Protein AF-A0A936G7A6-F1 (afdb_monomer)

Nearest PDB structures (foldseek):
  2p14-assembly1_A  TM=5.955E-01  e=7.838E-03  Bacillus sp. D6
  8q43-assembly1_A  TM=4.528E-01  e=2.520E-02  Thermoanaerobacter brockii subsp. finnii Ako-1
  8q42-assembly1_B  TM=4.627E-01  e=6.351E-02  Thermoanaerobacter brockii subsp. finnii Ako-1
  8q43-assembly1_B  TM=3.976E-01  e=7.000E-02  Thermoanaerobacter brockii subsp. finnii Ako-1
  8q3y-assembly1_B  TM=4.434E-01  e=1.945E-01  Thermoanaerobacter brockii subsp. finnii Ako-1

pLDDT: mean 83.8, std 14.58, range [28.91, 97.75]

Secondary structure (DSSP, 8-state):
-HHHHHHHHHHHHHHHHHHHHSHHHHHHHHTTTTTSEEEHHHHHHHHT--HHHHHHHHHHHHS-STTPPPSEEEEE---TT--SSPPEEEEEPHHHHHHHHHH-TT--PPPPPTT-HHHHHHHHHHHHHHHHHHHTT-EEEEEEEEEEGGGTEEEEEEEEEE-SS-EEEEEEES---GGGHHHHHHHHHHHHHHHHHHTSPEEEEEEE-S-HHHHHHHHHHHHHHHHHHHHHS---EEEEEEEHHHHHHS-HHHHHHTPEE-PPP---GGGS---------------HHHHTTHHHHHHHHHHHHH--SHHHHHHHHHHHHHHHHHHHHSTT-HHHHH----HHHHHHHHHHHTSGGGHHHHHHHHHHHHHHHHHHTTS-HHHHHHHHHHIIIIIIIHHTT--TTSSEEEEEE---TT-S--S-EEEEEE--TTS--S--HHHHHHHHHHHHHHHHHHHHTTTTTTS-S-TTS-------SSSS--

Solvent-accessible surface area (backbone atoms only — not comparable to full-atom values): 27139 Å² total; per-residue (Å²): 111,72,66,56,55,52,52,50,52,53,53,49,51,55,48,50,55,58,29,65,74,40,55,66,41,42,41,39,56,54,41,20,47,76,67,22,31,36,35,71,67,41,24,24,66,68,49,72,48,56,67,70,63,45,50,53,37,51,53,35,36,39,60,37,73,95,84,50,76,41,30,27,45,79,44,74,44,86,60,66,92,61,86,76,83,59,53,59,36,36,36,24,26,67,63,23,31,54,50,42,33,71,77,36,78,82,44,81,46,56,42,61,75,89,84,52,65,66,62,49,50,54,49,48,50,49,49,48,55,46,42,48,36,48,78,71,73,37,55,66,39,61,62,41,73,46,67,39,81,94,64,78,41,73,47,75,36,47,33,38,35,46,52,99,90,49,59,40,40,28,38,77,42,73,77,58,56,82,90,47,42,64,61,54,34,54,51,50,50,52,50,34,53,50,23,58,76,66,74,44,76,39,40,36,38,38,37,33,64,46,54,72,77,57,39,54,52,28,51,52,46,51,20,48,34,43,15,55,49,47,73,78,41,84,60,52,58,51,44,27,34,42,46,51,57,59,48,71,77,41,58,57,67,63,33,60,74,67,34,45,72,63,61,58,41,93,56,58,85,88,63,54,78,63,90,60,69,78,66,69,70,74,72,72,74,75,49,79,84,38,51,90,46,46,68,62,51,53,48,36,52,47,47,32,73,66,36,85,47,73,68,48,29,49,50,25,47,43,52,37,34,32,52,34,42,44,63,26,59,42,90,90,23,62,30,67,76,68,71,40,82,47,59,35,21,49,50,46,49,30,54,53,42,67,32,81,93,30,45,67,51,43,52,51,50,28,52,53,43,49,51,42,36,77,46,37,90,77,42,55,70,69,58,46,43,51,51,55,43,42,50,47,43,71,40,60,36,34,77,69,74,45,61,86,90,54,52,65,43,80,44,63,45,75,60,58,98,83,46,92,50,92,55,69,40,38,48,44,49,75,53,56,90,84,70,57,87,82,56,59,73,70,59,48,50,50,36,27,52,16,46,16,50,53,62,24,38,61,47,80,37,10,56,85,49,69,41,39,74,44,47,82,64,78,78,80,72,92,79,84,90,86,84,89,86,135

Sequence (486 aa):
MQEQKQREKVQLQRALDALNHVELRARVLTSCKDCGMTTQELAELESREEYRSVYSALEWLVSPSRGLLPFLNSVPMRMIDREGRPPKAYLLTDFGAQALRLLDPQATTHALELGDVDAWQHRFVQAQIYTLSRKMNWKANLEKVISFDQGKQNIRCDVLLQLPDTRLYVEVEQDLPRNNLWRAVEKFEHWREYAKTQNQRVDMLFVFNLPIDTATTTIQNWREVLGRVEASGKLNCRISYISVAELNEKDLSTAIDLAIPLKAIEVKKDEAPTLVPIAPKPVSAIPVYAQRFFVDYMNCVRELQNAKRPEDQLMSFFNLSLFIYEASYQKDSVSVKYATLPRASIWMLRHYLELPANQAMLAELKQALNWTQKKGSQMGLIMFRSNMTSIIWDVFLRHHGFSRGGALNVMFYIPDFQDIRSDFWVKIDYSDYRGGLGLGEYRTKDFCVAISWMLTGLFSYSEELGLGQRPWKVVENKVNKKRGKG

Radius of gyration: 27.52 Å; Cα contacts (8 Å, |Δi|>4): 665; chains: 1; bounding box: 79×73×67 Å

Structure (mmCIF, N/CA/C/O backbone):
data_AF-A0A936G7A6-F1
#
_entry.id   AF-A0A936G7A6-F1
#
loop_
_atom_site.group_PDB
_atom_site.id
_atom_site.type_symbol
_atom_site.label_atom_id
_atom_site.label_alt_id
_atom_site.label_comp_id
_atom_site.label_asym_id
_atom_site.label_entity_id
_atom_site.label_seq_id
_atom_site.pdbx_PDB_ins_code
_atom_site.Cartn_x
_atom_site.Cartn_y
_atom_site.Cartn_z
_atom_site.occupancy
_atom_site.B_iso_or_equiv
_atom_site.auth_seq_id
_atom_site.auth_comp_id
_atom_site.auth_asym_id
_atom_site.auth_atom_id
_atom_site.pdbx_PDB_model_num
ATOM 1 N N . MET A 1 1 ? 16.752 -21.691 -19.824 1.00 65.56 1 MET A N 1
ATOM 2 C CA . MET A 1 1 ? 16.828 -21.478 -18.356 1.00 65.56 1 MET A CA 1
ATOM 3 C C . MET A 1 1 ? 18.271 -21.433 -17.841 1.00 65.56 1 MET A C 1
ATOM 5 O O . MET A 1 1 ? 18.621 -20.459 -17.191 1.00 65.56 1 MET A O 1
ATOM 9 N N . GLN A 1 2 ? 19.127 -22.422 -18.140 1.00 73.44 2 GLN A N 1
ATOM 10 C CA . GLN A 1 2 ? 20.547 -22.401 -17.729 1.00 73.44 2 GLN A CA 1
ATOM 11 C C . GLN A 1 2 ? 21.345 -21.239 -18.351 1.00 73.44 2 GLN A C 1
ATOM 13 O O . GLN A 1 2 ? 22.084 -20.562 -17.645 1.00 73.44 2 GLN A O 1
ATOM 18 N N . GLU A 1 3 ? 21.126 -20.928 -19.632 1.00 76.56 3 GLU A N 1
ATOM 19 C CA . GLU A 1 3 ? 21.789 -19.792 -20.295 1.00 76.56 3 GLU A CA 1
ATOM 20 C C . GLU A 1 3 ? 21.393 -18.427 -19.716 1.00 76.56 3 GLU A C 1
ATOM 22 O O . GLU A 1 3 ? 22.226 -17.530 -19.619 1.00 76.56 3 GLU A O 1
ATOM 27 N N . GLN A 1 4 ? 20.137 -18.266 -19.290 1.00 77.62 4 GLN A N 1
ATOM 28 C CA . GLN A 1 4 ? 19.650 -17.026 -18.681 1.00 77.62 4 GLN A CA 1
ATOM 29 C C . GLN A 1 4 ? 20.304 -16.791 -17.315 1.00 77.62 4 GLN A C 1
ATOM 31 O O . GLN A 1 4 ? 20.858 -15.719 -17.086 1.00 77.62 4 GLN A O 1
ATOM 36 N N . LYS A 1 5 ? 20.359 -17.827 -16.467 1.00 77.75 5 LYS A N 1
ATOM 37 C CA . LYS A 1 5 ? 21.064 -17.771 -15.176 1.00 77.75 5 LYS A CA 1
ATOM 38 C C . LYS A 1 5 ? 22.557 -17.476 -15.344 1.00 77.75 5 LYS A C 1
ATOM 40 O O . LYS A 1 5 ? 23.134 -16.727 -14.561 1.00 77.75 5 LYS A O 1
ATOM 45 N N . GLN A 1 6 ? 23.189 -18.035 -16.378 1.00 83.62 6 GLN A N 1
ATOM 46 C CA . GLN A 1 6 ? 24.597 -17.765 -16.665 1.00 83.62 6 GLN A CA 1
ATOM 47 C C . GLN A 1 6 ? 24.822 -16.314 -17.120 1.00 83.62 6 GLN A C 1
ATOM 49 O O . GLN A 1 6 ? 25.778 -15.678 -16.677 1.00 83.62 6 GLN A O 1
ATOM 54 N N . ARG A 1 7 ? 23.931 -15.759 -17.953 1.00 84.06 7 ARG A N 1
ATOM 55 C CA . ARG A 1 7 ? 23.980 -14.345 -18.367 1.00 84.06 7 ARG A CA 1
ATOM 56 C C . ARG A 1 7 ? 23.773 -13.392 -17.190 1.00 84.06 7 ARG A C 1
ATOM 58 O O . ARG A 1 7 ? 24.516 -12.421 -17.072 1.00 84.06 7 ARG A O 1
ATOM 65 N N . GLU A 1 8 ? 22.820 -13.688 -16.310 1.00 83.75 8 GLU A N 1
ATOM 66 C CA . GLU A 1 8 ? 22.568 -12.918 -15.084 1.00 83.75 8 GLU A CA 1
ATOM 67 C C . GLU A 1 8 ? 23.792 -12.922 -14.160 1.00 83.75 8 GLU A C 1
ATOM 69 O O . GLU A 1 8 ? 24.229 -11.863 -13.714 1.00 83.75 8 GLU A O 1
ATOM 74 N N . LYS A 1 9 ? 24.425 -14.084 -13.958 1.00 86.94 9 LYS A N 1
ATOM 75 C CA . LYS A 1 9 ? 25.645 -14.200 -13.144 1.00 86.94 9 LYS A CA 1
ATOM 76 C C . LYS A 1 9 ? 26.803 -13.361 -13.696 1.00 86.94 9 LYS A C 1
ATOM 78 O O . LYS A 1 9 ? 27.497 -12.697 -12.930 1.00 86.94 9 LYS A O 1
ATOM 83 N N . VAL A 1 10 ? 27.003 -13.359 -15.016 1.00 90.25 10 VAL A N 1
ATOM 84 C CA . VAL A 1 10 ? 28.042 -12.540 -15.668 1.00 90.25 10 VAL A CA 1
ATOM 85 C C . VAL A 1 10 ? 27.742 -11.044 -15.527 1.00 90.25 10 VAL A C 1
ATOM 87 O O . VAL A 1 10 ? 28.650 -10.265 -15.244 1.00 90.25 10 VAL A O 1
ATOM 90 N N . GLN A 1 11 ? 26.482 -10.633 -15.695 1.00 90.44 11 GLN A N 1
ATOM 91 C CA . GLN A 1 11 ? 26.061 -9.240 -15.497 1.00 90.44 11 GLN A CA 1
ATOM 92 C C . GLN A 1 11 ? 26.303 -8.769 -14.062 1.00 90.44 11 GLN A C 1
ATOM 94 O O . GLN A 1 11 ? 26.831 -7.680 -13.846 1.00 90.44 11 GLN A O 1
ATOM 99 N N . LEU A 1 12 ? 25.981 -9.615 -13.087 1.00 90.81 12 LEU A N 1
ATOM 100 C CA . LEU A 1 12 ? 26.131 -9.301 -11.675 1.00 90.81 12 LEU A CA 1
ATOM 101 C C . LEU A 1 12 ? 27.606 -9.218 -11.246 1.00 90.81 12 LEU A C 1
ATOM 103 O O . LEU A 1 12 ? 27.977 -8.311 -10.505 1.00 90.81 12 LEU A O 1
ATOM 107 N N . GLN A 1 13 ? 28.473 -10.084 -11.783 1.00 91.69 13 GLN A N 1
ATOM 108 C CA . GLN A 1 13 ? 29.918 -9.984 -11.555 1.00 91.69 13 GLN A CA 1
ATOM 109 C C . GLN A 1 13 ? 30.492 -8.681 -12.130 1.00 91.69 13 GLN A C 1
ATOM 111 O O . GLN A 1 13 ? 31.204 -7.960 -11.439 1.00 91.69 13 GLN A O 1
ATOM 116 N N . ARG A 1 14 ? 30.120 -8.325 -13.367 1.00 91.94 14 ARG A N 1
ATOM 117 C CA . ARG A 1 14 ? 30.545 -7.058 -13.987 1.00 91.94 14 ARG A CA 1
ATOM 118 C C . ARG A 1 14 ? 30.058 -5.839 -13.205 1.00 91.94 14 ARG A C 1
ATOM 120 O O . ARG A 1 14 ? 30.755 -4.827 -13.157 1.00 91.94 14 ARG A O 1
ATOM 127 N N . ALA A 1 15 ? 28.866 -5.923 -12.618 1.00 91.00 15 ALA A N 1
ATOM 128 C CA . ALA A 1 15 ? 28.343 -4.891 -11.736 1.00 91.00 15 ALA A CA 1
ATOM 129 C C . ALA A 1 15 ? 29.183 -4.745 -10.464 1.00 91.00 15 ALA A C 1
ATOM 131 O O . ALA A 1 15 ? 29.531 -3.620 -10.117 1.00 91.00 15 ALA A O 1
ATOM 132 N N . LEU A 1 16 ? 29.564 -5.848 -9.812 1.00 91.75 16 LEU A N 1
ATOM 133 C CA . LEU A 1 16 ? 30.452 -5.797 -8.649 1.00 91.75 16 LEU A CA 1
ATOM 134 C C . LEU A 1 16 ? 31.805 -5.180 -8.983 1.00 91.75 16 LEU A C 1
ATOM 136 O O . LEU A 1 16 ? 32.256 -4.295 -8.265 1.00 91.75 16 LEU A O 1
ATOM 140 N N . ASP A 1 17 ? 32.418 -5.577 -10.096 1.00 90.94 17 ASP A N 1
ATOM 141 C CA . ASP A 1 17 ? 33.697 -5.006 -10.523 1.00 90.94 17 ASP A CA 1
ATOM 142 C C . ASP A 1 17 ? 33.569 -3.486 -10.752 1.00 90.94 17 ASP A C 1
ATOM 144 O O . ASP A 1 17 ? 34.437 -2.708 -10.356 1.00 90.94 17 ASP A O 1
ATOM 148 N N . ALA A 1 18 ? 32.451 -3.039 -11.338 1.00 90.75 18 ALA A N 1
ATOM 149 C CA . ALA A 1 18 ? 32.172 -1.622 -11.573 1.00 90.75 18 ALA A CA 1
ATOM 150 C C . ALA A 1 18 ? 31.892 -0.823 -10.286 1.00 90.75 18 ALA A C 1
ATOM 152 O O . ALA A 1 18 ? 32.250 0.358 -10.218 1.00 90.75 18 ALA A O 1
ATOM 153 N N . LEU A 1 19 ? 31.260 -1.446 -9.287 1.00 92.06 19 LEU A N 1
ATOM 154 C CA . LEU A 1 19 ? 31.014 -0.859 -7.966 1.00 92.06 19 LEU A CA 1
ATOM 155 C C . LEU A 1 19 ? 32.308 -0.792 -7.144 1.00 92.06 19 LEU A C 1
ATOM 157 O O . LEU A 1 19 ? 32.590 0.239 -6.546 1.00 92.06 19 LEU A O 1
ATOM 161 N N . ASN A 1 20 ? 33.138 -1.835 -7.191 1.00 88.12 20 ASN A N 1
ATOM 162 C CA . ASN A 1 20 ? 34.423 -1.892 -6.489 1.00 88.12 20 ASN A CA 1
ATOM 163 C C . ASN A 1 20 ? 35.465 -0.938 -7.086 1.00 88.12 20 ASN A C 1
ATOM 165 O O . ASN A 1 20 ? 36.303 -0.409 -6.364 1.00 88.12 20 ASN A O 1
ATOM 169 N N . HIS A 1 21 ? 35.402 -0.670 -8.394 1.00 87.62 21 HIS A N 1
ATOM 170 C CA . HIS A 1 21 ? 36.279 0.311 -9.035 1.00 87.62 21 HIS A CA 1
ATOM 171 C C . HIS A 1 21 ? 36.026 1.743 -8.528 1.00 87.62 21 HIS A C 1
ATOM 173 O O . HIS A 1 21 ? 36.924 2.585 -8.564 1.00 87.62 21 HIS A O 1
ATOM 179 N N . VAL A 1 22 ? 34.802 2.062 -8.098 1.00 89.62 22 VAL A N 1
ATOM 180 C CA . VAL A 1 22 ? 34.458 3.381 -7.549 1.00 89.62 22 VAL A CA 1
ATOM 181 C C . VAL A 1 22 ? 33.695 3.171 -6.253 1.00 89.62 22 VAL A C 1
ATOM 183 O O . VAL A 1 22 ? 32.466 3.171 -6.241 1.00 89.62 22 VAL A O 1
ATOM 186 N N . GLU A 1 23 ? 34.448 3.026 -5.164 1.00 90.88 23 GLU A N 1
ATOM 187 C CA . GLU A 1 23 ? 33.949 2.671 -3.830 1.00 90.88 23 GLU A CA 1
ATOM 188 C C . GLU A 1 23 ? 32.759 3.534 -3.372 1.00 90.88 23 GLU A C 1
ATOM 190 O O . GLU A 1 23 ? 31.819 3.035 -2.755 1.00 90.88 23 GLU A O 1
ATOM 195 N N . LEU A 1 24 ? 32.736 4.816 -3.758 1.00 95.44 24 LEU A N 1
ATOM 196 C CA . LEU A 1 24 ? 31.616 5.717 -3.487 1.00 95.44 24 LEU A CA 1
ATOM 197 C C . LEU A 1 24 ? 30.273 5.172 -3.996 1.00 95.44 24 LEU A C 1
ATOM 199 O O . LEU A 1 24 ? 29.263 5.294 -3.313 1.00 95.44 24 LEU A O 1
ATOM 203 N N . ARG A 1 25 ? 30.236 4.547 -5.177 1.00 96.00 25 ARG A N 1
ATOM 204 C CA . ARG A 1 25 ? 28.999 3.984 -5.746 1.00 96.00 25 ARG A CA 1
ATOM 205 C C . ARG A 1 25 ? 28.486 2.821 -4.913 1.00 96.00 25 ARG A C 1
ATOM 207 O O . ARG A 1 25 ? 27.279 2.713 -4.722 1.00 96.00 25 ARG A O 1
ATOM 214 N N . ALA A 1 26 ? 29.394 1.988 -4.405 1.00 95.19 26 ALA A N 1
ATOM 215 C CA . ALA A 1 26 ? 29.045 0.918 -3.481 1.00 95.19 26 ALA A CA 1
ATOM 216 C C . ALA A 1 26 ? 28.468 1.503 -2.183 1.00 95.19 26 ALA A C 1
ATOM 218 O O . ALA A 1 26 ? 27.364 1.130 -1.800 1.00 95.19 26 ALA A O 1
ATOM 219 N N . ARG A 1 27 ? 29.138 2.495 -1.572 1.00 94.88 27 ARG A N 1
ATOM 220 C CA . ARG A 1 27 ? 28.638 3.173 -0.358 1.00 94.88 27 ARG A CA 1
ATOM 221 C C . ARG A 1 27 ? 27.265 3.822 -0.565 1.00 94.88 27 ARG A C 1
ATOM 223 O O . ARG A 1 27 ? 26.376 3.656 0.265 1.00 94.88 27 ARG A O 1
ATOM 230 N N . VAL A 1 28 ? 27.067 4.518 -1.686 1.00 96.88 28 VAL A N 1
ATOM 231 C CA . VAL A 1 28 ? 25.783 5.142 -2.041 1.00 96.88 28 VAL A CA 1
ATOM 232 C C . VAL A 1 28 ? 24.697 4.087 -2.256 1.00 96.88 28 VAL A C 1
ATOM 234 O O . VAL A 1 28 ? 23.593 4.257 -1.745 1.00 96.88 28 VAL A O 1
ATOM 237 N N . LEU A 1 29 ? 24.984 2.977 -2.942 1.00 96.06 29 LEU A N 1
ATOM 238 C CA . LEU A 1 29 ? 24.019 1.884 -3.108 1.00 96.06 29 LEU A CA 1
ATOM 239 C C . LEU A 1 29 ? 23.628 1.267 -1.754 1.00 96.06 29 LEU A C 1
ATOM 241 O O . LEU A 1 29 ? 22.449 1.005 -1.516 1.00 96.06 29 LEU A O 1
ATOM 245 N N . THR A 1 30 ? 24.588 1.117 -0.839 1.00 94.38 30 THR A N 1
ATOM 246 C CA . THR A 1 30 ? 24.354 0.612 0.522 1.00 94.38 30 THR A CA 1
ATOM 247 C C . THR A 1 30 ? 23.412 1.496 1.340 1.00 94.38 30 THR A C 1
ATOM 249 O O . THR A 1 30 ? 22.734 0.981 2.225 1.00 94.38 30 THR A O 1
ATOM 252 N N . SER A 1 31 ? 23.245 2.782 1.010 1.00 94.25 31 SER A N 1
ATOM 253 C CA . SER A 1 31 ? 22.237 3.633 1.671 1.00 94.25 31 SER A CA 1
ATOM 254 C C . SER A 1 31 ? 20.787 3.159 1.459 1.00 94.25 31 SER A C 1
ATOM 256 O O . SER A 1 31 ? 19.899 3.542 2.213 1.00 94.25 31 SER A O 1
ATOM 258 N N . CYS A 1 32 ? 20.533 2.277 0.483 1.00 94.00 32 CYS A N 1
ATOM 259 C CA . CYS A 1 32 ? 19.214 1.678 0.256 1.00 94.00 32 CYS A CA 1
ATOM 260 C C . CYS A 1 32 ? 18.917 0.465 1.157 1.00 94.00 32 CYS A C 1
ATOM 262 O O . CYS A 1 32 ? 17.791 -0.033 1.128 1.00 94.00 32 CYS A O 1
ATOM 264 N N . LYS A 1 33 ? 19.894 -0.036 1.930 1.00 91.12 33 LYS A N 1
ATOM 265 C CA . LYS A 1 33 ? 19.819 -1.331 2.639 1.00 91.12 33 LYS A CA 1
ATOM 266 C C . LYS A 1 33 ? 18.761 -1.435 3.735 1.00 91.12 33 LYS A C 1
ATOM 268 O O . LYS A 1 33 ? 18.526 -2.531 4.218 1.00 91.12 33 LYS A O 1
ATOM 273 N N . ASP A 1 34 ? 18.203 -0.313 4.180 1.00 86.31 34 ASP A N 1
ATOM 274 C CA . ASP A 1 34 ? 17.211 -0.299 5.259 1.00 86.31 34 ASP A CA 1
ATOM 275 C C . ASP A 1 34 ? 15.801 0.009 4.715 1.00 86.31 34 ASP A C 1
ATOM 277 O O . ASP A 1 34 ? 14.815 -0.489 5.248 1.00 86.31 34 ASP A O 1
ATOM 281 N N . CYS A 1 35 ? 15.687 0.789 3.627 1.00 85.06 35 CYS A N 1
ATOM 282 C CA . CYS A 1 35 ? 14.397 1.277 3.099 1.00 85.06 35 CYS A CA 1
ATOM 283 C C . CYS A 1 35 ? 14.005 0.703 1.726 1.00 85.06 35 CYS A C 1
ATOM 285 O O . CYS A 1 35 ? 12.872 0.873 1.279 1.00 85.06 35 CYS A O 1
ATOM 287 N N . GLY A 1 36 ? 14.950 0.140 0.973 1.00 91.44 36 GLY A N 1
ATOM 288 C CA . GLY A 1 36 ? 14.757 -0.207 -0.446 1.00 91.44 36 GLY A CA 1
ATOM 289 C C . GLY A 1 36 ? 14.709 1.021 -1.354 1.00 91.44 36 GLY A C 1
ATOM 290 O O . GLY A 1 36 ? 14.392 0.928 -2.538 1.00 91.44 36 GL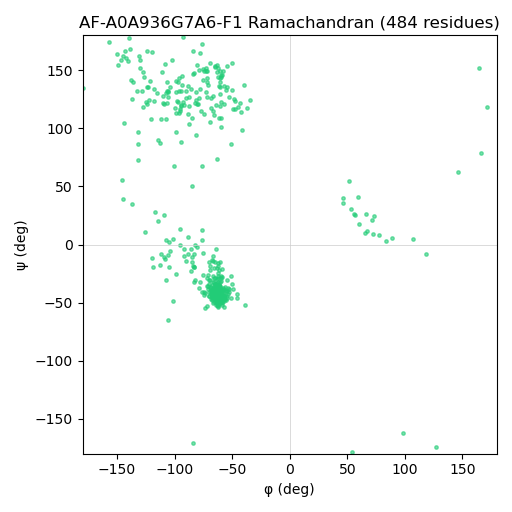Y A O 1
ATOM 291 N N . MET A 1 37 ? 15.029 2.183 -0.796 1.00 93.94 37 MET A N 1
ATOM 292 C CA . MET A 1 37 ? 15.177 3.448 -1.489 1.00 93.94 37 MET A CA 1
ATOM 293 C C . MET A 1 37 ? 16.200 4.313 -0.761 1.00 93.94 37 MET A C 1
ATOM 295 O O . MET A 1 37 ? 16.502 4.082 0.408 1.00 93.94 37 MET A O 1
ATOM 299 N N . THR A 1 38 ? 16.681 5.340 -1.443 1.00 95.31 38 THR A N 1
ATOM 300 C CA . THR A 1 38 ? 17.478 6.402 -0.840 1.00 95.31 38 THR A CA 1
ATOM 301 C C . THR A 1 38 ? 17.071 7.766 -1.384 1.00 95.31 38 THR A C 1
ATOM 303 O O . THR A 1 38 ? 16.331 7.889 -2.367 1.00 95.31 38 THR A O 1
ATOM 306 N N . THR A 1 39 ? 17.561 8.809 -0.734 1.00 95.44 39 THR A N 1
ATOM 307 C CA . THR A 1 39 ? 17.483 10.192 -1.197 1.00 95.44 39 THR A CA 1
ATOM 308 C C . THR A 1 39 ? 18.898 10.722 -1.365 1.00 95.44 39 THR A C 1
ATOM 310 O O . THR A 1 39 ? 19.857 10.135 -0.869 1.00 95.44 39 THR A O 1
ATOM 313 N N . GLN A 1 40 ? 19.037 11.850 -2.058 1.00 95.12 40 GLN A N 1
ATOM 314 C CA . GLN A 1 40 ? 20.318 12.550 -2.150 1.00 95.12 40 GLN A CA 1
ATOM 315 C C . GLN A 1 40 ? 20.929 12.783 -0.753 1.00 95.12 40 GLN A C 1
ATOM 317 O O . GLN A 1 40 ? 22.083 12.459 -0.510 1.00 95.12 40 GLN A O 1
ATOM 322 N N . GLU A 1 41 ? 20.111 13.253 0.184 1.00 94.31 41 GLU A N 1
ATOM 323 C CA . GLU A 1 41 ? 20.530 13.579 1.544 1.00 94.31 41 GLU A CA 1
ATOM 324 C C . GLU A 1 41 ? 20.876 12.345 2.391 1.00 94.31 41 GLU A C 1
ATOM 326 O O . GLU A 1 41 ? 21.873 12.352 3.111 1.00 94.31 41 GLU A O 1
ATOM 331 N N . LEU A 1 42 ? 20.094 11.265 2.284 1.00 94.88 42 LEU A N 1
ATOM 332 C CA . LEU A 1 42 ? 20.403 10.010 2.974 1.00 94.88 42 LEU A CA 1
ATOM 333 C C . LEU A 1 42 ? 21.703 9.395 2.444 1.00 94.88 42 LEU A C 1
ATOM 335 O O . LEU A 1 42 ? 22.533 8.923 3.219 1.00 94.88 42 LEU A O 1
ATOM 339 N N . ALA A 1 43 ? 21.896 9.427 1.125 1.00 96.44 43 ALA A N 1
ATOM 340 C CA . ALA A 1 43 ? 23.111 8.941 0.496 1.00 96.44 43 ALA A CA 1
ATOM 341 C C . ALA A 1 43 ? 24.340 9.759 0.924 1.00 96.44 43 ALA A C 1
ATOM 343 O O . ALA A 1 43 ? 25.371 9.161 1.219 1.00 96.44 43 ALA A O 1
ATOM 344 N N . GLU A 1 44 ? 24.243 11.089 1.017 1.00 96.19 44 GLU A N 1
ATOM 345 C CA . GLU A 1 44 ? 25.307 11.947 1.570 1.00 96.19 44 GLU A CA 1
ATOM 346 C C . GLU A 1 44 ? 25.652 11.566 3.008 1.00 96.19 44 GLU A C 1
ATOM 348 O O . GLU A 1 44 ? 26.825 11.390 3.338 1.00 96.19 44 GLU A O 1
ATOM 353 N N . LEU A 1 45 ? 24.633 11.363 3.844 1.00 93.75 45 LEU A N 1
ATOM 354 C CA . LEU A 1 45 ? 24.819 11.035 5.252 1.00 93.75 45 LEU A CA 1
ATOM 355 C C . LEU A 1 45 ? 25.500 9.675 5.459 1.00 93.75 45 LEU A C 1
ATOM 357 O O . LEU A 1 45 ? 26.440 9.566 6.248 1.00 93.75 45 LEU A O 1
ATOM 361 N N . GLU A 1 46 ? 25.046 8.642 4.749 1.00 91.25 46 GLU A N 1
ATOM 362 C CA . GLU A 1 46 ? 25.573 7.280 4.898 1.00 91.25 46 GLU A CA 1
ATOM 363 C C . GLU A 1 46 ? 26.924 7.096 4.187 1.00 91.25 46 GLU A C 1
ATOM 365 O O . GLU A 1 46 ? 27.779 6.353 4.672 1.00 91.25 46 GLU A O 1
ATOM 370 N N . SER A 1 47 ? 27.166 7.798 3.073 1.00 93.56 47 SER A N 1
ATOM 371 C CA . SER A 1 47 ? 28.463 7.751 2.377 1.00 93.56 47 SER A CA 1
ATOM 372 C C . SER A 1 47 ? 29.518 8.694 2.962 1.00 93.56 47 SER A C 1
ATOM 374 O O . SER A 1 47 ? 30.703 8.437 2.751 1.00 93.56 47 SER A O 1
ATOM 376 N N . ARG A 1 48 ? 29.097 9.716 3.727 1.00 93.62 48 ARG A N 1
ATOM 377 C CA . ARG A 1 48 ? 29.919 10.799 4.307 1.00 93.62 48 ARG A CA 1
ATOM 378 C C . ARG A 1 48 ? 30.661 11.631 3.263 1.00 93.62 48 ARG A C 1
ATOM 380 O O . ARG A 1 48 ? 31.826 11.974 3.445 1.00 93.62 48 ARG A O 1
ATOM 387 N N . GLU A 1 49 ? 29.985 11.923 2.163 1.00 95.88 49 GLU A N 1
ATOM 388 C CA . GLU A 1 49 ? 30.584 12.514 0.966 1.00 95.88 49 GLU A CA 1
ATOM 389 C C . GLU A 1 49 ? 29.795 13.730 0.498 1.00 95.88 49 GLU A C 1
ATOM 391 O O . GLU A 1 49 ? 28.622 13.902 0.827 1.00 95.88 49 GLU A O 1
ATOM 396 N N . GLU A 1 50 ? 30.446 14.588 -0.283 1.00 93.56 50 GLU A N 1
ATOM 397 C CA . GLU A 1 50 ? 29.838 15.837 -0.730 1.00 93.56 50 GLU A CA 1
ATOM 398 C C . GLU A 1 50 ? 28.742 15.621 -1.781 1.00 93.56 50 GLU A C 1
ATOM 400 O O . GLU A 1 50 ? 28.834 14.754 -2.660 1.00 93.56 50 GLU A O 1
ATOM 405 N N . TYR A 1 51 ? 27.755 16.521 -1.758 1.00 94.50 51 TYR A N 1
ATOM 406 C CA . TYR A 1 51 ? 26.601 16.561 -2.656 1.00 94.50 51 TYR A CA 1
ATOM 407 C C . TYR A 1 51 ? 26.920 16.197 -4.113 1.00 94.50 51 TYR A C 1
ATOM 409 O O . TYR A 1 51 ? 26.273 15.328 -4.697 1.00 94.50 51 TYR A O 1
ATOM 417 N N . ARG A 1 52 ? 27.921 16.847 -4.729 1.00 95.75 52 ARG A N 1
ATOM 418 C CA . ARG A 1 52 ? 28.220 16.674 -6.165 1.00 95.75 52 ARG A CA 1
ATOM 419 C C . ARG A 1 52 ? 28.702 15.262 -6.489 1.00 95.75 52 ARG A C 1
ATOM 421 O O . ARG A 1 52 ? 28.301 14.701 -7.510 1.00 95.75 52 ARG A O 1
ATOM 428 N N . SER A 1 53 ? 29.539 14.695 -5.627 1.00 96.12 53 SER A N 1
ATOM 429 C CA . SER A 1 53 ? 30.077 13.344 -5.783 1.00 96.12 53 SER A CA 1
ATOM 430 C C . SER A 1 53 ? 28.969 12.306 -5.630 1.00 96.12 53 SER A C 1
ATOM 432 O O . SER A 1 53 ? 28.836 11.411 -6.467 1.00 96.12 53 SER A O 1
ATOM 434 N N . VAL A 1 54 ? 28.116 12.480 -4.618 1.00 97.19 54 VAL A N 1
ATOM 435 C CA . VAL A 1 54 ? 26.966 11.604 -4.361 1.00 97.19 54 VAL A CA 1
ATOM 436 C C . VAL A 1 54 ? 25.938 11.689 -5.482 1.00 97.19 54 VAL A C 1
ATOM 438 O O . VAL A 1 54 ? 25.485 10.658 -5.972 1.00 97.19 54 VAL A O 1
ATOM 441 N N . TYR A 1 55 ? 25.630 12.894 -5.962 1.00 96.69 55 TYR A N 1
ATOM 442 C CA . TYR A 1 55 ? 24.711 13.095 -7.081 1.00 96.69 55 TYR A CA 1
ATOM 443 C C . TYR A 1 55 ? 25.206 12.379 -8.343 1.00 96.69 55 TYR A C 1
ATOM 445 O O . TYR A 1 55 ? 24.456 11.649 -8.987 1.00 96.69 55 TYR A O 1
ATOM 453 N N . SER A 1 56 ? 26.495 12.525 -8.667 1.00 96.62 56 SER A N 1
ATOM 454 C CA . SER A 1 56 ? 27.120 11.826 -9.797 1.00 96.62 56 SER A CA 1
ATOM 455 C C . SER A 1 56 ? 27.059 10.300 -9.639 1.00 96.62 56 SER A C 1
ATOM 457 O O . SER A 1 56 ? 26.763 9.580 -10.596 1.00 96.62 56 SER A O 1
ATOM 459 N N . ALA A 1 57 ? 27.281 9.791 -8.423 1.00 97.38 57 ALA A N 1
ATOM 460 C CA . ALA A 1 57 ? 27.148 8.369 -8.126 1.00 97.38 57 ALA A CA 1
ATOM 461 C C . ALA A 1 57 ? 25.698 7.875 -8.281 1.00 97.38 57 ALA A C 1
ATOM 463 O O . ALA A 1 57 ? 25.489 6.827 -8.889 1.00 97.38 57 ALA A O 1
ATOM 464 N N . LEU A 1 58 ? 24.707 8.630 -7.799 1.00 97.75 58 LEU A N 1
ATOM 465 C CA . LEU A 1 58 ? 23.283 8.305 -7.935 1.00 97.75 58 LEU A CA 1
ATOM 466 C C . LEU A 1 58 ? 22.837 8.288 -9.398 1.00 97.75 58 LEU A C 1
ATOM 468 O O . LEU A 1 58 ? 22.218 7.320 -9.830 1.00 97.75 58 LEU A O 1
ATOM 472 N N . GLU A 1 59 ? 23.195 9.301 -10.186 1.00 97.56 59 GLU A N 1
ATOM 473 C CA . GLU A 1 59 ? 22.861 9.343 -11.615 1.00 97.56 59 GLU A CA 1
ATOM 474 C C . GLU A 1 59 ? 23.532 8.188 -12.380 1.00 97.56 59 GLU A C 1
ATOM 476 O O . GLU A 1 59 ? 22.907 7.571 -13.244 1.00 97.56 59 GLU A O 1
ATOM 481 N N . TRP A 1 60 ? 24.761 7.802 -12.010 1.00 97.38 60 TRP A N 1
ATOM 482 C CA . TRP A 1 60 ? 25.389 6.599 -12.565 1.00 97.38 60 TRP A CA 1
ATOM 483 C C . TRP A 1 60 ? 24.658 5.316 -12.151 1.00 97.38 60 TRP A C 1
ATOM 485 O O . TRP A 1 60 ? 24.493 4.427 -12.976 1.00 97.38 60 TRP A O 1
ATOM 495 N N . LEU A 1 61 ? 24.198 5.193 -10.904 1.00 97.56 61 LEU A N 1
ATOM 496 C CA . LEU A 1 61 ? 23.433 4.024 -10.449 1.00 97.56 61 LEU A CA 1
ATOM 497 C C . LEU A 1 61 ? 22.066 3.921 -11.146 1.00 97.56 61 LEU A C 1
ATOM 499 O O . LEU A 1 61 ? 21.565 2.812 -11.345 1.00 97.56 61 LEU A O 1
ATOM 503 N N . VAL A 1 62 ? 21.487 5.054 -11.550 1.00 97.38 62 VAL A N 1
ATOM 504 C CA . VAL A 1 62 ? 20.254 5.113 -12.349 1.00 97.38 62 VAL A CA 1
ATOM 505 C C . VAL A 1 62 ? 20.507 4.763 -13.814 1.00 97.38 62 VAL A C 1
ATOM 507 O O . VAL A 1 62 ? 19.712 4.060 -14.428 1.00 97.38 62 VAL A O 1
ATOM 510 N N . SER A 1 63 ? 21.605 5.241 -14.397 1.00 96.44 63 SER A N 1
ATOM 511 C CA . SER A 1 63 ? 21.956 5.008 -15.805 1.00 96.44 63 SER A CA 1
ATOM 512 C C . SER A 1 63 ? 23.416 4.562 -15.948 1.00 96.44 63 SER A C 1
ATOM 514 O O . SER A 1 63 ? 24.263 5.337 -16.407 1.00 96.44 63 SER A O 1
ATOM 516 N N . PRO A 1 64 ? 23.747 3.318 -15.553 1.00 94.31 64 PRO A N 1
ATOM 517 C CA . PRO A 1 64 ? 25.127 2.863 -15.548 1.00 94.31 64 PRO A CA 1
ATOM 518 C C . PRO A 1 64 ? 25.637 2.637 -16.971 1.00 94.31 64 PRO A C 1
ATOM 520 O O . PRO A 1 64 ? 24.935 2.171 -17.869 1.00 94.31 64 PRO A O 1
ATOM 523 N N . SER A 1 65 ? 26.907 2.964 -17.190 1.00 89.06 65 SER A N 1
ATOM 524 C CA . SER A 1 65 ? 27.553 2.794 -18.491 1.00 89.06 65 SER A CA 1
ATOM 525 C C . SER A 1 65 ? 27.921 1.327 -18.778 1.00 89.06 65 SER A C 1
ATOM 527 O O . SER A 1 65 ? 27.840 0.453 -17.915 1.00 89.06 65 SER A O 1
ATOM 529 N N . ARG A 1 66 ? 28.372 1.046 -20.013 1.00 84.25 66 ARG A N 1
ATOM 530 C CA . ARG A 1 66 ? 28.887 -0.272 -20.461 1.00 84.25 66 ARG A CA 1
ATOM 531 C C . ARG A 1 66 ? 27.851 -1.410 -20.495 1.00 84.25 66 ARG A C 1
ATOM 533 O O . ARG A 1 66 ? 28.223 -2.585 -20.419 1.00 84.25 66 ARG A O 1
ATOM 540 N N . GLY A 1 67 ? 26.574 -1.063 -20.668 1.00 85.31 67 GLY A N 1
ATOM 541 C CA . GLY A 1 67 ? 25.483 -2.024 -20.856 1.00 85.31 67 GLY A CA 1
ATOM 542 C C . GLY A 1 67 ? 25.093 -2.781 -19.586 1.00 85.31 67 GLY A C 1
ATOM 543 O O . GLY A 1 67 ? 24.598 -3.903 -19.686 1.00 85.31 67 GLY A O 1
ATOM 544 N N . LEU A 1 68 ? 25.367 -2.201 -18.413 1.00 91.81 68 LEU A N 1
ATOM 545 C CA . LEU A 1 68 ? 24.834 -2.681 -17.141 1.00 91.81 68 LEU A CA 1
ATOM 546 C C . LEU A 1 68 ? 23.359 -2.287 -17.013 1.00 91.81 68 LEU A C 1
ATOM 548 O O . LEU A 1 68 ? 22.925 -1.273 -17.560 1.00 91.81 68 LEU A O 1
ATOM 552 N N . LEU A 1 69 ? 22.597 -3.091 -16.276 1.00 93.62 69 LEU A N 1
ATOM 553 C CA . LEU A 1 69 ? 21.226 -2.747 -15.916 1.00 93.62 69 LEU A CA 1
ATOM 554 C C . LEU A 1 69 ? 21.216 -1.671 -14.814 1.00 93.62 69 LEU A C 1
ATOM 556 O O . LEU A 1 69 ? 22.129 -1.655 -13.985 1.00 93.62 69 LEU A O 1
ATOM 560 N N . PRO A 1 70 ? 20.194 -0.797 -14.766 1.00 95.44 70 PRO A N 1
ATOM 561 C CA . PRO A 1 70 ? 20.022 0.173 -13.687 1.00 95.44 70 PRO A CA 1
ATOM 562 C C . PRO A 1 70 ? 19.992 -0.485 -12.308 1.00 95.44 70 PRO A C 1
ATOM 564 O O . PRO A 1 70 ? 19.260 -1.453 -12.091 1.00 95.44 70 PRO A O 1
ATOM 567 N N . PHE A 1 71 ? 20.745 0.070 -11.361 1.00 96.44 71 PHE A N 1
ATOM 568 C CA . PHE A 1 71 ? 20.691 -0.322 -9.950 1.00 96.44 71 PHE A CA 1
ATOM 569 C C . PHE A 1 71 ? 19.539 0.379 -9.229 1.00 96.44 71 PHE A C 1
ATOM 571 O O . PHE A 1 71 ? 18.952 -0.181 -8.305 1.00 96.44 71 PHE A O 1
ATOM 578 N N . LEU A 1 72 ? 19.222 1.603 -9.659 1.00 96.56 72 LEU A N 1
ATOM 579 C CA . LEU A 1 72 ? 18.191 2.448 -9.072 1.00 96.56 72 LEU A CA 1
ATOM 580 C C . LEU A 1 72 ? 17.247 2.991 -10.150 1.00 96.56 72 LEU A C 1
ATOM 582 O O . LEU A 1 72 ? 17.654 3.229 -11.283 1.00 96.56 72 LEU A O 1
ATOM 586 N N . ASN A 1 73 ? 16.003 3.263 -9.774 1.00 94.94 73 ASN A N 1
ATOM 587 C CA . ASN A 1 73 ? 15.071 4.078 -10.547 1.00 94.94 73 ASN A CA 1
ATOM 588 C C . ASN A 1 73 ? 14.918 5.444 -9.878 1.00 94.94 73 ASN A C 1
ATOM 590 O O . ASN A 1 73 ? 14.676 5.514 -8.676 1.00 94.94 73 ASN A O 1
ATOM 594 N N . SER A 1 74 ? 15.027 6.533 -10.641 1.00 94.38 74 SER A N 1
ATOM 595 C CA . SER A 1 74 ? 14.772 7.880 -10.118 1.00 94.38 74 SER A CA 1
ATOM 596 C C . SER A 1 74 ? 13.303 8.251 -10.296 1.00 94.38 74 SER A C 1
ATOM 598 O O . SER A 1 74 ? 12.784 8.199 -11.410 1.00 94.38 74 SER A O 1
ATOM 600 N N . VAL A 1 75 ? 12.640 8.647 -9.209 1.00 91.62 75 VAL A N 1
ATOM 601 C CA . VAL A 1 75 ? 11.224 9.034 -9.220 1.00 91.62 75 VAL A CA 1
ATOM 602 C C . VAL A 1 75 ? 11.038 10.351 -8.458 1.00 91.62 75 VAL A C 1
ATOM 604 O O . VAL A 1 75 ? 11.556 10.497 -7.347 1.00 91.62 75 VAL A O 1
ATOM 607 N N . PRO A 1 76 ? 10.314 11.335 -9.024 1.00 89.75 76 PRO A N 1
ATOM 608 C CA . PRO A 1 76 ? 9.935 12.538 -8.292 1.00 89.75 76 PRO A CA 1
ATOM 609 C C . PRO A 1 76 ? 8.861 12.210 -7.246 1.00 89.75 76 PRO A C 1
ATOM 611 O O . PRO A 1 76 ? 7.810 11.663 -7.574 1.00 89.75 76 PRO A O 1
ATOM 614 N N . MET A 1 77 ? 9.101 12.589 -5.993 1.00 87.31 77 MET A N 1
ATOM 615 C CA . MET A 1 77 ? 8.183 12.368 -4.879 1.00 87.31 77 MET A CA 1
ATOM 616 C C . MET A 1 77 ? 7.335 13.606 -4.644 1.00 87.31 77 MET A C 1
ATOM 618 O O . MET A 1 77 ? 7.827 14.665 -4.252 1.00 87.31 77 MET A O 1
ATOM 622 N N . ARG A 1 78 ? 6.033 13.477 -4.890 1.00 77.62 78 ARG A N 1
ATOM 623 C CA . ARG A 1 78 ? 5.079 14.537 -4.577 1.00 77.62 78 ARG A CA 1
ATOM 624 C C . ARG A 1 78 ? 4.814 14.529 -3.075 1.00 77.62 78 ARG A C 1
ATOM 626 O O . ARG A 1 78 ? 4.235 13.571 -2.573 1.00 77.62 78 ARG A O 1
ATOM 633 N N . MET A 1 79 ? 5.211 15.604 -2.403 1.00 72.12 79 MET A N 1
ATOM 634 C CA . MET A 1 79 ? 4.896 15.849 -0.998 1.00 72.12 79 MET A CA 1
ATOM 635 C C . MET A 1 79 ? 3.718 16.807 -0.901 1.00 72.12 79 MET A C 1
ATOM 637 O O . MET A 1 79 ? 3.606 17.739 -1.701 1.00 72.12 79 MET A O 1
ATOM 641 N N . ILE A 1 80 ? 2.833 16.551 0.054 1.00 68.50 80 ILE A N 1
ATOM 642 C CA . ILE A 1 80 ? 1.727 17.453 0.356 1.00 68.50 80 ILE A CA 1
ATOM 643 C C . ILE A 1 80 ? 2.292 18.704 1.038 1.00 68.50 80 ILE A C 1
ATOM 645 O O . ILE A 1 80 ? 3.245 18.612 1.808 1.00 68.50 80 ILE A O 1
ATOM 649 N N . ASP A 1 81 ? 1.753 19.866 0.669 1.00 64.69 81 ASP A N 1
ATOM 650 C CA . ASP A 1 81 ? 2.096 21.188 1.213 1.00 64.69 81 ASP A CA 1
ATOM 651 C C . ASP A 1 81 ? 3.561 21.636 1.038 1.00 64.69 81 ASP A C 1
ATOM 653 O O . ASP A 1 81 ? 4.007 22.592 1.665 1.00 64.69 81 ASP A O 1
ATOM 657 N N . ARG A 1 82 ? 4.314 21.004 0.125 1.00 68.31 82 ARG A N 1
ATOM 658 C CA . ARG A 1 82 ? 5.654 21.463 -0.269 1.00 68.31 82 ARG A CA 1
ATOM 659 C C . ARG A 1 82 ? 5.608 22.246 -1.578 1.00 68.31 82 ARG A C 1
ATOM 661 O O . ARG A 1 82 ? 5.302 21.685 -2.631 1.00 68.31 82 ARG A O 1
ATOM 668 N N . GLU A 1 83 ? 5.988 23.519 -1.527 1.00 63.03 83 GLU A N 1
ATOM 669 C CA . GLU A 1 83 ? 6.196 24.337 -2.725 1.00 63.03 83 GLU A CA 1
ATOM 670 C C . GLU A 1 83 ? 7.550 24.034 -3.400 1.00 63.03 83 GLU A C 1
ATOM 672 O O . GLU A 1 83 ? 8.535 23.665 -2.754 1.00 63.03 83 GLU A O 1
ATOM 677 N N . GLY A 1 84 ? 7.611 24.194 -4.727 1.00 74.00 84 GLY A N 1
ATOM 678 C CA . GLY A 1 84 ? 8.839 24.051 -5.517 1.00 74.00 84 GLY A CA 1
ATOM 679 C C . GLY A 1 84 ? 9.024 22.693 -6.206 1.00 74.00 84 GLY A C 1
ATOM 680 O O . GLY A 1 84 ? 8.078 21.942 -6.446 1.00 74.00 84 GLY A O 1
ATOM 681 N N . ARG A 1 85 ? 10.270 22.398 -6.609 1.00 78.00 85 ARG A N 1
ATOM 682 C CA . ARG A 1 85 ? 10.604 21.166 -7.340 1.00 78.00 85 ARG A CA 1
ATOM 683 C C . ARG A 1 85 ? 10.431 19.952 -6.414 1.00 78.00 85 ARG A C 1
ATOM 685 O O . ARG A 1 85 ? 11.072 19.926 -5.362 1.00 78.00 85 ARG A O 1
ATOM 692 N N . PRO A 1 86 ? 9.649 18.929 -6.811 1.00 83.62 86 PRO A N 1
ATOM 693 C CA . PRO A 1 86 ? 9.502 17.714 -6.020 1.00 83.62 86 PRO A CA 1
ATOM 694 C C . PRO A 1 86 ? 10.867 17.078 -5.714 1.00 83.62 86 PRO A C 1
ATOM 696 O O . PRO A 1 86 ? 11.700 16.984 -6.628 1.00 83.62 86 PRO A O 1
ATOM 699 N N . PRO A 1 87 ? 11.124 16.639 -4.467 1.00 87.88 87 PRO A N 1
ATOM 700 C CA . PRO A 1 87 ? 12.336 15.894 -4.153 1.00 87.88 87 PRO A CA 1
ATOM 701 C C . PRO A 1 87 ? 12.412 14.615 -4.994 1.00 87.88 87 PRO A C 1
ATOM 703 O O . PRO A 1 87 ? 11.396 13.996 -5.301 1.00 87.88 87 PRO A O 1
ATOM 706 N N . LYS A 1 88 ? 13.624 14.209 -5.374 1.00 92.12 88 LYS A N 1
ATOM 707 C CA . LYS A 1 88 ? 13.857 12.918 -6.033 1.00 92.12 88 LYS A CA 1
ATOM 708 C C . LYS A 1 88 ? 14.084 11.837 -4.977 1.00 92.12 88 LYS A C 1
ATOM 710 O O . LYS A 1 88 ? 14.875 12.046 -4.057 1.00 92.12 88 LYS A O 1
ATOM 715 N N . ALA A 1 89 ? 13.465 10.678 -5.164 1.00 94.44 89 ALA A N 1
ATOM 716 C CA . ALA A 1 89 ? 13.885 9.441 -4.520 1.00 94.44 89 ALA A CA 1
ATOM 717 C C . ALA A 1 89 ? 14.514 8.501 -5.550 1.00 94.44 89 ALA A C 1
ATOM 719 O O . ALA A 1 89 ? 14.213 8.572 -6.746 1.00 94.44 89 ALA A O 1
ATOM 720 N N . TYR A 1 90 ? 15.375 7.615 -5.066 1.00 96.12 90 TYR A N 1
ATOM 721 C CA . TYR A 1 90 ? 16.050 6.605 -5.866 1.00 96.12 90 TYR A CA 1
ATOM 722 C C . TYR A 1 90 ? 15.679 5.229 -5.317 1.00 96.12 90 TYR A C 1
ATOM 724 O O . TYR A 1 90 ? 16.085 4.871 -4.215 1.00 96.12 90 TYR A O 1
ATOM 732 N N . LEU A 1 91 ? 14.854 4.492 -6.056 1.00 94.81 91 LEU A N 1
ATOM 733 C CA . LEU A 1 91 ? 14.281 3.216 -5.636 1.00 94.81 91 LEU A CA 1
ATOM 734 C C . LEU A 1 91 ? 15.156 2.068 -6.118 1.00 94.81 91 LEU A C 1
ATOM 736 O O . LEU A 1 91 ? 15.583 2.063 -7.270 1.00 94.81 91 LEU A O 1
ATOM 740 N N . LEU A 1 92 ? 15.384 1.083 -5.259 1.00 94.75 92 LEU A N 1
ATOM 741 C CA . LEU A 1 92 ? 16.177 -0.095 -5.580 1.00 94.75 92 LEU A CA 1
ATOM 742 C C . LEU A 1 92 ? 15.475 -0.944 -6.647 1.00 94.75 92 LEU A C 1
ATOM 744 O O . LEU A 1 92 ? 14.307 -1.294 -6.487 1.00 94.75 92 LEU A O 1
ATOM 748 N N . THR A 1 93 ? 16.179 -1.279 -7.730 1.00 94.25 93 THR A N 1
ATOM 749 C CA . THR A 1 93 ? 15.695 -2.245 -8.732 1.00 94.25 93 THR A CA 1
ATOM 750 C C . THR A 1 93 ? 16.002 -3.673 -8.289 1.00 94.25 93 THR A C 1
ATOM 752 O O . THR A 1 93 ? 16.833 -3.890 -7.407 1.00 94.25 93 THR A O 1
ATOM 755 N N . ASP A 1 94 ? 15.407 -4.680 -8.935 1.00 92.19 94 ASP A N 1
ATOM 756 C CA . ASP A 1 94 ? 15.754 -6.085 -8.665 1.00 92.19 94 ASP A CA 1
ATOM 757 C C . ASP A 1 94 ? 17.238 -6.376 -8.902 1.00 92.19 94 ASP A C 1
ATOM 759 O O . ASP A 1 94 ? 17.861 -7.139 -8.159 1.00 92.19 94 ASP A O 1
ATOM 763 N N . PHE A 1 95 ? 17.818 -5.749 -9.928 1.00 93.31 95 PHE A N 1
ATOM 764 C CA . PHE A 1 95 ? 19.243 -5.846 -10.220 1.00 93.31 95 PHE A CA 1
ATOM 765 C C . PHE A 1 95 ? 20.082 -5.158 -9.136 1.00 93.31 95 PHE A C 1
ATOM 767 O O . PHE A 1 95 ? 21.043 -5.743 -8.634 1.00 93.31 95 PHE A O 1
ATOM 774 N N . GLY A 1 96 ? 19.677 -3.958 -8.711 1.00 94.81 96 GLY A N 1
ATOM 775 C CA . GLY A 1 96 ? 20.306 -3.234 -7.610 1.00 94.81 96 GLY A CA 1
ATOM 776 C C . GLY A 1 96 ? 20.265 -4.000 -6.294 1.00 94.81 96 GLY A C 1
ATOM 777 O O . GLY A 1 96 ? 21.280 -4.083 -5.610 1.00 94.81 96 GLY A O 1
ATOM 778 N N . ALA A 1 97 ? 19.136 -4.630 -5.968 1.00 93.69 97 ALA A N 1
ATOM 779 C CA . ALA A 1 97 ? 18.975 -5.435 -4.762 1.00 93.69 97 ALA A CA 1
ATOM 780 C C . ALA A 1 97 ? 19.869 -6.682 -4.771 1.00 93.69 97 ALA A C 1
ATOM 782 O O . ALA A 1 97 ? 20.432 -7.053 -3.742 1.00 93.69 97 ALA A O 1
ATOM 783 N N . GLN A 1 98 ? 20.036 -7.323 -5.931 1.00 92.88 98 GLN A N 1
ATOM 784 C CA . GLN A 1 98 ? 20.979 -8.433 -6.082 1.00 92.88 98 GLN A CA 1
ATOM 785 C C . GLN A 1 98 ? 22.427 -7.980 -5.893 1.00 92.88 98 GLN A C 1
ATOM 787 O O . GLN A 1 98 ? 23.173 -8.638 -5.171 1.00 92.88 98 GLN A O 1
ATOM 792 N N . ALA A 1 99 ? 22.818 -6.856 -6.500 1.00 93.75 99 ALA A N 1
ATOM 793 C CA . ALA A 1 99 ? 24.162 -6.307 -6.340 1.00 93.75 99 ALA A CA 1
ATOM 794 C C . ALA A 1 99 ? 24.430 -5.883 -4.888 1.00 93.75 99 ALA A C 1
ATOM 796 O O . ALA A 1 99 ? 25.488 -6.188 -4.343 1.00 93.75 99 ALA A O 1
ATOM 797 N N . LEU A 1 100 ? 23.447 -5.256 -4.238 1.00 93.94 100 LEU A N 1
ATOM 798 C CA . LEU A 1 100 ? 23.522 -4.852 -2.838 1.00 93.94 100 LEU A CA 1
ATOM 799 C C . LEU A 1 100 ? 23.743 -6.051 -1.911 1.00 93.94 100 LEU A C 1
ATOM 801 O O . LEU A 1 100 ? 24.623 -5.987 -1.066 1.00 93.94 100 LEU A O 1
ATOM 805 N N . ARG A 1 101 ? 23.025 -7.164 -2.105 1.00 92.62 101 ARG A N 1
ATOM 806 C CA . ARG A 1 101 ? 23.218 -8.392 -1.308 1.00 92.62 101 ARG A CA 1
ATOM 807 C C . ARG A 1 101 ? 24.603 -9.016 -1.447 1.00 92.62 101 ARG A C 1
ATOM 809 O O . ARG A 1 101 ? 25.034 -9.756 -0.571 1.00 92.62 101 ARG A O 1
ATOM 816 N N . LEU A 1 102 ? 25.290 -8.762 -2.557 1.00 91.12 102 LEU A N 1
ATOM 817 C CA . LEU A 1 102 ? 26.666 -9.215 -2.736 1.00 91.12 102 LEU A CA 1
ATOM 818 C C . LEU A 1 102 ? 27.681 -8.275 -2.080 1.00 91.12 102 LEU A C 1
ATOM 820 O O . LEU A 1 102 ? 28.725 -8.746 -1.638 1.00 91.12 102 LEU A O 1
ATOM 824 N N . LEU A 1 103 ? 27.381 -6.974 -2.005 1.00 90.50 103 LEU A N 1
ATOM 825 C CA . LEU A 1 103 ? 28.191 -6.002 -1.264 1.00 90.50 103 LEU A CA 1
ATOM 826 C C . LEU A 1 103 ? 28.005 -6.132 0.254 1.00 90.50 103 LEU A C 1
ATOM 828 O O . LEU A 1 103 ? 28.970 -6.042 1.006 1.00 90.50 103 LEU A O 1
ATOM 832 N N . ASP A 1 104 ? 26.767 -6.347 0.690 1.00 88.94 104 ASP A N 1
ATOM 833 C CA . ASP A 1 104 ? 26.370 -6.527 2.080 1.00 88.94 104 ASP A CA 1
ATOM 834 C C . ASP A 1 104 ? 25.465 -7.766 2.192 1.00 88.94 104 ASP A C 1
ATOM 836 O O . ASP A 1 104 ? 24.253 -7.680 1.965 1.00 88.94 104 ASP A O 1
ATOM 840 N N . PRO A 1 105 ? 26.026 -8.934 2.558 1.00 86.69 105 PRO A N 1
ATOM 841 C CA . PRO A 1 105 ? 25.258 -10.166 2.731 1.00 86.69 105 PRO A CA 1
ATOM 842 C C . PRO A 1 105 ? 24.163 -10.094 3.804 1.00 86.69 105 PRO A C 1
ATOM 844 O O . PRO A 1 105 ? 23.307 -10.976 3.843 1.00 86.69 105 PRO A O 1
ATOM 847 N N . GLN A 1 106 ? 24.182 -9.080 4.679 1.00 83.81 106 GLN A N 1
ATOM 848 C CA . GLN A 1 106 ? 23.146 -8.856 5.691 1.00 83.81 106 GLN A CA 1
ATOM 849 C C . GLN A 1 106 ? 21.988 -7.992 5.170 1.00 83.81 106 GLN A C 1
ATOM 851 O O . GLN A 1 106 ? 20.971 -7.861 5.854 1.00 83.81 106 GLN A O 1
ATOM 856 N N . ALA A 1 107 ? 22.099 -7.417 3.967 1.00 85.12 107 ALA A N 1
ATOM 857 C CA . ALA A 1 107 ? 21.016 -6.659 3.358 1.00 85.12 107 ALA A CA 1
ATOM 858 C C . ALA A 1 107 ? 19.834 -7.589 3.038 1.00 85.12 107 ALA A C 1
ATOM 860 O O . ALA A 1 107 ? 19.893 -8.443 2.153 1.00 85.12 107 ALA A O 1
ATOM 861 N N . THR A 1 108 ? 18.726 -7.408 3.753 1.00 79.00 108 THR A N 1
ATOM 862 C CA . THR A 1 108 ? 17.495 -8.203 3.576 1.00 79.00 108 THR A CA 1
ATOM 863 C C . THR A 1 108 ? 16.478 -7.527 2.660 1.00 79.00 108 THR A C 1
ATOM 865 O O . THR A 1 108 ? 15.414 -8.071 2.386 1.00 79.00 108 THR A O 1
ATOM 868 N N . THR A 1 109 ? 16.799 -6.340 2.158 1.00 82.69 109 THR A N 1
ATOM 869 C CA . THR A 1 109 ? 15.854 -5.506 1.426 1.00 82.69 109 THR A CA 1
ATOM 870 C C . THR A 1 109 ? 15.597 -5.993 0.010 1.00 82.69 109 THR A C 1
ATOM 872 O O . THR A 1 109 ? 16.495 -6.426 -0.721 1.00 82.69 109 THR A O 1
ATOM 875 N N . HIS A 1 110 ? 14.337 -5.870 -0.389 1.00 82.19 110 HIS A N 1
ATOM 876 C CA . HIS A 1 110 ? 13.857 -6.179 -1.725 1.00 82.19 110 HIS A CA 1
ATOM 877 C C . HIS A 1 110 ? 13.657 -4.900 -2.541 1.00 82.19 110 HIS A C 1
ATOM 879 O O . HIS A 1 110 ? 13.537 -3.805 -1.989 1.00 82.19 110 HIS A O 1
ATOM 885 N N . ALA A 1 111 ? 13.642 -5.049 -3.865 1.00 84.00 111 ALA A N 1
ATOM 886 C CA . ALA A 1 111 ? 13.237 -3.971 -4.749 1.00 84.00 111 ALA A CA 1
ATOM 887 C C . ALA A 1 111 ? 11.791 -3.567 -4.441 1.00 84.00 111 ALA A C 1
ATOM 889 O O . ALA A 1 111 ? 10.958 -4.417 -4.119 1.00 84.00 111 ALA A O 1
ATOM 890 N N . LEU A 1 112 ? 11.502 -2.272 -4.533 1.00 79.56 112 LEU A N 1
ATOM 891 C CA . LEU A 1 112 ? 10.134 -1.785 -4.401 1.00 79.56 112 LEU A CA 1
ATOM 892 C C . LEU A 1 112 ? 9.390 -2.046 -5.713 1.00 79.56 112 LEU A C 1
ATOM 894 O O . LEU A 1 112 ? 9.916 -1.758 -6.791 1.00 79.56 112 LEU A O 1
ATOM 898 N N . GLU A 1 113 ? 8.174 -2.586 -5.624 1.00 75.25 113 GLU A N 1
ATOM 899 C CA . GLU A 1 113 ? 7.364 -2.888 -6.805 1.00 75.25 113 GLU A CA 1
ATOM 900 C C . GLU A 1 113 ? 7.074 -1.620 -7.618 1.00 75.25 113 GLU A C 1
ATOM 902 O O . GLU A 1 113 ? 6.830 -0.533 -7.079 1.00 75.25 113 GLU A O 1
ATOM 907 N N . LEU A 1 114 ?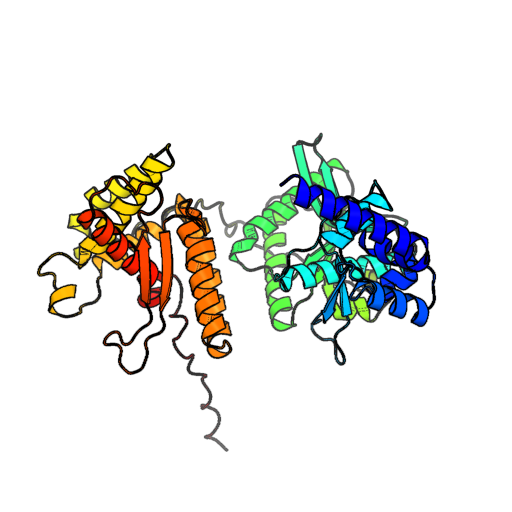 7.129 -1.758 -8.946 1.00 64.06 114 LEU A N 1
ATOM 908 C CA . LEU A 1 114 ? 6.908 -0.644 -9.853 1.00 64.06 114 LEU A CA 1
ATOM 909 C C . LEU A 1 114 ? 5.411 -0.355 -10.024 1.00 64.06 114 LEU A C 1
ATOM 911 O O . LEU A 1 114 ? 4.687 -1.208 -10.525 1.00 64.06 114 LEU A O 1
ATOM 915 N N . GLY A 1 115 ? 4.967 0.862 -9.686 1.00 64.88 115 GLY A N 1
ATOM 916 C CA . GLY A 1 115 ? 3.624 1.362 -10.016 1.00 64.88 115 GLY A CA 1
ATOM 917 C C . GLY A 1 115 ? 2.725 1.723 -8.830 1.00 64.88 115 GLY A C 1
ATOM 918 O O . GLY A 1 115 ? 1.681 2.333 -9.056 1.00 64.88 115 GLY A O 1
ATOM 919 N N . ASP A 1 116 ? 3.126 1.421 -7.593 1.00 76.00 116 ASP A N 1
ATOM 920 C CA . ASP A 1 116 ? 2.381 1.804 -6.387 1.00 76.00 116 ASP A CA 1
ATOM 921 C C . ASP A 1 116 ? 2.910 3.127 -5.806 1.00 76.00 116 ASP A C 1
ATOM 923 O O . ASP A 1 116 ? 3.827 3.169 -4.982 1.00 76.00 116 ASP A O 1
ATOM 927 N N . VAL A 1 117 ? 2.347 4.236 -6.292 1.00 79.06 117 VAL A N 1
ATOM 928 C CA . VAL A 1 117 ? 2.759 5.595 -5.903 1.00 79.06 117 VAL A CA 1
ATOM 929 C C . VAL A 1 117 ? 2.524 5.857 -4.414 1.00 79.06 117 VAL A C 1
ATOM 931 O O . VAL A 1 117 ? 3.348 6.526 -3.785 1.00 79.06 117 VAL A O 1
ATOM 934 N N . ASP A 1 118 ? 1.442 5.323 -3.849 1.00 75.44 118 ASP A N 1
ATOM 935 C CA . ASP A 1 118 ? 1.093 5.540 -2.446 1.00 75.44 118 ASP A CA 1
ATOM 936 C C . ASP A 1 118 ? 2.088 4.797 -1.545 1.00 75.44 118 ASP A C 1
ATOM 938 O O . ASP A 1 118 ? 2.654 5.405 -0.630 1.00 75.44 118 ASP A O 1
ATOM 942 N N . ALA A 1 119 ? 2.428 3.543 -1.876 1.00 81.31 119 ALA A N 1
ATOM 943 C CA . ALA A 1 119 ? 3.471 2.795 -1.172 1.00 81.31 119 ALA A CA 1
ATOM 944 C C . ALA A 1 119 ? 4.843 3.484 -1.250 1.00 81.31 119 ALA A C 1
ATOM 946 O O . ALA A 1 119 ? 5.579 3.531 -0.259 1.00 81.31 119 ALA A O 1
ATOM 947 N N . TRP A 1 120 ? 5.197 4.070 -2.398 1.00 87.12 120 TRP A N 1
ATOM 948 C CA . TRP A 1 120 ? 6.442 4.829 -2.524 1.00 87.12 120 TRP A CA 1
ATOM 949 C C . TRP A 1 120 ? 6.452 6.086 -1.665 1.00 87.12 120 TRP A C 1
ATOM 951 O O . TRP A 1 120 ? 7.466 6.376 -1.036 1.00 87.12 120 TRP A O 1
ATOM 961 N N . GLN A 1 121 ? 5.344 6.826 -1.616 1.00 87.50 121 GLN A N 1
ATOM 962 C CA . GLN A 1 121 ? 5.224 8.006 -0.763 1.00 87.50 121 GLN A CA 1
ATOM 963 C C . GLN A 1 121 ? 5.307 7.636 0.719 1.00 87.50 121 GLN A C 1
ATOM 965 O O . GLN A 1 121 ? 6.015 8.305 1.471 1.00 87.50 121 GLN A O 1
ATOM 970 N N . HIS A 1 122 ? 4.644 6.555 1.134 1.00 87.94 122 HIS A N 1
ATOM 971 C CA . HIS A 1 122 ? 4.712 6.048 2.502 1.00 87.94 122 HIS A CA 1
ATOM 972 C C . HIS A 1 122 ? 6.160 5.716 2.880 1.00 87.94 122 HIS A C 1
ATOM 974 O O . HIS A 1 122 ? 6.698 6.215 3.871 1.00 87.94 122 HIS A O 1
ATOM 980 N N . ARG A 1 123 ? 6.838 4.945 2.024 1.00 90.00 123 ARG A N 1
ATOM 981 C CA . ARG A 1 123 ? 8.236 4.552 2.213 1.00 90.00 123 ARG A CA 1
ATOM 982 C C . ARG A 1 123 ? 9.201 5.738 2.157 1.00 90.00 123 ARG A C 1
ATOM 984 O O . ARG A 1 123 ? 10.185 5.763 2.892 1.00 90.00 123 ARG A O 1
ATOM 991 N N . PHE A 1 124 ? 8.907 6.745 1.341 1.00 92.12 124 PHE A N 1
ATOM 992 C CA . PHE A 1 124 ? 9.690 7.974 1.280 1.00 92.12 124 PHE A CA 1
ATOM 993 C C . PHE A 1 124 ? 9.632 8.745 2.600 1.00 92.12 124 PHE A C 1
ATOM 995 O O . PHE A 1 124 ? 10.672 9.178 3.090 1.00 92.12 12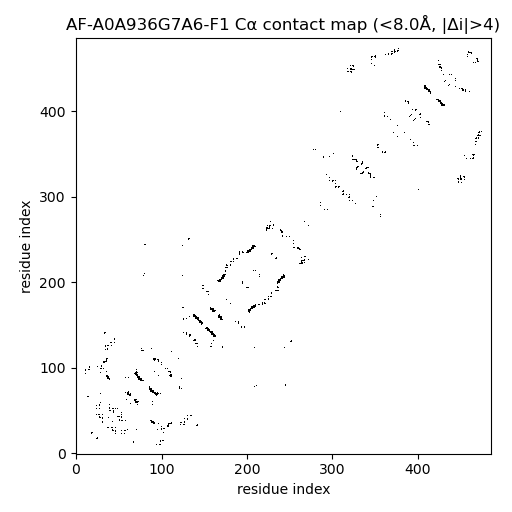4 PHE A O 1
ATOM 1002 N N . VAL A 1 125 ? 8.457 8.857 3.225 1.00 92.38 125 VAL A N 1
ATOM 1003 C CA . VAL A 1 125 ? 8.326 9.496 4.546 1.00 92.38 125 VAL A CA 1
ATOM 1004 C C . VAL A 1 125 ? 9.073 8.701 5.621 1.00 92.38 125 VAL A C 1
ATOM 1006 O O . VAL A 1 125 ? 9.779 9.300 6.432 1.00 92.38 125 VAL A O 1
ATOM 1009 N N . GLN A 1 126 ? 9.013 7.364 5.593 1.00 93.94 126 GLN A N 1
ATOM 1010 C CA . GLN A 1 126 ? 9.834 6.523 6.475 1.00 93.94 126 GLN A CA 1
ATOM 1011 C C . GLN A 1 126 ? 11.335 6.824 6.309 1.00 93.94 126 GLN A C 1
ATOM 1013 O O . GLN A 1 126 ? 12.040 7.038 7.297 1.00 93.94 126 GLN A O 1
ATOM 1018 N N . ALA A 1 127 ? 11.818 6.911 5.064 1.00 93.00 127 ALA A N 1
ATOM 1019 C CA . ALA A 1 127 ? 13.207 7.251 4.761 1.00 93.00 127 ALA A CA 1
ATOM 1020 C C . ALA A 1 127 ? 13.579 8.677 5.210 1.00 93.00 127 ALA A C 1
ATOM 1022 O O . ALA A 1 127 ? 14.705 8.906 5.654 1.00 93.00 127 ALA A O 1
ATOM 1023 N N . GLN A 1 128 ? 12.649 9.637 5.153 1.00 93.06 128 GLN A N 1
ATOM 1024 C CA . GLN A 1 128 ? 12.861 10.986 5.686 1.00 93.06 128 GLN A CA 1
ATOM 1025 C C . GLN A 1 128 ? 13.019 10.975 7.208 1.00 93.06 128 GLN A C 1
ATOM 1027 O O . GLN A 1 128 ? 14.001 11.514 7.715 1.00 93.06 128 GLN A O 1
ATOM 1032 N N . ILE A 1 129 ? 12.114 10.312 7.937 1.00 94.81 129 ILE A N 1
ATOM 1033 C CA . ILE A 1 129 ? 12.209 10.170 9.400 1.00 94.81 129 ILE A CA 1
ATOM 1034 C C . ILE A 1 129 ? 13.528 9.485 9.776 1.00 94.81 129 ILE A C 1
ATOM 1036 O O . ILE A 1 129 ? 14.229 9.943 10.680 1.00 94.81 129 ILE A O 1
ATOM 1040 N N . TYR A 1 130 ? 13.905 8.430 9.044 1.00 94.25 130 TYR A N 1
ATOM 1041 C CA . TYR A 1 130 ? 15.192 7.761 9.212 1.00 94.25 130 TYR A CA 1
ATOM 1042 C C . TYR A 1 130 ? 16.351 8.744 9.030 1.00 94.25 130 TYR A C 1
ATOM 1044 O O . TYR A 1 130 ? 17.151 8.919 9.943 1.00 94.25 130 TYR A O 1
ATOM 1052 N N . THR A 1 131 ? 16.393 9.469 7.913 1.00 93.62 131 THR A N 1
ATOM 1053 C CA . THR A 1 131 ? 17.439 10.464 7.619 1.00 93.62 131 THR A CA 1
ATOM 1054 C C . THR A 1 131 ? 17.551 11.514 8.726 1.00 93.62 131 THR A C 1
ATOM 1056 O O . THR A 1 131 ? 18.646 11.781 9.223 1.00 93.62 131 THR A O 1
ATOM 1059 N N . LEU A 1 132 ? 16.422 12.076 9.167 1.00 93.81 132 LEU A N 1
ATOM 1060 C CA . LEU A 1 132 ? 16.388 13.070 10.239 1.00 93.81 132 LEU A CA 1
ATOM 1061 C C . LEU A 1 132 ? 16.902 12.497 11.567 1.00 93.81 132 LEU A C 1
ATOM 1063 O O . LEU A 1 132 ? 17.693 13.146 12.247 1.00 93.81 132 LEU A O 1
ATOM 1067 N N . SER A 1 133 ? 16.533 11.262 11.911 1.00 93.69 133 SER A N 1
ATOM 1068 C CA . SER A 1 133 ? 17.018 10.600 13.131 1.00 93.69 133 SER A CA 1
ATOM 1069 C C . SER A 1 133 ? 18.530 10.365 13.108 1.00 93.69 133 SER A C 1
ATOM 1071 O O . SER A 1 133 ? 19.218 10.578 14.108 1.00 93.69 133 SER A O 1
ATOM 1073 N N . ARG A 1 134 ? 19.075 10.006 11.942 1.00 91.12 134 ARG A N 1
ATOM 1074 C CA . ARG A 1 134 ? 20.504 9.755 11.751 1.00 91.12 134 ARG A CA 1
ATOM 1075 C C . ARG A 1 134 ? 21.316 11.040 11.884 1.00 91.12 134 ARG A C 1
ATOM 1077 O O . ARG A 1 134 ? 22.370 11.011 12.513 1.00 91.12 134 ARG A O 1
ATOM 1084 N N . LYS A 1 135 ? 20.796 12.180 11.412 1.00 92.12 135 LYS A N 1
ATOM 1085 C CA . LYS A 1 135 ? 21.399 13.505 11.660 1.00 92.12 135 LYS A CA 1
ATOM 1086 C C . LYS A 1 135 ? 21.505 13.847 13.147 1.00 92.12 135 LYS A C 1
ATOM 1088 O O . LYS A 1 135 ? 22.418 14.565 13.539 1.00 92.12 135 LYS A O 1
ATOM 1093 N N . MET A 1 136 ? 20.604 13.317 13.972 1.00 90.81 136 MET A N 1
ATOM 1094 C CA . MET A 1 136 ? 20.633 13.475 15.430 1.00 90.81 136 MET A CA 1
ATOM 1095 C C . MET A 1 136 ? 21.455 12.394 16.148 1.00 90.81 136 MET A C 1
ATOM 1097 O O . MET A 1 136 ? 21.467 12.346 17.375 1.00 90.81 136 MET A O 1
ATOM 1101 N N . ASN A 1 137 ? 22.147 11.518 15.408 1.00 91.31 137 ASN A N 1
ATOM 1102 C CA . ASN A 1 137 ? 22.836 10.332 15.929 1.00 91.31 137 ASN A CA 1
ATOM 1103 C C . ASN A 1 137 ? 21.921 9.364 16.699 1.00 91.31 137 ASN A C 1
ATOM 1105 O O . ASN A 1 137 ? 22.387 8.589 17.538 1.00 91.31 137 ASN A O 1
ATOM 1109 N N . TRP A 1 138 ? 20.620 9.371 16.413 1.00 93.62 138 TRP A N 1
ATOM 1110 C CA . TRP A 1 138 ? 19.688 8.411 16.991 1.00 93.62 138 TRP A CA 1
ATOM 1111 C C . TRP A 1 138 ? 19.714 7.101 16.205 1.00 93.62 138 TRP A C 1
ATOM 1113 O O . TRP A 1 138 ? 19.94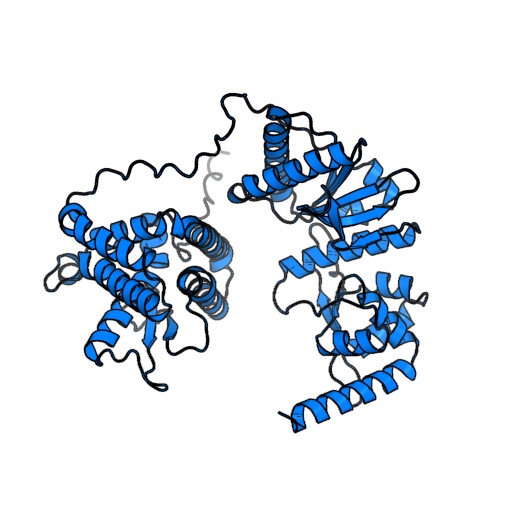4 7.070 14.991 1.00 93.62 138 TRP A O 1
ATOM 1123 N N . LYS A 1 139 ? 19.484 5.986 16.906 1.00 93.50 139 LYS A N 1
ATOM 1124 C CA . LYS A 1 139 ? 19.279 4.696 16.240 1.00 93.50 139 LYS A CA 1
ATOM 1125 C C . LYS A 1 139 ? 17.831 4.616 15.778 1.00 93.50 139 LYS A C 1
ATOM 1127 O O . LYS A 1 139 ? 16.919 4.841 16.571 1.00 93.50 139 LYS A O 1
ATOM 1132 N N . ALA A 1 140 ? 17.638 4.243 14.522 1.00 94.00 140 ALA A N 1
ATOM 1133 C CA . ALA A 1 140 ? 16.330 4.022 13.933 1.00 94.00 140 ALA A CA 1
ATOM 1134 C C . ALA A 1 140 ? 16.275 2.636 13.290 1.00 94.00 140 ALA A C 1
ATOM 1136 O O . ALA A 1 140 ? 17.273 2.162 12.754 1.00 94.00 140 ALA A O 1
ATOM 1137 N N . ASN A 1 141 ? 15.117 1.985 13.362 1.00 92.88 141 ASN A N 1
ATOM 1138 C CA . ASN A 1 141 ? 14.848 0.738 12.653 1.00 92.88 141 ASN A CA 1
ATOM 1139 C C . ASN A 1 141 ? 13.550 0.894 11.870 1.00 92.88 141 ASN A C 1
ATOM 1141 O O . ASN A 1 141 ? 12.555 1.342 12.436 1.00 92.88 141 ASN A O 1
ATOM 1145 N N . LEU A 1 142 ? 13.558 0.505 10.602 1.00 91.44 142 LEU A N 1
ATOM 1146 C CA . LEU A 1 142 ? 12.392 0.586 9.729 1.00 91.44 142 LEU A CA 1
ATOM 1147 C C . LEU A 1 142 ? 11.612 -0.723 9.731 1.00 91.44 142 LEU A C 1
ATOM 1149 O O . LEU A 1 142 ? 12.207 -1.793 9.857 1.00 91.44 142 LEU A O 1
ATOM 1153 N N . GLU A 1 143 ? 10.286 -0.617 9.625 1.00 88.88 143 GLU A N 1
ATOM 1154 C CA . GLU A 1 143 ? 9.338 -1.742 9.609 1.00 88.88 143 GLU A CA 1
ATOM 1155 C C . GLU A 1 143 ? 9.608 -2.780 10.707 1.00 88.88 143 GLU A C 1
ATOM 1157 O O . GLU A 1 143 ? 9.526 -3.996 10.501 1.00 88.88 143 GLU A O 1
ATOM 1162 N N . LYS A 1 144 ? 9.968 -2.306 11.906 1.00 89.25 144 LYS A N 1
ATOM 1163 C CA . LYS A 1 144 ? 10.396 -3.189 12.984 1.00 89.25 144 LYS A CA 1
ATOM 1164 C C . LYS A 1 144 ? 9.210 -4.020 13.462 1.00 89.25 144 LYS A C 1
ATOM 1166 O O . LYS A 1 144 ? 8.249 -3.496 14.023 1.00 89.25 144 LYS A O 1
ATOM 1171 N N . VAL A 1 145 ? 9.326 -5.337 13.307 1.00 89.50 145 VAL A N 1
ATOM 1172 C CA . VAL A 1 145 ? 8.428 -6.298 13.952 1.00 89.50 145 VAL A CA 1
ATOM 1173 C C . VAL A 1 145 ? 8.892 -6.523 15.390 1.00 89.50 145 VAL A C 1
ATOM 1175 O O . VAL A 1 145 ? 10.051 -6.861 15.649 1.00 89.50 145 VAL A O 1
ATOM 1178 N N . ILE A 1 146 ? 7.979 -6.301 16.327 1.00 89.75 146 ILE A N 1
ATOM 1179 C CA . ILE A 1 146 ? 8.155 -6.450 17.765 1.00 89.75 146 ILE A CA 1
ATOM 1180 C C . ILE A 1 146 ? 7.292 -7.626 18.201 1.00 89.75 146 ILE A C 1
ATOM 1182 O O . ILE A 1 146 ? 6.066 -7.535 18.221 1.00 89.75 146 ILE A O 1
ATOM 1186 N N . SER A 1 147 ? 7.945 -8.729 18.544 1.00 89.38 147 SER A N 1
ATOM 1187 C CA . SER A 1 147 ? 7.289 -9.909 19.101 1.00 89.38 147 SER A CA 1
ATOM 1188 C C . SER A 1 147 ? 7.145 -9.774 20.613 1.00 89.38 147 SER A C 1
ATOM 1190 O O . SER A 1 147 ? 8.102 -9.414 21.301 1.00 89.38 147 SER A O 1
ATOM 1192 N N . PHE A 1 148 ? 5.963 -10.080 21.138 1.00 88.25 148 PHE A N 1
ATOM 1193 C CA . PHE A 1 148 ? 5.672 -10.094 22.572 1.00 88.25 148 PHE A CA 1
ATOM 1194 C C . PHE A 1 148 ? 4.778 -11.288 22.926 1.00 88.25 148 PHE A C 1
ATOM 1196 O O . PHE A 1 148 ? 4.450 -12.100 22.060 1.00 88.25 148 PHE A O 1
ATOM 1203 N N . ASP A 1 149 ? 4.475 -11.459 24.216 1.00 83.56 149 ASP A N 1
ATOM 1204 C CA . ASP A 1 149 ? 3.759 -12.638 24.732 1.00 83.56 149 ASP A CA 1
ATOM 1205 C C . ASP A 1 149 ? 4.402 -13.961 24.268 1.00 83.56 149 ASP A C 1
ATOM 1207 O O . ASP A 1 149 ? 3.798 -14.796 23.594 1.00 83.56 149 ASP A O 1
ATOM 1211 N N . GLN A 1 150 ? 5.705 -14.103 24.541 1.00 80.00 150 GLN A N 1
ATOM 1212 C CA . GLN A 1 150 ? 6.511 -15.268 24.141 1.00 80.00 150 GLN A CA 1
ATOM 1213 C C . GLN A 1 150 ? 6.482 -15.564 22.625 1.00 80.00 150 GLN A C 1
ATOM 1215 O O . GLN A 1 150 ? 6.676 -16.702 22.206 1.00 80.00 150 GLN A O 1
ATOM 1220 N N . GLY A 1 151 ? 6.249 -14.543 21.793 1.00 78.12 151 GLY A N 1
ATOM 1221 C CA . GLY A 1 151 ? 6.231 -14.662 20.333 1.00 78.12 151 GLY A CA 1
ATOM 1222 C C . GLY A 1 151 ? 4.871 -15.019 19.736 1.00 78.12 151 GLY A C 1
ATOM 1223 O O . GLY A 1 151 ? 4.784 -15.227 18.529 1.00 78.12 151 GLY A O 1
ATOM 1224 N N . LYS A 1 152 ? 3.806 -15.076 20.546 1.00 78.81 152 LYS A N 1
ATOM 1225 C CA . LYS A 1 152 ? 2.442 -15.337 20.060 1.00 78.81 152 LYS A CA 1
ATOM 1226 C C . LYS A 1 152 ? 1.813 -14.130 19.375 1.00 78.81 152 LYS A C 1
ATOM 1228 O O . LYS A 1 152 ? 0.929 -14.303 18.541 1.00 78.81 152 LYS A O 1
ATOM 1233 N N . GLN A 1 153 ? 2.254 -12.925 19.729 1.00 84.44 153 GLN A N 1
ATOM 1234 C CA . GLN A 1 153 ? 1.733 -11.683 19.173 1.00 84.44 153 GLN A CA 1
ATOM 1235 C C . GLN A 1 153 ? 2.860 -10.815 18.631 1.00 84.44 153 GLN A C 1
ATOM 1237 O O . GLN A 1 153 ? 3.979 -10.823 19.147 1.00 84.44 153 GLN A O 1
ATOM 1242 N N . ASN A 1 154 ? 2.543 -10.053 17.585 1.00 88.50 154 ASN A N 1
ATOM 1243 C CA . ASN A 1 154 ? 3.487 -9.187 16.899 1.00 88.50 154 ASN A CA 1
ATOM 1244 C C . ASN A 1 154 ? 2.854 -7.823 16.619 1.00 88.50 154 ASN A C 1
ATOM 1246 O O . ASN A 1 154 ? 1.704 -7.738 16.191 1.00 88.50 154 ASN A O 1
ATOM 1250 N N . ILE A 1 155 ? 3.643 -6.768 16.789 1.00 88.88 155 ILE A N 1
ATOM 1251 C CA . ILE A 1 155 ? 3.327 -5.417 16.323 1.00 88.88 155 ILE A CA 1
ATOM 1252 C C . ILE A 1 155 ? 4.384 -5.018 15.307 1.00 88.88 155 ILE A C 1
ATOM 1254 O O . ILE A 1 155 ? 5.573 -5.196 15.553 1.00 88.88 155 ILE A O 1
ATOM 1258 N N . ARG A 1 156 ? 3.963 -4.462 14.173 1.00 88.00 156 ARG A N 1
ATOM 1259 C CA . ARG A 1 156 ? 4.868 -3.811 13.227 1.00 88.00 156 ARG A CA 1
ATOM 1260 C C . ARG A 1 156 ? 4.682 -2.306 13.350 1.00 88.00 156 ARG A C 1
ATOM 1262 O O . ARG A 1 156 ? 3.550 -1.847 13.236 1.00 88.00 156 ARG A O 1
ATOM 1269 N N . CYS A 1 157 ? 5.773 -1.583 13.566 1.00 92.12 157 CYS A N 1
ATOM 1270 C CA . CYS A 1 157 ? 5.807 -0.126 13.478 1.00 92.12 157 CYS A CA 1
ATOM 1271 C C . CYS A 1 157 ? 6.640 0.304 12.271 1.00 92.12 157 CYS A C 1
ATOM 1273 O O . CYS A 1 157 ? 7.596 -0.382 11.897 1.00 92.12 157 CYS A O 1
ATOM 1275 N N . ASP A 1 158 ? 6.285 1.435 11.670 1.00 94.38 158 ASP A N 1
ATOM 1276 C CA . ASP A 1 158 ? 6.944 1.920 10.457 1.00 94.38 158 ASP A CA 1
ATOM 1277 C C . ASP A 1 158 ? 8.369 2.396 10.738 1.00 94.38 158 ASP A C 1
ATOM 1279 O O . ASP A 1 158 ? 9.298 2.036 10.012 1.00 94.38 158 ASP A O 1
ATOM 1283 N N . VAL A 1 159 ? 8.561 3.152 11.825 1.00 95.62 159 VAL A N 1
ATOM 1284 C CA . VAL A 1 159 ? 9.891 3.543 12.309 1.00 95.62 159 VAL A CA 1
ATOM 1285 C C . VAL A 1 159 ? 9.960 3.415 13.828 1.00 95.62 159 VAL A C 1
ATOM 1287 O O . VAL A 1 159 ? 9.183 4.021 14.560 1.00 95.62 159 VAL A O 1
ATOM 1290 N N . LEU A 1 160 ? 10.934 2.659 14.325 1.00 96.25 160 LEU A N 1
ATOM 1291 C CA . LEU A 1 160 ? 11.293 2.620 15.739 1.00 96.25 160 LEU A CA 1
ATOM 1292 C C . LEU A 1 160 ? 12.507 3.511 15.981 1.00 96.25 160 LEU A C 1
ATOM 1294 O O . LEU A 1 160 ? 13.610 3.160 15.558 1.00 96.25 160 LEU A O 1
ATOM 1298 N N . LEU A 1 161 ? 12.317 4.604 16.716 1.00 96.25 161 LEU A N 1
ATOM 1299 C CA . LEU A 1 161 ? 13.393 5.486 17.156 1.00 96.25 161 LEU A CA 1
ATOM 1300 C C . LEU A 1 161 ? 13.827 5.136 18.580 1.00 96.25 161 LEU A C 1
ATOM 1302 O O . LEU A 1 161 ? 13.004 4.998 19.489 1.00 96.25 161 LEU A O 1
ATOM 1306 N N . GLN A 1 162 ? 15.135 5.014 18.781 1.00 93.69 162 GLN A N 1
ATOM 1307 C CA . GLN A 1 162 ? 15.742 4.850 20.094 1.00 93.69 162 GLN A CA 1
ATOM 1308 C C . GLN A 1 162 ? 16.266 6.208 20.563 1.00 93.69 162 GLN A C 1
ATOM 1310 O O . GLN A 1 162 ? 17.354 6.634 20.170 1.00 93.69 162 GLN A O 1
ATOM 1315 N N . LEU A 1 163 ? 15.449 6.885 21.370 1.00 90.00 163 LEU A N 1
ATOM 1316 C CA . LEU A 1 163 ? 15.803 8.138 22.030 1.00 90.00 163 LEU A CA 1
ATOM 1317 C C . LEU A 1 163 ? 16.701 7.839 23.248 1.00 90.00 163 LEU A C 1
ATOM 1319 O O . LEU A 1 163 ? 16.760 6.683 23.680 1.00 90.00 163 LEU A O 1
ATOM 1323 N N . PRO A 1 164 ? 17.391 8.845 23.820 1.00 84.12 164 PRO A N 1
ATOM 1324 C CA . PRO A 1 164 ? 18.248 8.640 24.990 1.00 84.12 164 PRO A CA 1
ATOM 1325 C C . PRO A 1 164 ? 17.530 7.955 26.163 1.00 84.12 164 PRO A C 1
ATOM 1327 O O . PRO A 1 164 ? 18.064 7.007 26.732 1.00 84.12 164 PRO A O 1
ATOM 1330 N N . ASP A 1 165 ? 16.291 8.372 26.445 1.00 85.19 165 ASP A N 1
ATOM 1331 C CA . ASP A 1 165 ? 15.555 7.951 27.646 1.00 85.19 165 ASP A CA 1
ATOM 1332 C C . ASP A 1 165 ? 14.339 7.056 27.354 1.00 85.19 165 ASP A C 1
ATOM 1334 O O . ASP A 1 165 ? 13.704 6.541 28.272 1.00 85.19 165 ASP A O 1
ATOM 1338 N N . THR A 1 166 ? 13.966 6.875 26.083 1.00 89.56 166 THR A N 1
ATOM 1339 C CA . THR A 1 166 ? 12.751 6.133 25.710 1.00 89.56 166 THR A CA 1
ATOM 1340 C C . THR A 1 166 ? 12.814 5.590 24.282 1.00 89.56 166 THR A C 1
ATOM 1342 O O . THR A 1 166 ? 13.737 5.856 23.511 1.00 89.56 166 THR A O 1
ATOM 1345 N N . ARG A 1 167 ? 11.807 4.803 23.911 1.00 93.88 167 ARG A N 1
ATOM 1346 C CA . ARG A 1 167 ? 11.559 4.387 22.530 1.00 93.88 167 ARG A CA 1
ATOM 1347 C C . ARG A 1 167 ? 10.342 5.127 22.008 1.00 93.88 167 ARG A C 1
ATOM 1349 O O . ARG A 1 167 ? 9.298 5.106 22.655 1.00 93.88 167 ARG A O 1
ATOM 1356 N N . LEU A 1 168 ? 10.478 5.722 20.829 1.00 96.00 168 LEU A N 1
ATOM 1357 C CA . LEU A 1 168 ? 9.367 6.341 20.121 1.00 96.00 168 LEU A CA 1
ATOM 1358 C C . LEU A 1 168 ? 8.980 5.462 18.933 1.00 96.00 168 LEU A C 1
ATOM 1360 O O . LEU A 1 168 ? 9.806 5.177 18.062 1.00 96.00 168 LEU A O 1
ATOM 1364 N N . TYR A 1 169 ? 7.724 5.027 18.919 1.00 96.31 169 TYR A N 1
ATOM 1365 C CA . TYR A 1 169 ? 7.156 4.233 17.836 1.00 96.31 169 TYR A CA 1
ATOM 1366 C C . TYR A 1 169 ? 6.432 5.167 16.874 1.00 96.31 169 TYR A C 1
ATOM 1368 O O . TYR A 1 169 ? 5.457 5.819 17.246 1.00 96.31 169 TYR A O 1
ATOM 1376 N N . VAL A 1 170 ? 6.931 5.266 15.650 1.00 96.81 170 VAL A N 1
ATOM 1377 C CA . VAL A 1 170 ? 6.396 6.170 14.637 1.00 96.81 170 VAL A CA 1
ATOM 1378 C C . VAL A 1 170 ? 5.585 5.376 13.624 1.00 96.81 170 VAL A C 1
ATOM 1380 O O . VAL A 1 170 ? 6.014 4.316 13.163 1.00 96.81 170 VAL A O 1
ATOM 1383 N N . GLU A 1 171 ? 4.420 5.911 13.288 1.00 95.56 171 GLU A N 1
ATOM 1384 C CA . GLU A 1 171 ? 3.489 5.381 12.296 1.00 95.56 171 GLU A CA 1
ATOM 1385 C C . GLU A 1 171 ? 3.266 6.457 11.232 1.00 95.56 171 GLU A C 1
ATOM 1387 O O . GLU A 1 171 ? 2.910 7.593 11.556 1.00 95.56 171 GLU A O 1
ATOM 1392 N N . VAL A 1 172 ? 3.502 6.126 9.967 1.00 93.25 172 VAL A N 1
ATOM 1393 C CA . VAL A 1 172 ? 3.284 7.035 8.842 1.00 93.25 172 VAL A CA 1
ATOM 1394 C C . VAL A 1 172 ? 1.877 6.805 8.317 1.00 93.25 172 VAL A C 1
ATOM 1396 O O . VAL A 1 172 ? 1.543 5.717 7.861 1.00 93.25 172 VAL A O 1
ATOM 1399 N N . GLU A 1 173 ? 1.047 7.840 8.340 1.00 89.12 173 GLU A N 1
ATOM 1400 C CA . GLU A 1 173 ? -0.362 7.709 7.988 1.00 89.12 173 GLU A CA 1
ATOM 1401 C C . GLU A 1 173 ? -0.709 8.503 6.725 1.00 89.12 173 GLU A C 1
ATOM 1403 O O . GLU A 1 173 ? -0.376 9.687 6.592 1.00 89.12 173 GLU A O 1
ATOM 1408 N N . GLN A 1 174 ? -1.384 7.819 5.798 1.00 79.81 174 GLN A N 1
ATOM 1409 C CA . GLN A 1 174 ? -1.782 8.335 4.485 1.00 79.81 174 GLN A CA 1
ATOM 1410 C C . GLN A 1 174 ? -3.296 8.348 4.278 1.00 79.81 174 GLN A C 1
ATOM 1412 O O . GLN A 1 174 ? -3.730 9.056 3.380 1.00 79.81 174 GLN A O 1
ATOM 1417 N N . ASP A 1 175 ? -4.084 7.587 5.048 1.00 81.88 175 ASP A N 1
ATOM 1418 C CA . ASP A 1 175 ? -5.549 7.690 5.154 1.00 81.88 175 ASP A CA 1
ATOM 1419 C C . ASP A 1 175 ? -6.061 6.638 6.156 1.00 81.88 175 ASP A C 1
ATOM 1421 O O . ASP A 1 175 ? -5.733 5.456 6.047 1.00 81.88 175 ASP A O 1
ATOM 1425 N N . LEU A 1 176 ? -6.964 7.025 7.063 1.00 80.81 176 LEU A N 1
ATOM 1426 C CA . LEU A 1 176 ? -7.745 6.063 7.847 1.00 80.81 176 LEU A CA 1
ATOM 1427 C C . LEU A 1 176 ? -9.224 6.172 7.468 1.00 80.81 176 LEU A C 1
ATOM 1429 O O . LEU A 1 176 ? -9.974 6.914 8.115 1.00 80.81 176 LEU A O 1
ATOM 1433 N N . PRO A 1 177 ? -9.695 5.416 6.465 1.00 71.06 177 PRO A N 1
ATOM 1434 C CA . PRO A 1 177 ? -11.099 5.432 6.101 1.00 71.06 177 PRO A CA 1
ATOM 1435 C C . PRO A 1 177 ? -11.940 4.694 7.156 1.00 71.06 177 PRO A C 1
ATOM 1437 O O . PRO A 1 177 ? -11.482 3.770 7.831 1.00 71.06 177 PRO A O 1
ATOM 1440 N N . ARG A 1 178 ? -13.217 5.079 7.306 1.00 72.38 178 ARG A N 1
ATOM 1441 C CA . ARG A 1 178 ? -14.087 4.553 8.382 1.00 72.38 178 ARG A CA 1
ATOM 1442 C C . ARG A 1 178 ? -14.289 3.030 8.349 1.00 72.38 178 ARG A C 1
ATOM 1444 O O . ARG A 1 178 ? -14.547 2.422 9.384 1.00 72.38 178 ARG A O 1
ATOM 1451 N N . ASN A 1 179 ? -14.184 2.403 7.181 1.00 62.44 179 ASN A N 1
ATOM 1452 C CA . ASN A 1 179 ? -14.262 0.946 7.033 1.00 62.44 179 ASN A CA 1
ATOM 1453 C C . ASN A 1 179 ? -13.041 0.211 7.616 1.00 62.44 179 ASN A C 1
ATOM 1455 O O . ASN A 1 179 ? -13.136 -0.987 7.864 1.00 62.44 179 ASN A O 1
ATOM 1459 N N . ASN A 1 180 ? -11.940 0.918 7.889 1.00 71.56 180 ASN A N 1
ATOM 1460 C CA . ASN A 1 180 ? -10.717 0.369 8.473 1.00 71.56 180 ASN A CA 1
ATOM 1461 C C . ASN A 1 180 ? -10.571 0.662 9.976 1.00 71.56 180 ASN A C 1
ATOM 1463 O O . ASN A 1 180 ? -9.569 0.271 10.573 1.00 71.56 180 ASN A O 1
ATOM 1467 N N . LEU A 1 181 ? -11.567 1.286 10.626 1.00 79.81 181 LEU A N 1
ATOM 1468 C CA . LEU A 1 181 ? -11.485 1.592 12.063 1.00 79.81 181 LEU A CA 1
ATOM 1469 C C . LEU A 1 181 ? -11.309 0.341 12.924 1.00 79.81 181 LEU A C 1
ATOM 1471 O O . LEU A 1 181 ? -10.660 0.414 13.958 1.00 79.81 181 LEU A O 1
ATOM 1475 N N . TRP A 1 182 ? -11.856 -0.804 12.512 1.00 79.44 182 TRP A N 1
ATOM 1476 C CA . TRP A 1 182 ? -11.691 -2.054 13.257 1.00 79.44 182 TRP A CA 1
ATOM 1477 C C . TRP A 1 182 ? -10.227 -2.523 13.278 1.00 79.44 182 TRP A C 1
ATOM 1479 O O . TRP A 1 182 ? -9.741 -2.891 14.341 1.00 79.44 182 TRP A O 1
ATOM 1489 N N . ARG A 1 183 ? -9.487 -2.400 12.162 1.00 73.88 183 ARG A N 1
ATOM 1490 C CA . ARG A 1 183 ? -8.040 -2.690 12.117 1.00 73.88 183 ARG A CA 1
ATOM 1491 C C . ARG A 1 183 ? -7.249 -1.728 12.997 1.00 73.88 183 ARG A C 1
ATOM 1493 O O . ARG A 1 183 ? -6.288 -2.125 13.645 1.00 73.88 183 ARG A O 1
ATOM 1500 N N . ALA A 1 184 ? -7.658 -0.462 13.033 1.00 86.69 184 ALA A N 1
ATOM 1501 C CA . ALA A 1 184 ? -7.058 0.536 13.912 1.00 86.69 184 ALA A CA 1
ATOM 1502 C C . ALA A 1 184 ? -7.327 0.236 15.401 1.00 86.69 184 ALA A C 1
ATOM 1504 O O . ALA A 1 184 ? -6.426 0.398 16.224 1.00 86.69 184 ALA A O 1
ATOM 1505 N N . VAL A 1 185 ? -8.526 -0.260 15.741 1.00 86.94 185 VAL A N 1
ATOM 1506 C CA . VAL A 1 185 ? -8.847 -0.753 17.093 1.00 86.94 185 VAL A CA 1
ATOM 1507 C C . VAL A 1 185 ? -7.945 -1.937 17.439 1.00 86.94 185 VAL A C 1
ATOM 1509 O O . VAL A 1 185 ? -7.260 -1.876 18.452 1.00 86.94 185 VAL A O 1
ATOM 1512 N N . GLU A 1 186 ? -7.865 -2.962 16.583 1.00 85.69 186 GLU A N 1
ATOM 1513 C CA . GLU A 1 186 ? -6.981 -4.123 16.790 1.00 85.69 186 GLU A CA 1
ATOM 1514 C C . GLU A 1 186 ? -5.513 -3.715 16.978 1.00 85.69 186 GLU A C 1
ATOM 1516 O O . GLU A 1 186 ? -4.822 -4.239 17.852 1.00 85.69 186 GLU A O 1
ATOM 1521 N N . LYS A 1 187 ? -5.034 -2.729 16.209 1.00 88.31 187 LYS A N 1
ATOM 1522 C CA . LYS A 1 187 ? -3.674 -2.196 16.350 1.00 88.31 187 LYS A CA 1
ATOM 1523 C C . LYS A 1 187 ? -3.437 -1.628 17.749 1.00 88.31 187 LYS A C 1
ATOM 1525 O O . LYS A 1 187 ? -2.434 -1.964 18.376 1.00 88.31 187 LYS A O 1
ATOM 1530 N N . PHE A 1 188 ? -4.338 -0.787 18.258 1.00 92.00 188 PHE A N 1
ATOM 1531 C CA . PHE A 1 188 ? -4.195 -0.241 19.611 1.00 92.00 188 PHE A CA 1
ATOM 1532 C C . PHE A 1 188 ? -4.442 -1.266 20.712 1.00 92.00 188 PHE A C 1
ATOM 1534 O O . PHE A 1 188 ? -3.834 -1.157 21.772 1.00 92.00 188 PHE A O 1
ATOM 1541 N N . GLU A 1 189 ? -5.271 -2.274 20.466 1.00 90.00 189 GLU A N 1
ATOM 1542 C CA . GLU A 1 189 ? -5.428 -3.418 21.360 1.00 90.00 189 GLU A CA 1
ATOM 1543 C C . GLU A 1 189 ? -4.109 -4.177 21.526 1.00 90.00 189 GLU A C 1
ATOM 1545 O O . GLU A 1 189 ? -3.655 -4.396 22.650 1.00 90.00 189 GLU A O 1
ATOM 1550 N N . HIS A 1 190 ? -3.406 -4.466 20.428 1.00 89.75 190 HIS A N 1
ATOM 1551 C CA . HIS A 1 190 ? -2.068 -5.052 20.509 1.00 89.75 190 HIS A CA 1
ATOM 1552 C C . HIS A 1 190 ? -1.085 -4.133 21.240 1.00 89.75 190 HIS A C 1
ATOM 1554 O O . HIS A 1 190 ? -0.342 -4.601 22.102 1.00 89.75 190 HIS A O 1
ATOM 1560 N N . TRP A 1 191 ? -1.099 -2.823 20.968 1.00 92.50 191 TRP A N 1
ATOM 1561 C CA . TRP A 1 191 ? -0.261 -1.868 21.704 1.00 92.50 191 TRP A CA 1
ATOM 1562 C C . TRP A 1 191 ? -0.580 -1.824 23.200 1.00 92.50 191 TRP A C 1
ATOM 1564 O O . TRP A 1 191 ? 0.341 -1.709 24.011 1.00 92.50 191 TRP A O 1
ATOM 1574 N N . ARG A 1 192 ? -1.854 -1.957 23.583 1.00 90.56 192 ARG A N 1
ATOM 1575 C CA . ARG A 1 192 ? -2.288 -2.038 24.980 1.00 90.56 192 ARG A CA 1
ATOM 1576 C C . ARG A 1 192 ? -1.705 -3.265 25.661 1.00 90.56 192 ARG A C 1
ATOM 1578 O O . ARG A 1 192 ? -1.144 -3.142 26.7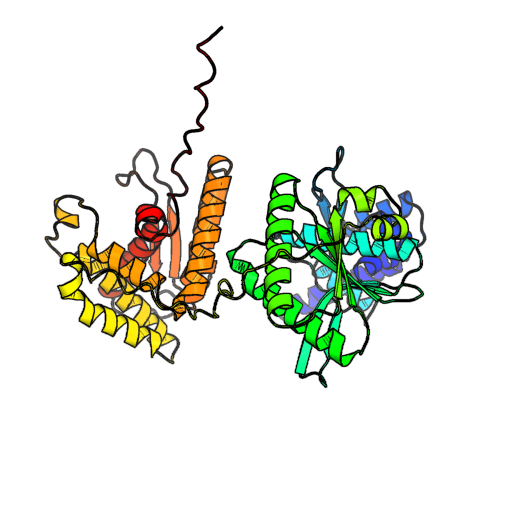50 1.00 90.56 192 ARG A O 1
ATOM 1585 N N . GLU A 1 193 ? -1.814 -4.429 25.030 1.00 90.25 193 GLU A N 1
ATOM 1586 C CA . GLU A 1 193 ? -1.249 -5.666 25.568 1.00 90.25 193 GLU A CA 1
ATOM 1587 C C . GLU A 1 193 ? 0.278 -5.602 25.632 1.00 90.25 193 GLU A C 1
ATOM 1589 O O . GLU A 1 193 ? 0.870 -5.911 26.667 1.00 90.25 193 GLU A O 1
ATOM 1594 N N . TYR A 1 194 ? 0.930 -5.080 24.594 1.00 91.69 194 TYR A N 1
ATOM 1595 C CA . TYR A 1 194 ? 2.370 -4.856 24.612 1.00 91.69 194 TYR A CA 1
ATOM 1596 C C . TYR A 1 194 ? 2.794 -3.932 25.760 1.00 91.69 194 TYR A C 1
ATOM 1598 O O . TYR A 1 194 ? 3.686 -4.293 26.528 1.00 91.69 194 TYR A O 1
ATOM 1606 N N . ALA A 1 195 ? 2.122 -2.793 25.954 1.00 90.38 195 ALA A N 1
ATOM 1607 C CA . ALA A 1 195 ? 2.411 -1.872 27.053 1.00 90.38 195 ALA A CA 1
ATOM 1608 C C . ALA A 1 195 ? 2.299 -2.551 28.430 1.00 90.38 195 ALA A C 1
ATOM 1610 O O . ALA A 1 195 ? 3.134 -2.306 29.305 1.00 90.38 195 ALA A O 1
ATOM 1611 N N . LYS A 1 196 ? 1.322 -3.454 28.614 1.00 89.44 196 LYS A N 1
ATOM 1612 C CA . LYS A 1 196 ? 1.208 -4.279 29.829 1.00 89.44 196 LYS A CA 1
ATOM 1613 C C . LYS A 1 196 ? 2.408 -5.210 29.992 1.00 89.44 196 LYS A C 1
ATOM 1615 O O . LYS A 1 196 ? 2.988 -5.243 31.072 1.00 89.44 196 LYS A O 1
ATOM 1620 N N . THR A 1 197 ? 2.821 -5.921 28.935 1.00 87.50 197 THR A N 1
ATOM 1621 C CA . THR A 1 197 ? 3.979 -6.838 29.013 1.00 87.50 197 THR A CA 1
ATOM 1622 C C . THR A 1 197 ? 5.284 -6.129 29.353 1.00 87.50 197 THR A C 1
ATOM 1624 O O . THR A 1 197 ? 6.142 -6.703 30.015 1.00 87.50 197 THR A O 1
ATOM 1627 N N . GLN A 1 198 ? 5.438 -4.882 28.911 1.00 85.56 198 GLN A N 1
ATOM 1628 C CA . GLN A 1 198 ? 6.637 -4.097 29.175 1.00 85.56 198 GLN A CA 1
ATOM 1629 C C . GLN A 1 198 ? 6.598 -3.369 30.525 1.00 85.56 198 GLN A C 1
ATOM 1631 O O . GLN A 1 198 ? 7.608 -2.800 30.929 1.00 85.56 198 GLN A O 1
ATOM 1636 N N . ASN A 1 199 ? 5.440 -3.345 31.197 1.00 86.31 199 ASN A N 1
ATOM 1637 C CA . ASN A 1 199 ? 5.187 -2.578 32.418 1.00 86.31 199 ASN A CA 1
ATOM 1638 C C . ASN A 1 199 ? 5.680 -1.115 32.341 1.00 86.31 199 ASN A C 1
ATOM 1640 O O . ASN A 1 199 ? 6.167 -0.548 33.318 1.00 86.31 199 ASN A O 1
ATOM 1644 N N . GLN A 1 200 ? 5.579 -0.503 31.159 1.00 85.75 200 GLN A N 1
ATOM 1645 C CA . GLN A 1 200 ? 6.036 0.862 30.891 1.00 85.75 200 GLN A CA 1
ATOM 1646 C C . GLN A 1 200 ? 5.072 1.574 29.942 1.00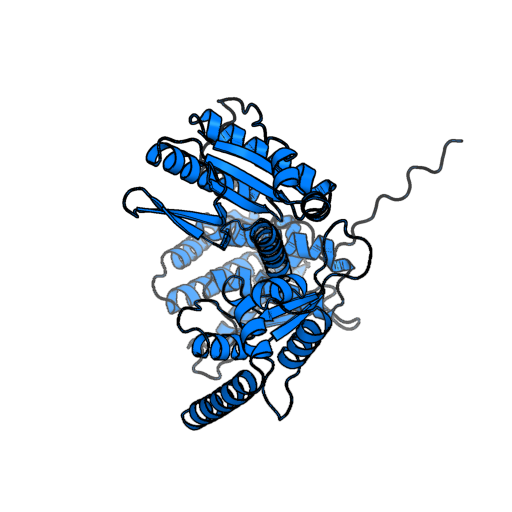 85.75 200 GLN A C 1
ATOM 1648 O O . GLN A 1 200 ? 4.283 0.937 29.239 1.00 85.75 200 GLN A O 1
ATOM 1653 N N . ARG A 1 201 ? 5.125 2.909 29.928 1.00 90.94 201 ARG A N 1
ATOM 1654 C CA . ARG A 1 201 ? 4.361 3.716 28.971 1.00 90.94 201 ARG A CA 1
ATOM 1655 C C . ARG A 1 201 ? 4.960 3.556 27.576 1.00 90.94 201 ARG A C 1
ATOM 1657 O O . ARG A 1 201 ? 6.176 3.590 27.417 1.00 90.94 201 ARG A O 1
ATOM 1664 N N . VAL A 1 202 ? 4.103 3.415 26.572 1.00 92.56 202 VAL A N 1
ATOM 1665 C CA . VAL A 1 202 ? 4.501 3.396 25.159 1.00 92.56 202 VAL A CA 1
ATOM 1666 C C . VAL A 1 202 ? 4.275 4.785 24.568 1.00 92.56 202 VAL A C 1
ATOM 1668 O O . VAL A 1 202 ? 3.157 5.292 24.617 1.00 92.56 202 VAL A O 1
ATOM 1671 N N . ASP A 1 203 ? 5.311 5.405 24.009 1.00 95.06 203 ASP A N 1
ATOM 1672 C CA . ASP A 1 203 ? 5.191 6.692 23.320 1.00 95.06 203 ASP A CA 1
AT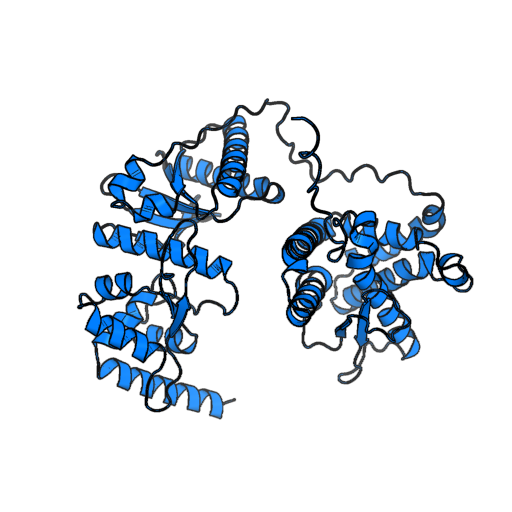OM 1673 C C . ASP A 1 203 ? 5.060 6.449 21.803 1.00 95.06 203 ASP A C 1
ATOM 1675 O O . ASP A 1 203 ? 5.917 5.805 21.193 1.00 95.06 203 ASP A O 1
ATOM 1679 N N . MET A 1 204 ? 3.977 6.939 21.193 1.00 95.69 204 MET A N 1
ATOM 1680 C CA . MET A 1 204 ? 3.677 6.792 19.766 1.00 95.69 204 MET A CA 1
ATOM 1681 C C . MET A 1 204 ? 3.525 8.151 19.077 1.00 95.69 204 MET A C 1
ATOM 1683 O O . MET A 1 204 ? 2.888 9.061 19.617 1.00 95.69 204 MET A O 1
ATOM 1687 N N . LEU A 1 205 ? 4.044 8.260 17.854 1.00 96.81 205 LEU A N 1
ATOM 1688 C CA . LEU A 1 205 ? 3.902 9.435 16.998 1.00 96.81 205 LEU A CA 1
ATOM 1689 C C . LEU A 1 205 ? 3.297 9.048 15.647 1.00 96.81 205 LEU A C 1
ATOM 1691 O O . LEU A 1 205 ? 3.887 8.273 14.902 1.00 96.81 205 LEU A O 1
ATOM 1695 N N . PHE A 1 206 ? 2.157 9.639 15.304 1.00 96.06 206 PHE A N 1
ATOM 1696 C CA . PHE A 1 206 ? 1.617 9.583 13.949 1.00 96.06 206 PHE A CA 1
ATOM 1697 C C . PHE A 1 206 ? 2.188 10.719 13.102 1.00 96.06 206 PHE A C 1
ATOM 1699 O O . PHE A 1 206 ? 2.100 11.888 13.476 1.00 96.06 206 PHE A O 1
ATOM 1706 N N . VAL A 1 207 ? 2.749 10.384 11.946 1.00 94.44 207 VAL A N 1
ATOM 1707 C CA . VAL A 1 207 ? 3.235 11.353 10.963 1.00 94.44 207 VAL A CA 1
ATOM 1708 C C . VAL A 1 207 ? 2.278 11.345 9.776 1.00 94.44 207 VAL A C 1
ATOM 1710 O O . VAL A 1 207 ? 2.244 10.389 9.004 1.00 94.44 207 VAL A O 1
ATOM 1713 N N . PHE A 1 208 ? 1.483 12.405 9.636 1.00 91.06 208 PHE A N 1
ATOM 1714 C CA . PHE A 1 208 ? 0.470 12.507 8.589 1.00 91.06 208 PHE A CA 1
ATOM 1715 C C . PHE A 1 208 ? 1.048 13.097 7.304 1.00 91.06 208 PHE A C 1
ATOM 1717 O O . PHE A 1 208 ? 1.466 14.257 7.269 1.00 91.06 208 PHE A O 1
ATOM 1724 N N . ASN A 1 209 ? 1.001 12.317 6.225 1.00 88.00 209 ASN A N 1
ATOM 1725 C CA . ASN A 1 209 ? 1.253 12.793 4.867 1.00 88.00 209 ASN A CA 1
ATOM 1726 C C . ASN A 1 209 ? -0.087 13.000 4.147 1.00 88.00 209 ASN A C 1
ATOM 1728 O O . ASN A 1 209 ? -0.446 12.238 3.251 1.00 88.00 209 ASN A O 1
ATOM 1732 N N . LEU A 1 210 ? -0.863 13.988 4.601 1.00 83.62 210 LEU A N 1
ATOM 1733 C CA . LEU A 1 210 ? -2.263 14.185 4.218 1.00 83.62 210 LEU A CA 1
ATOM 1734 C C . LEU A 1 210 ? -2.585 15.661 3.964 1.00 83.62 210 LEU A C 1
ATOM 1736 O O . LEU A 1 210 ? -2.130 16.497 4.742 1.00 83.62 210 LEU A O 1
ATOM 1740 N N . PRO A 1 211 ? -3.416 16.003 2.955 1.00 74.56 211 PRO A N 1
ATOM 1741 C CA . PRO A 1 211 ? -3.925 17.366 2.818 1.00 74.56 211 PRO A CA 1
ATOM 1742 C C . PRO A 1 211 ? -4.784 17.730 4.031 1.00 74.56 211 PRO A C 1
ATOM 1744 O O . PRO A 1 211 ? -5.482 16.859 4.555 1.00 74.56 211 PRO A O 1
ATOM 1747 N N . ILE A 1 212 ? -4.802 19.006 4.425 1.00 71.25 212 ILE A N 1
ATOM 1748 C CA . ILE A 1 212 ? -5.475 19.516 5.642 1.00 71.25 212 ILE A CA 1
ATOM 1749 C C . ILE A 1 212 ? -6.901 18.956 5.827 1.00 71.25 212 ILE A C 1
ATOM 1751 O O . ILE A 1 212 ? -7.256 18.470 6.907 1.00 71.25 212 ILE A O 1
ATOM 1755 N N . ASP A 1 213 ? -7.709 18.949 4.764 1.00 69.25 213 ASP A N 1
ATOM 1756 C CA . ASP A 1 213 ? -9.095 18.460 4.805 1.00 69.25 213 ASP A CA 1
ATOM 1757 C C . ASP A 1 213 ? -9.182 16.953 5.121 1.00 69.25 213 ASP A C 1
ATOM 1759 O O . ASP A 1 213 ? -10.047 16.494 5.876 1.00 69.25 213 ASP A O 1
ATOM 1763 N N . THR A 1 214 ? -8.256 16.164 4.567 1.00 72.19 214 THR A N 1
ATOM 1764 C CA . THR A 1 214 ? -8.191 14.707 4.783 1.00 72.19 214 THR A CA 1
ATOM 1765 C C . THR A 1 214 ? -7.561 14.382 6.136 1.00 72.19 214 THR A C 1
ATOM 1767 O O . THR A 1 214 ? -8.035 13.484 6.834 1.00 72.19 214 THR A O 1
ATOM 1770 N N . ALA A 1 215 ? -6.554 15.156 6.552 1.00 78.62 215 ALA A N 1
ATOM 1771 C CA . ALA A 1 215 ? -5.927 15.050 7.863 1.00 78.62 215 ALA A CA 1
ATOM 1772 C C . ALA A 1 215 ? -6.956 15.258 8.980 1.00 78.62 215 ALA A C 1
ATOM 1774 O O . ALA A 1 215 ? -7.033 14.449 9.898 1.00 78.62 215 ALA A O 1
ATOM 1775 N N . THR A 1 216 ? -7.825 16.268 8.859 1.00 77.81 216 THR A N 1
ATOM 1776 C CA . THR A 1 216 ? -8.886 16.543 9.845 1.00 77.81 216 THR A CA 1
ATOM 1777 C C . THR A 1 216 ? -9.810 15.337 10.042 1.00 77.81 216 THR A C 1
ATOM 1779 O O . THR A 1 216 ? -10.084 14.929 11.173 1.00 77.81 216 THR A O 1
ATOM 1782 N N . THR A 1 217 ? -10.253 14.723 8.942 1.00 79.06 217 THR A N 1
ATOM 1783 C CA . THR A 1 217 ? -11.126 13.537 8.983 1.00 79.06 217 THR A CA 1
ATOM 1784 C C . THR A 1 217 ? -10.393 12.318 9.554 1.00 79.06 217 THR A C 1
ATOM 1786 O O . THR A 1 217 ? -10.939 11.600 10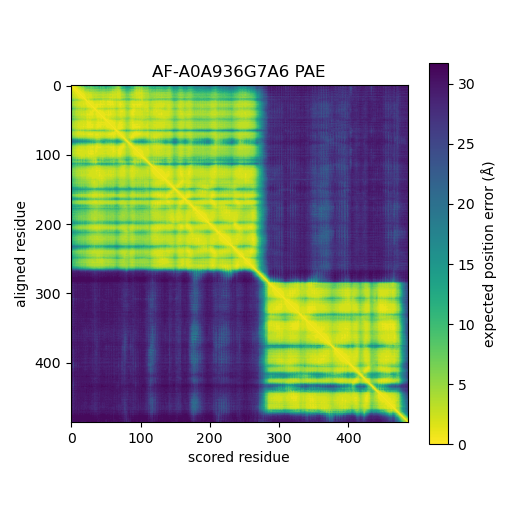.390 1.00 79.06 217 THR A O 1
ATOM 1789 N N . THR A 1 218 ? 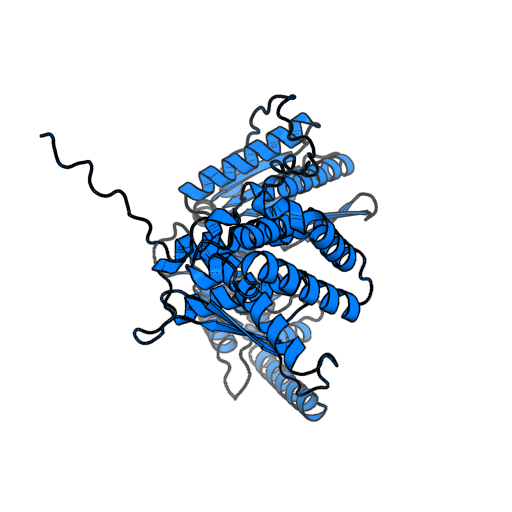-9.141 12.106 9.149 1.00 84.06 218 THR A N 1
ATOM 1790 C CA . THR A 1 218 ? -8.295 10.995 9.612 1.00 84.06 218 THR A CA 1
ATOM 1791 C C . THR A 1 218 ? -7.995 11.101 11.108 1.00 84.06 218 THR A C 1
ATOM 1793 O O . THR A 1 218 ? -8.147 10.124 11.839 1.00 84.06 218 THR A O 1
ATOM 1796 N N . ILE A 1 219 ? -7.661 12.298 11.596 1.00 87.25 219 ILE A N 1
ATOM 1797 C CA . ILE A 1 219 ? -7.472 12.582 13.024 1.00 87.25 219 ILE A CA 1
ATOM 1798 C C . ILE A 1 219 ? -8.754 12.261 13.791 1.00 87.25 219 ILE A C 1
ATOM 1800 O O . ILE A 1 219 ? -8.699 11.578 14.810 1.00 87.25 219 ILE A O 1
ATOM 1804 N N . GLN A 1 220 ? -9.914 12.706 13.301 1.00 85.50 220 GLN A N 1
ATOM 1805 C CA . GLN A 1 220 ? -11.193 12.434 13.956 1.00 85.50 220 GLN A CA 1
ATOM 1806 C C . GLN A 1 220 ? -11.484 10.930 14.055 1.00 85.50 220 GLN A C 1
ATOM 1808 O O . GLN A 1 220 ? -11.899 10.450 15.111 1.00 85.50 220 GLN A O 1
ATOM 1813 N N . ASN A 1 221 ? -11.212 10.182 12.986 1.00 86.88 221 ASN A N 1
ATOM 1814 C CA . ASN A 1 221 ? -11.339 8.729 12.968 1.00 86.88 221 ASN A CA 1
ATOM 1815 C C . ASN A 1 221 ? -10.404 8.070 13.997 1.00 86.88 221 ASN A C 1
ATOM 1817 O O . ASN A 1 221 ? -10.847 7.219 14.764 1.00 86.88 221 ASN A O 1
ATOM 1821 N N . TRP A 1 222 ? -9.146 8.507 14.093 1.00 93.25 222 TRP A N 1
ATOM 1822 C CA . TRP A 1 222 ? -8.212 8.011 15.107 1.00 93.25 222 TRP A CA 1
ATOM 1823 C C . TRP A 1 222 ? -8.646 8.339 16.545 1.00 93.25 222 TRP A C 1
ATOM 1825 O O . TRP A 1 222 ? -8.536 7.488 17.427 1.00 93.25 222 TRP A O 1
ATOM 1835 N N . ARG A 1 223 ? -9.194 9.534 16.797 1.00 92.75 223 ARG A N 1
ATOM 1836 C CA . ARG A 1 223 ? -9.742 9.904 18.117 1.00 92.75 223 ARG A CA 1
ATOM 1837 C C . ARG A 1 223 ? -10.927 9.031 18.528 1.00 92.75 223 ARG A C 1
ATOM 1839 O O . ARG A 1 223 ? -11.051 8.682 19.701 1.00 92.75 223 ARG A O 1
ATOM 1846 N N . GLU A 1 224 ? -11.785 8.672 17.575 1.00 90.44 224 GLU A N 1
ATOM 1847 C CA . GLU A 1 224 ? -12.897 7.742 17.796 1.00 90.44 224 GLU A CA 1
ATOM 1848 C C . GLU A 1 224 ? -12.387 6.333 18.128 1.00 90.44 224 GLU A C 1
ATOM 1850 O O . GLU A 1 224 ? -12.863 5.717 19.080 1.00 90.44 224 GLU A O 1
ATOM 1855 N N . VAL A 1 225 ? -11.390 5.835 17.387 1.00 91.50 225 VAL A N 1
ATOM 1856 C CA . VAL A 1 225 ? -10.741 4.544 17.672 1.00 91.50 225 VAL A CA 1
ATOM 1857 C C . VAL A 1 225 ? -10.172 4.534 19.093 1.00 91.50 225 VAL A C 1
ATOM 1859 O O . VAL A 1 225 ? -10.418 3.582 19.832 1.00 91.50 225 VAL A O 1
ATOM 1862 N N . LEU A 1 226 ? -9.471 5.595 19.502 1.00 92.25 226 LEU A N 1
ATOM 1863 C CA . LEU A 1 226 ? -8.942 5.708 20.862 1.00 92.25 226 LEU A CA 1
ATOM 1864 C C . LEU A 1 226 ? -10.037 5.681 21.922 1.00 92.25 226 LEU A C 1
ATOM 1866 O O . LEU A 1 226 ? -9.923 4.924 22.881 1.00 92.25 226 LEU A O 1
ATOM 1870 N N . GLY A 1 227 ? -11.122 6.430 21.715 1.00 90.06 227 GLY A N 1
ATOM 1871 C CA . GLY A 1 227 ? -12.270 6.412 22.621 1.00 90.06 227 GLY A CA 1
ATOM 1872 C C . GLY A 1 227 ? -12.856 5.012 22.811 1.00 90.06 227 GLY A C 1
ATOM 1873 O O . GLY A 1 227 ? -13.165 4.615 23.933 1.00 90.06 227 GLY A O 1
ATOM 1874 N N . ARG A 1 228 ? -12.941 4.221 21.734 1.00 88.94 228 ARG A N 1
ATOM 1875 C CA . ARG A 1 228 ? -13.416 2.827 21.794 1.00 88.94 228 ARG A CA 1
ATOM 1876 C C . ARG A 1 228 ? -12.471 1.922 22.586 1.00 88.94 228 ARG A C 1
ATOM 1878 O O . ARG A 1 228 ? -12.931 1.125 23.402 1.00 88.94 228 ARG A O 1
ATOM 1885 N N . VAL A 1 229 ? -11.164 2.039 22.358 1.00 89.44 229 VAL A N 1
ATOM 1886 C CA . VAL A 1 229 ? -10.159 1.218 23.053 1.00 89.44 229 VAL A CA 1
ATOM 1887 C C . VAL A 1 229 ? -10.121 1.573 24.538 1.00 89.44 229 VAL A C 1
ATOM 1889 O O . VAL A 1 229 ? -10.186 0.675 25.376 1.00 89.44 229 VAL A O 1
ATOM 1892 N N . GLU A 1 230 ? -10.116 2.862 24.882 1.00 90.31 230 GLU A N 1
ATOM 1893 C CA . GLU A 1 230 ? -10.105 3.329 26.274 1.00 90.31 230 GLU A CA 1
ATOM 1894 C C . GLU A 1 230 ? -11.381 2.956 27.040 1.00 90.31 230 GLU A C 1
ATOM 1896 O O . GLU A 1 230 ? -11.304 2.608 28.221 1.00 90.31 230 GLU A O 1
ATOM 1901 N N . ALA A 1 231 ? -12.540 2.932 26.373 1.00 85.75 231 ALA A N 1
ATOM 1902 C CA . ALA A 1 231 ? -13.794 2.472 26.973 1.00 85.75 231 ALA A CA 1
ATOM 1903 C C . ALA A 1 231 ? -13.752 0.992 27.403 1.00 85.75 231 ALA A C 1
ATOM 1905 O O . ALA A 1 231 ? -14.441 0.608 28.353 1.00 85.75 231 ALA A O 1
ATOM 1906 N N . SER A 1 232 ? -12.944 0.167 26.726 1.00 80.94 232 SER A N 1
ATOM 1907 C CA . SER A 1 232 ? -12.763 -1.257 27.049 1.00 80.94 232 SER A CA 1
ATOM 1908 C C . SER A 1 232 ? -11.621 -1.524 28.041 1.00 80.94 232 SER A C 1
ATOM 1910 O O . SER A 1 232 ? -11.545 -2.609 28.616 1.00 80.94 232 SER A O 1
ATOM 1912 N N . GLY A 1 233 ? -10.745 -0.546 28.278 1.00 82.31 233 GLY A N 1
ATOM 1913 C CA . GLY A 1 233 ? -9.640 -0.664 29.224 1.00 82.31 233 GLY A CA 1
ATOM 1914 C C . GLY A 1 233 ? -8.579 0.415 29.028 1.00 82.31 233 GLY A C 1
ATOM 1915 O O . GLY A 1 233 ? -8.356 0.894 27.920 1.00 82.31 233 GLY A O 1
ATOM 1916 N N . LYS A 1 234 ? -7.881 0.773 30.112 1.00 85.38 234 LYS A N 1
ATOM 1917 C CA . LYS A 1 234 ? -6.869 1.838 30.101 1.00 85.38 234 LYS A CA 1
ATOM 1918 C C . LYS A 1 234 ? -5.743 1.526 29.109 1.00 85.38 234 LYS A C 1
ATOM 1920 O O . LYS A 1 234 ? -5.051 0.516 29.245 1.00 85.38 234 LYS A O 1
ATOM 1925 N N . LEU A 1 235 ? -5.527 2.432 28.161 1.00 87.44 235 LEU A N 1
ATOM 1926 C CA . LEU A 1 235 ? -4.411 2.396 27.226 1.00 87.44 235 LEU A CA 1
ATOM 1927 C C . LEU A 1 235 ? -3.208 3.120 27.852 1.00 87.44 235 LEU A C 1
ATOM 1929 O O . LEU A 1 235 ? -3.249 4.328 28.065 1.00 87.44 235 LEU A O 1
ATOM 1933 N N . ASN A 1 236 ? -2.130 2.401 28.183 1.00 90.31 236 ASN A N 1
ATOM 1934 C CA . ASN A 1 236 ? -0.903 3.013 28.719 1.00 90.31 236 ASN A CA 1
ATOM 1935 C C . ASN A 1 236 ? 0.018 3.518 27.593 1.00 90.31 236 ASN A C 1
ATOM 1937 O O . ASN A 1 236 ? 1.207 3.190 27.541 1.00 90.31 236 ASN A O 1
ATOM 1941 N N . CYS A 1 237 ? -0.551 4.291 26.668 1.00 91.25 237 CYS A N 1
ATOM 1942 C CA . CYS A 1 237 ? 0.157 4.850 25.525 1.00 91.25 237 CYS A CA 1
ATOM 1943 C C . CYS A 1 237 ? -0.004 6.373 25.503 1.00 91.25 237 CYS A C 1
ATOM 1945 O O . CYS A 1 237 ? -1.107 6.884 25.682 1.00 91.25 237 CYS A O 1
ATOM 1947 N N . ARG A 1 238 ? 1.086 7.107 25.263 1.00 92.94 238 ARG A N 1
ATOM 1948 C CA . ARG A 1 238 ? 1.027 8.527 24.902 1.00 92.94 238 ARG A CA 1
ATOM 1949 C C . ARG A 1 238 ? 1.059 8.608 23.389 1.00 92.94 238 ARG A C 1
ATOM 1951 O O . ARG A 1 238 ? 2.030 8.177 22.782 1.00 92.94 238 ARG A O 1
ATOM 1958 N N . ILE A 1 239 ? 0.013 9.166 22.799 1.00 95.19 239 ILE A N 1
ATOM 1959 C CA . ILE A 1 239 ? -0.120 9.231 21.348 1.00 95.19 239 ILE A CA 1
ATOM 1960 C C . ILE A 1 239 ? -0.161 10.694 20.943 1.00 95.19 239 ILE A C 1
ATOM 1962 O O . ILE A 1 239 ? -1.006 11.454 21.419 1.00 95.19 239 ILE A O 1
ATOM 1966 N N . SER A 1 240 ? 0.758 11.080 20.071 1.00 96.88 240 SER A N 1
ATOM 1967 C CA . SER A 1 240 ? 0.811 12.406 19.464 1.00 96.88 240 SER A CA 1
ATOM 1968 C C . SER A 1 240 ? 0.801 12.287 17.945 1.00 96.88 240 SER A C 1
ATOM 1970 O O . SER A 1 240 ? 1.003 11.204 17.396 1.00 96.88 240 SER A O 1
ATOM 1972 N N . TYR A 1 241 ? 0.571 13.399 17.257 1.00 96.06 241 TYR A N 1
ATOM 1973 C CA . TYR A 1 241 ? 0.676 13.466 15.809 1.00 96.06 241 TYR A CA 1
ATOM 1974 C C . TYR A 1 241 ? 1.317 14.765 15.327 1.00 96.06 241 TYR A C 1
ATOM 1976 O O . TYR A 1 241 ? 1.300 15.777 16.029 1.00 96.06 241 TYR A O 1
ATOM 1984 N N . ILE A 1 242 ? 1.861 14.724 14.115 1.00 94.06 242 ILE A N 1
ATOM 1985 C CA . ILE A 1 242 ? 2.457 15.862 13.412 1.00 94.06 242 ILE A CA 1
ATOM 1986 C C . ILE A 1 242 ? 2.269 15.693 11.900 1.00 94.06 242 ILE A C 1
ATOM 1988 O O . ILE A 1 242 ? 2.127 14.568 11.413 1.00 94.06 242 ILE A O 1
ATOM 1992 N N . SER A 1 243 ? 2.251 16.786 11.140 1.00 90.12 243 SER A N 1
ATOM 1993 C CA . SER A 1 243 ? 2.285 16.708 9.676 1.00 90.12 243 SER A CA 1
ATOM 1994 C C . SER A 1 243 ? 3.708 16.487 9.150 1.00 90.12 243 SER A C 1
ATOM 1996 O O . SER A 1 243 ? 4.698 16.877 9.771 1.00 90.12 243 SER A O 1
ATOM 1998 N N . VAL A 1 244 ? 3.838 15.899 7.958 1.00 88.62 244 VAL A N 1
ATOM 1999 C CA . VAL A 1 244 ? 5.148 15.797 7.289 1.00 88.62 244 VAL A CA 1
ATOM 2000 C C . VAL A 1 244 ? 5.731 17.176 6.950 1.00 88.62 244 VAL A C 1
ATOM 2002 O O . VAL A 1 244 ? 6.952 17.330 6.918 1.00 88.62 244 VAL A O 1
ATOM 2005 N N . ALA A 1 245 ? 4.894 18.187 6.704 1.00 84.06 245 ALA A N 1
ATOM 2006 C CA . ALA A 1 245 ? 5.360 19.552 6.464 1.00 84.06 245 ALA A CA 1
ATOM 2007 C C . ALA A 1 245 ? 6.103 20.100 7.694 1.00 84.06 245 ALA A C 1
ATOM 2009 O O . ALA A 1 245 ? 7.278 20.445 7.595 1.00 84.06 245 ALA A O 1
ATOM 2010 N N . GLU A 1 246 ? 5.470 20.050 8.869 1.00 85.12 246 GLU A N 1
ATOM 2011 C CA . GLU A 1 246 ? 6.071 20.500 10.133 1.00 85.12 246 GLU A CA 1
ATOM 2012 C C . GLU A 1 246 ? 7.329 19.700 10.502 1.00 85.12 246 GLU A C 1
ATOM 2014 O O . GLU A 1 246 ? 8.293 20.266 11.018 1.00 85.12 246 GLU A O 1
ATOM 2019 N N . LEU A 1 247 ? 7.345 18.395 10.202 1.00 88.75 247 LEU A N 1
ATOM 2020 C CA . LEU A 1 247 ? 8.512 17.533 10.409 1.00 88.75 247 LEU A CA 1
ATOM 2021 C C . LEU A 1 247 ? 9.728 17.987 9.584 1.00 88.75 247 LEU A C 1
ATOM 2023 O O . LEU A 1 247 ? 10.859 17.848 10.037 1.00 88.75 247 LEU A O 1
ATOM 2027 N N . ASN A 1 248 ? 9.509 18.509 8.374 1.00 83.75 248 ASN A N 1
ATOM 2028 C CA . ASN A 1 248 ? 10.583 18.925 7.469 1.00 83.75 248 ASN A CA 1
ATOM 2029 C C . ASN A 1 248 ? 11.105 20.346 7.746 1.00 83.75 248 ASN A C 1
ATOM 2031 O O . ASN A 1 248 ? 12.194 20.686 7.289 1.00 83.75 248 ASN A O 1
ATOM 2035 N N . GLU A 1 249 ? 10.350 21.181 8.463 1.00 84.56 249 GLU A N 1
ATOM 2036 C CA . GLU A 1 249 ? 10.739 22.565 8.778 1.00 84.56 249 GLU A CA 1
ATOM 2037 C C . GLU A 1 249 ? 11.640 22.689 10.015 1.00 84.56 249 GLU A C 1
ATOM 2039 O O . GLU A 1 249 ? 12.234 23.742 10.253 1.00 84.56 249 GLU A O 1
ATOM 2044 N N . LYS A 1 250 ? 11.725 21.635 10.830 1.00 86.00 250 LYS A N 1
ATOM 2045 C CA . LYS A 1 250 ? 12.379 21.643 12.144 1.00 86.00 250 LYS A CA 1
ATOM 2046 C C . LYS A 1 250 ? 13.335 20.462 12.274 1.00 86.00 250 LYS A C 1
ATOM 2048 O O . LYS A 1 250 ? 13.241 19.484 11.537 1.00 86.00 250 LYS A O 1
ATOM 2053 N N . ASP A 1 251 ? 14.258 20.529 13.230 1.00 91.25 251 ASP A N 1
ATOM 2054 C CA . ASP A 1 251 ? 14.954 19.318 13.655 1.00 91.25 251 ASP A CA 1
ATOM 2055 C C . ASP A 1 251 ? 13.962 18.335 14.303 1.00 91.25 251 ASP A C 1
ATOM 2057 O O . ASP A 1 251 ? 12.921 18.728 14.839 1.00 91.25 251 ASP A O 1
ATOM 2061 N N . LEU A 1 252 ? 14.284 17.042 14.242 1.00 91.94 252 LEU A N 1
ATOM 2062 C CA . LEU A 1 252 ? 13.357 15.985 14.638 1.00 91.94 252 LEU A CA 1
ATOM 2063 C C . LEU A 1 252 ? 12.985 16.047 16.128 1.00 91.94 252 LEU A C 1
ATOM 2065 O O . LEU A 1 252 ? 11.842 15.746 16.458 1.00 91.94 252 LEU A O 1
ATOM 2069 N N . SER A 1 253 ? 13.890 16.470 17.017 1.00 92.06 253 SER A N 1
ATOM 2070 C CA . SER A 1 253 ? 13.568 16.611 18.445 1.00 92.06 253 SER A CA 1
ATOM 2071 C C . SER A 1 253 ? 12.548 17.717 18.666 1.00 92.06 253 SER A C 1
ATOM 2073 O O . SER A 1 253 ? 11.506 17.467 19.266 1.00 92.06 253 SER A O 1
ATOM 2075 N N . THR A 1 254 ? 12.791 18.905 18.108 1.00 92.31 254 THR A N 1
ATOM 2076 C CA . THR A 1 254 ? 11.847 20.025 18.204 1.00 92.31 254 THR A CA 1
ATOM 2077 C C . THR A 1 254 ? 10.492 19.668 17.588 1.00 92.31 254 THR A C 1
ATOM 2079 O O . THR A 1 254 ? 9.448 20.027 18.130 1.00 92.31 254 THR A O 1
ATOM 2082 N N . ALA A 1 255 ? 10.481 18.941 16.467 1.00 91.81 255 ALA A N 1
ATOM 2083 C CA . ALA A 1 255 ? 9.249 18.466 15.842 1.00 91.81 255 ALA A CA 1
ATOM 2084 C C . ALA A 1 255 ? 8.472 17.500 16.760 1.00 91.81 255 ALA A C 1
ATOM 2086 O O . ALA A 1 255 ? 7.265 17.652 16.931 1.00 91.81 255 ALA A O 1
ATOM 2087 N N . ILE A 1 256 ? 9.156 16.545 17.399 1.00 92.62 256 ILE A N 1
ATOM 2088 C CA . ILE A 1 256 ? 8.544 15.612 18.360 1.00 92.62 256 ILE A CA 1
ATOM 2089 C C . ILE A 1 256 ? 7.979 16.359 19.575 1.00 92.62 256 ILE A C 1
ATOM 2091 O O . ILE A 1 256 ? 6.862 16.063 20.003 1.00 92.62 256 ILE A O 1
ATOM 2095 N N . ASP A 1 257 ? 8.710 17.336 20.112 1.00 91.69 257 ASP A N 1
ATOM 2096 C CA . ASP A 1 257 ? 8.285 18.103 21.289 1.00 91.69 257 ASP A CA 1
ATOM 2097 C C . ASP A 1 257 ? 7.038 18.957 21.017 1.00 91.69 257 ASP A C 1
ATOM 2099 O O . ASP A 1 257 ? 6.197 19.140 21.901 1.00 91.69 257 ASP A O 1
ATOM 2103 N N . LEU A 1 258 ? 6.890 19.441 19.782 1.00 92.06 258 LEU A N 1
ATOM 2104 C CA . LEU A 1 258 ? 5.731 20.211 19.328 1.00 92.06 258 LEU A CA 1
ATOM 2105 C C . LEU A 1 258 ? 4.567 19.338 18.832 1.00 92.06 258 LEU A C 1
ATOM 2107 O O . LEU A 1 258 ? 3.506 19.876 18.512 1.00 92.06 258 LEU A O 1
ATOM 2111 N N . ALA A 1 259 ? 4.732 18.013 18.776 1.00 94.69 259 ALA A N 1
ATOM 2112 C CA . ALA A 1 259 ? 3.698 17.114 18.282 1.00 94.69 259 ALA A CA 1
ATOM 2113 C C . ALA A 1 259 ? 2.420 17.205 19.131 1.00 94.69 259 ALA A C 1
ATOM 2115 O O . ALA A 1 259 ? 2.438 17.178 20.367 1.00 94.69 259 ALA A O 1
ATOM 2116 N N . ILE A 1 260 ? 1.277 17.265 18.453 1.00 94.81 260 ILE A N 1
ATOM 2117 C CA . ILE A 1 260 ? -0.014 17.528 19.079 1.00 94.81 260 ILE A CA 1
ATOM 2118 C C . ILE A 1 260 ? -0.526 16.241 19.736 1.00 94.81 260 ILE A C 1
ATOM 2120 O O . ILE A 1 260 ? -0.659 15.225 19.051 1.00 94.81 260 ILE A O 1
ATOM 2124 N N . PRO A 1 261 ? -0.882 16.246 21.036 1.00 96.00 261 PRO A N 1
ATOM 2125 C CA . PRO A 1 261 ? -1.471 15.076 21.676 1.00 96.00 261 PRO A CA 1
ATOM 2126 C C . PRO A 1 261 ? -2.790 14.671 21.009 1.00 96.00 261 PRO A C 1
ATOM 2128 O O . PRO A 1 261 ? -3.709 15.484 20.846 1.00 96.00 261 PRO A O 1
ATOM 2131 N N . LEU A 1 262 ? -2.910 13.392 20.665 1.00 93.56 262 LEU A N 1
ATOM 2132 C CA . LEU A 1 262 ? -4.136 12.817 20.142 1.00 93.56 262 LEU A CA 1
ATOM 2133 C C . LEU A 1 262 ? -5.041 12.421 21.315 1.00 93.56 262 LEU A C 1
ATOM 2135 O O . LEU A 1 262 ? -4.752 11.488 22.056 1.00 93.56 262 LEU A O 1
ATOM 2139 N N . LYS A 1 263 ? -6.135 13.162 21.501 1.00 92.44 263 LYS A N 1
ATOM 2140 C CA . LYS A 1 263 ? -7.087 12.938 22.597 1.00 92.44 263 LYS A CA 1
ATOM 2141 C C . LYS A 1 263 ? -8.247 12.059 22.146 1.00 92.44 263 LYS A C 1
ATOM 2143 O O . LYS A 1 263 ? -8.856 12.353 21.118 1.00 92.44 263 LYS A O 1
ATOM 2148 N N . ALA A 1 264 ? -8.570 11.039 22.934 1.00 90.12 264 ALA A N 1
ATOM 2149 C CA . ALA A 1 264 ? -9.774 10.244 22.747 1.00 90.12 264 ALA A CA 1
ATOM 2150 C C . ALA A 1 264 ? -11.035 11.120 22.807 1.00 90.12 264 ALA A C 1
ATOM 2152 O O . ALA A 1 264 ? -11.079 12.139 23.501 1.00 90.12 264 ALA A O 1
ATOM 2153 N N . ILE A 1 265 ? -12.062 10.715 22.067 1.00 88.62 265 ILE A N 1
ATOM 2154 C CA . ILE A 1 265 ? -13.408 11.276 22.204 1.00 88.62 265 ILE A CA 1
ATOM 2155 C C . ILE A 1 265 ? -14.210 10.348 23.108 1.00 88.62 265 ILE A C 1
ATOM 2157 O O . ILE A 1 265 ? -14.095 9.130 22.989 1.00 88.62 265 ILE A O 1
ATOM 2161 N N . GLU A 1 266 ? -15.024 10.914 24.000 1.00 77.25 266 GLU A N 1
ATOM 2162 C CA . GLU A 1 266 ? -15.955 10.130 24.808 1.00 77.25 266 GLU A CA 1
ATOM 2163 C C . GLU A 1 266 ? -16.947 9.406 23.895 1.00 77.25 266 GLU A C 1
ATOM 2165 O O . GLU A 1 266 ? -17.821 10.016 23.277 1.00 77.25 266 GLU A O 1
ATOM 2170 N N . VAL A 1 267 ? -16.797 8.088 23.806 1.00 70.19 267 VAL A N 1
ATOM 2171 C CA . VAL A 1 267 ? -17.773 7.212 23.164 1.00 70.19 267 VAL A CA 1
ATOM 2172 C C . VAL A 1 267 ? -18.706 6.730 24.268 1.00 70.19 267 VAL A C 1
ATOM 2174 O O . VAL A 1 267 ? -18.247 6.168 25.266 1.00 70.19 267 VAL A O 1
ATOM 2177 N N . LYS A 1 268 ? -20.016 6.976 24.136 1.00 58.38 268 LYS A N 1
ATOM 2178 C CA . LYS A 1 268 ? -20.992 6.475 25.113 1.00 58.38 268 LYS A CA 1
ATOM 2179 C C . LYS A 1 268 ? -20.856 4.956 25.200 1.00 58.38 268 LYS A C 1
ATOM 2181 O O . LYS A 1 268 ? -20.740 4.289 24.179 1.00 58.38 268 LYS A O 1
ATOM 2186 N N . LYS A 1 269 ? -20.879 4.400 26.415 1.00 49.88 269 LYS A N 1
ATOM 2187 C CA . LYS A 1 269 ? -20.681 2.957 26.658 1.00 49.88 269 LYS A CA 1
ATOM 2188 C C . LYS A 1 269 ? -21.714 2.068 25.936 1.00 49.88 269 LYS A C 1
ATOM 2190 O O . LYS A 1 269 ? -21.407 0.919 25.643 1.00 49.88 269 LYS A O 1
ATOM 2195 N N . ASP A 1 270 ? -22.867 2.637 25.572 1.00 43.06 270 ASP A N 1
ATOM 2196 C CA . ASP A 1 270 ? -23.931 2.001 24.775 1.00 43.06 270 ASP A CA 1
ATOM 2197 C C . ASP A 1 270 ? -23.802 2.235 23.252 1.00 43.06 270 ASP A C 1
ATOM 2199 O O . ASP A 1 270 ? -24.561 1.683 22.462 1.00 43.06 270 ASP A O 1
ATOM 2203 N N . GLU A 1 271 ? -22.813 3.028 22.834 1.00 38.06 271 GLU A N 1
ATOM 2204 C CA . GLU A 1 271 ? -22.351 3.215 21.452 1.00 38.06 271 GLU A CA 1
ATOM 2205 C C . GLU A 1 271 ? -20.972 2.572 21.243 1.00 38.06 271 GLU A C 1
ATOM 2207 O O . GLU A 1 271 ? -20.214 2.942 20.341 1.00 38.06 271 GLU A O 1
ATOM 2212 N N . ALA A 1 272 ? -20.629 1.557 22.043 1.00 32.09 272 ALA A N 1
ATOM 2213 C CA . ALA A 1 272 ? -19.717 0.554 21.528 1.00 32.09 272 ALA A CA 1
ATOM 2214 C C . ALA A 1 272 ? -20.331 0.071 20.204 1.00 32.09 272 ALA A C 1
ATOM 2216 O O . ALA A 1 272 ? -21.493 -0.353 20.202 1.00 32.09 272 ALA A O 1
ATOM 2217 N N . PRO A 1 273 ? -19.608 0.081 19.069 1.00 33.72 273 PRO A N 1
ATOM 2218 C CA . PRO A 1 273 ? -19.947 -0.899 18.070 1.00 33.72 273 PRO A CA 1
ATOM 2219 C C . PRO A 1 273 ? -19.737 -2.196 18.825 1.00 33.72 273 PRO A C 1
ATOM 2221 O O . PRO A 1 273 ? -18.607 -2.578 19.137 1.00 33.72 273 PRO A O 1
ATOM 2224 N N . THR A 1 274 ? -20.835 -2.867 19.149 1.00 30.88 274 THR A N 1
ATOM 2225 C CA . THR A 1 274 ? -20.790 -4.309 19.257 1.00 30.88 274 THR A CA 1
ATOM 2226 C C . THR A 1 274 ? -19.897 -4.748 18.095 1.00 30.88 274 THR A C 1
ATOM 2228 O O . THR A 1 274 ? -19.997 -4.203 16.984 1.00 30.88 274 THR A O 1
ATOM 2231 N N . LEU A 1 275 ? -18.996 -5.699 18.329 1.00 35.09 275 LEU A N 1
ATOM 2232 C CA . LEU A 1 275 ? -18.696 -6.650 17.274 1.00 35.09 275 LEU A CA 1
ATOM 2233 C C . LEU A 1 275 ? -20.071 -7.164 16.847 1.00 35.09 275 LEU A C 1
ATOM 2235 O O . LEU A 1 275 ? -20.617 -8.074 17.454 1.00 35.09 275 LEU A O 1
ATOM 2239 N N . VAL A 1 276 ? -20.705 -6.450 15.924 1.00 30.77 276 VAL A N 1
ATOM 2240 C CA . VAL A 1 276 ? -21.803 -6.915 15.130 1.00 30.77 276 VAL A CA 1
ATOM 2241 C C . VAL A 1 276 ? -21.000 -7.670 14.084 1.00 30.77 276 VAL A C 1
ATOM 2243 O O . VAL A 1 276 ? -20.516 -7.033 13.142 1.00 30.77 276 VAL A O 1
ATOM 2246 N N . PRO A 1 277 ? -20.771 -8.999 14.224 1.00 29.47 277 PRO A N 1
ATOM 2247 C CA . PRO A 1 277 ? -20.703 -9.792 13.005 1.00 29.47 277 PRO A CA 1
ATOM 2248 C C . PRO A 1 277 ? -21.890 -9.288 12.218 1.00 29.47 277 PRO A C 1
ATOM 2250 O O . PRO A 1 277 ? -22.961 -9.297 12.817 1.00 29.47 277 PRO A O 1
ATOM 2253 N N . ILE A 1 278 ? -21.677 -8.699 11.032 1.00 30.00 278 ILE A N 1
ATOM 2254 C CA . ILE A 1 278 ? -22.734 -8.075 10.235 1.00 30.00 278 ILE A CA 1
ATOM 2255 C C . ILE A 1 278 ? -23.925 -9.011 10.342 1.00 30.00 278 ILE A C 1
ATOM 2257 O O . ILE A 1 278 ? -23.950 -10.061 9.701 1.00 30.00 278 ILE A O 1
ATOM 2261 N N . ALA A 1 279 ? -24.858 -8.685 11.241 1.00 31.77 279 ALA A N 1
ATOM 2262 C CA . ALA A 1 279 ? -26.104 -9.380 11.298 1.00 31.77 279 ALA A CA 1
ATOM 2263 C C . ALA A 1 279 ? -26.651 -8.927 9.962 1.00 31.77 279 ALA A C 1
ATOM 2265 O O . ALA A 1 279 ? -26.729 -7.703 9.751 1.00 31.77 279 ALA A O 1
ATOM 2266 N N . PRO A 1 280 ? -26.844 -9.856 9.009 1.00 28.91 280 PRO A N 1
ATOM 2267 C CA . PRO A 1 280 ? -27.344 -9.479 7.709 1.00 28.91 280 PRO A CA 1
ATOM 2268 C C . PRO A 1 280 ? -28.525 -8.577 8.012 1.00 28.91 280 PRO A C 1
ATOM 2270 O O . PRO A 1 280 ? -29.390 -8.959 8.808 1.00 28.91 280 PRO A O 1
ATOM 2273 N N . LYS A 1 281 ? -28.497 -7.344 7.480 1.00 30.64 281 LYS A N 1
ATOM 2274 C CA . LYS A 1 281 ? -29.697 -6.505 7.409 1.00 30.64 281 LYS A CA 1
ATOM 2275 C C . LYS A 1 281 ? -30.809 -7.501 7.104 1.00 30.64 281 LYS A C 1
ATOM 2277 O O . LYS A 1 281 ? -30.619 -8.200 6.102 1.00 30.64 281 LYS A O 1
ATOM 2282 N N . PRO A 1 282 ? -31.830 -7.687 7.970 1.00 32.66 282 PRO A N 1
ATOM 2283 C CA . PRO A 1 282 ? -32.815 -8.731 7.746 1.00 32.66 282 PRO A CA 1
ATOM 2284 C C . PRO A 1 282 ? -33.244 -8.550 6.310 1.00 32.66 282 PRO A C 1
ATOM 2286 O O . PRO A 1 282 ? -33.634 -7.434 5.945 1.00 32.66 282 PRO A O 1
ATOM 2289 N N . VAL A 1 283 ? -32.950 -9.577 5.500 1.00 42.34 283 VAL A N 1
ATOM 2290 C CA . VAL A 1 283 ? -33.097 -9.547 4.049 1.00 42.34 283 VAL A CA 1
ATOM 2291 C C . VAL A 1 283 ? -34.423 -8.862 3.822 1.00 42.34 283 VAL A C 1
ATOM 2293 O O . VAL A 1 283 ? -35.445 -9.354 4.306 1.00 42.34 283 VAL A O 1
ATOM 2296 N N . SER A 1 284 ? -34.389 -7.664 3.226 1.00 49.09 284 SER A N 1
ATOM 2297 C CA . SER A 1 284 ? -35.608 -6.951 2.856 1.00 49.09 284 SER A CA 1
ATOM 2298 C C . SER A 1 284 ? -36.520 -8.000 2.243 1.00 49.09 284 SER A C 1
ATOM 2300 O O . SER A 1 284 ? -36.037 -8.693 1.341 1.00 49.09 284 SER A O 1
ATOM 2302 N N . ALA A 1 285 ? -37.724 -8.191 2.794 1.00 63.94 285 ALA A N 1
ATOM 2303 C CA . ALA A 1 285 ? -38.607 -9.305 2.448 1.00 63.94 285 ALA A CA 1
ATOM 2304 C C . ALA A 1 285 ? -38.472 -9.654 0.961 1.00 63.94 285 ALA A C 1
ATOM 2306 O O . ALA A 1 285 ? -38.575 -8.747 0.129 1.00 63.94 285 ALA A O 1
ATOM 2307 N N . ILE A 1 286 ? -38.149 -10.920 0.649 1.00 71.31 286 ILE A N 1
ATOM 2308 C CA . ILE A 1 286 ? -37.783 -11.347 -0.711 1.00 71.31 286 ILE A CA 1
ATOM 2309 C C . ILE A 1 286 ? -38.828 -10.776 -1.679 1.00 71.31 286 ILE A C 1
ATOM 2311 O O . ILE A 1 286 ? -40.011 -11.118 -1.553 1.00 71.31 286 ILE A O 1
ATOM 2315 N N . PRO A 1 287 ? -38.439 -9.882 -2.606 1.00 76.44 287 PRO A N 1
ATOM 2316 C CA . PRO A 1 287 ? -39.401 -9.226 -3.476 1.00 76.44 287 PRO A CA 1
ATOM 2317 C C . PRO A 1 287 ? -40.166 -10.252 -4.307 1.00 76.44 287 PRO A C 1
ATOM 2319 O O . PRO A 1 287 ? -39.586 -11.246 -4.736 1.00 76.44 287 PRO A O 1
ATOM 2322 N N . VAL A 1 288 ? -41.445 -9.995 -4.596 1.00 72.75 288 VAL A N 1
ATOM 2323 C CA . VAL A 1 288 ? -42.327 -10.930 -5.329 1.00 72.75 288 VAL A CA 1
ATOM 2324 C C . VAL A 1 288 ? -41.684 -11.452 -6.623 1.00 72.75 288 VAL A C 1
ATOM 2326 O O . VAL A 1 288 ? -41.768 -12.637 -6.929 1.00 72.75 288 VAL A O 1
ATOM 2329 N N . TYR A 1 289 ? -40.959 -10.596 -7.348 1.00 79.31 289 TYR A N 1
ATOM 2330 C CA . TYR A 1 289 ? -40.273 -10.968 -8.592 1.00 79.31 289 TYR A CA 1
ATOM 2331 C C . TYR A 1 289 ? -39.076 -11.924 -8.404 1.00 79.31 289 TYR A C 1
ATOM 2333 O O . TYR A 1 289 ? -38.641 -12.541 -9.373 1.00 79.31 289 TYR A O 1
ATOM 2341 N N . ALA A 1 290 ? -38.534 -12.040 -7.188 1.00 81.06 290 ALA A N 1
ATOM 2342 C CA . ALA A 1 290 ? -37.397 -12.892 -6.838 1.00 81.06 290 ALA A CA 1
ATOM 2343 C C . ALA A 1 290 ? -37.806 -14.159 -6.061 1.00 81.06 290 ALA A C 1
ATOM 2345 O O . ALA A 1 290 ? -37.054 -15.131 -6.052 1.00 81.06 290 ALA A O 1
ATOM 2346 N N . GLN A 1 291 ? -39.001 -14.186 -5.455 1.00 77.44 291 GLN A N 1
ATOM 2347 C CA . GLN A 1 291 ? -39.475 -15.303 -4.622 1.00 77.44 291 GLN A CA 1
ATOM 2348 C C . GLN A 1 291 ? -39.422 -16.652 -5.343 1.00 77.44 291 GLN A C 1
ATOM 2350 O O . GLN A 1 291 ? -38.914 -17.621 -4.784 1.00 77.44 291 GLN A O 1
ATOM 2355 N N . ARG A 1 292 ? -39.870 -16.701 -6.606 1.00 81.81 292 ARG A N 1
ATOM 2356 C CA . ARG A 1 292 ? -39.917 -17.942 -7.402 1.00 81.81 292 ARG A CA 1
ATOM 2357 C C . ARG A 1 292 ? -38.553 -18.585 -7.663 1.00 81.81 292 ARG A C 1
ATOM 2359 O O . ARG A 1 292 ? -38.504 -19.741 -8.043 1.00 81.81 292 ARG A O 1
ATOM 2366 N N . PHE A 1 293 ? -37.470 -17.832 -7.500 1.00 85.00 293 PHE A N 1
ATOM 2367 C CA . PHE A 1 293 ? -36.115 -18.288 -7.788 1.00 85.00 293 PHE A CA 1
ATOM 2368 C C . PHE A 1 293 ? -35.274 -18.496 -6.528 1.00 85.00 293 PHE A C 1
ATOM 2370 O O . PHE A 1 293 ? -34.159 -19.000 -6.611 1.00 85.00 293 PHE A O 1
ATOM 2377 N N . PHE A 1 294 ? -35.760 -18.046 -5.367 1.00 79.69 294 PHE A N 1
ATOM 2378 C CA . PHE A 1 294 ? -34.930 -17.906 -4.175 1.00 79.69 294 PHE A CA 1
ATOM 2379 C C . PHE A 1 294 ? -34.360 -19.241 -3.686 1.00 79.69 294 PHE A C 1
ATOM 2381 O O . PHE A 1 294 ? -33.198 -19.299 -3.293 1.00 79.69 294 PHE A O 1
ATOM 2388 N N . VAL A 1 295 ? -35.156 -20.312 -3.738 1.00 71.25 295 VAL A N 1
ATOM 2389 C CA . VAL A 1 295 ? -34.728 -21.647 -3.296 1.00 71.25 295 VAL A CA 1
ATOM 2390 C C . VAL A 1 295 ? -33.582 -22.165 -4.165 1.00 71.25 295 VAL A C 1
ATOM 2392 O O . VAL A 1 295 ? -32.529 -22.513 -3.635 1.00 71.25 295 VAL A O 1
ATOM 2395 N N . ASP A 1 296 ? -33.756 -22.149 -5.486 1.00 83.19 296 ASP A N 1
ATOM 2396 C CA . ASP A 1 296 ? -32.749 -22.632 -6.434 1.00 83.19 296 ASP A CA 1
ATOM 2397 C C . ASP A 1 296 ? -31.487 -21.763 -6.405 1.00 83.19 296 ASP A C 1
ATOM 2399 O O . ASP A 1 296 ? -30.373 -22.278 -6.353 1.00 83.19 296 ASP A O 1
ATOM 2403 N N . TYR A 1 297 ? -31.656 -20.444 -6.294 1.00 90.38 297 TYR A N 1
ATOM 2404 C CA . TYR A 1 297 ? -30.553 -19.510 -6.086 1.00 90.38 297 TYR A CA 1
ATOM 2405 C C . TYR A 1 297 ? -29.737 -19.850 -4.827 1.00 90.38 297 TYR A C 1
ATOM 2407 O O . TYR A 1 297 ? -28.509 -19.936 -4.885 1.00 90.38 297 TYR A O 1
ATOM 2415 N N . MET A 1 298 ? -30.396 -20.084 -3.687 1.00 86.38 298 MET A N 1
ATOM 2416 C CA . MET A 1 298 ? -29.709 -20.447 -2.443 1.00 86.38 298 MET A CA 1
ATOM 2417 C C . MET A 1 298 ? -29.041 -21.824 -2.524 1.00 86.38 298 MET A C 1
ATOM 2419 O O . MET A 1 298 ? -28.034 -22.046 -1.850 1.00 86.38 298 MET A O 1
ATOM 2423 N N . ASN A 1 299 ? -29.555 -22.736 -3.355 1.00 80.56 299 ASN A N 1
ATOM 2424 C CA . ASN A 1 299 ? -28.890 -24.004 -3.644 1.00 80.56 299 ASN A CA 1
ATOM 2425 C C . ASN A 1 299 ? -27.588 -23.777 -4.425 1.00 80.56 299 ASN A C 1
ATOM 2427 O O . ASN A 1 299 ? -26.550 -24.253 -3.973 1.00 80.56 299 ASN A O 1
ATOM 2431 N N . CYS A 1 300 ? -27.598 -22.961 -5.485 1.00 89.88 300 CYS A N 1
ATOM 2432 C CA . CYS A 1 300 ? -26.379 -22.602 -6.222 1.00 89.88 300 CYS A CA 1
ATOM 2433 C C . CYS A 1 300 ? -25.342 -21.884 -5.335 1.00 89.88 300 CYS A C 1
ATOM 2435 O O . CYS A 1 300 ? -24.146 -22.163 -5.416 1.00 89.88 300 CYS A O 1
ATOM 2437 N N . VAL A 1 301 ? -25.780 -20.988 -4.440 1.00 89.25 301 VAL A N 1
ATOM 2438 C CA . VAL A 1 301 ? -24.887 -20.340 -3.459 1.00 89.25 301 VAL A CA 1
ATOM 2439 C C . VAL A 1 301 ? -24.252 -21.374 -2.527 1.00 89.25 301 VAL A C 1
ATOM 2441 O O . VAL A 1 301 ? -23.049 -21.318 -2.269 1.00 89.25 301 VAL A O 1
ATOM 2444 N N . ARG A 1 302 ? -25.040 -22.333 -2.031 1.00 85.81 302 ARG A N 1
ATOM 2445 C CA . ARG A 1 302 ? -24.550 -23.392 -1.143 1.00 85.81 302 ARG A CA 1
ATOM 2446 C C . ARG A 1 302 ? -23.568 -24.322 -1.857 1.00 85.81 302 ARG A C 1
ATOM 2448 O O . ARG A 1 302 ? -22.565 -24.699 -1.260 1.00 85.81 302 ARG A O 1
ATOM 2455 N N . GLU A 1 303 ? -23.829 -24.671 -3.114 1.00 87.56 303 GLU A N 1
ATOM 2456 C CA . GLU A 1 303 ? -22.914 -25.460 -3.950 1.00 87.56 303 GLU A CA 1
ATOM 2457 C C . GLU A 1 303 ? -21.564 -24.761 -4.125 1.00 87.56 303 GLU A C 1
ATOM 2459 O O . GLU A 1 303 ? -20.522 -25.396 -3.972 1.00 87.56 303 GLU A O 1
ATOM 2464 N N . LEU A 1 304 ? -21.567 -23.445 -4.357 1.00 91.19 304 LEU A N 1
ATOM 2465 C CA . LEU A 1 304 ? -20.342 -22.649 -4.431 1.00 91.19 304 LEU A CA 1
ATOM 2466 C C . LEU A 1 304 ? -19.585 -22.610 -3.096 1.00 91.19 304 LEU A C 1
ATOM 2468 O O . LEU A 1 304 ? -18.370 -22.778 -3.082 1.00 91.19 304 LEU A O 1
ATOM 2472 N N . GLN A 1 305 ? -20.284 -22.415 -1.976 1.00 87.25 305 GLN A N 1
ATOM 2473 C CA . GLN A 1 305 ? -19.662 -22.343 -0.646 1.00 87.25 305 GLN A CA 1
ATOM 2474 C C . GLN A 1 305 ? -19.110 -23.690 -0.160 1.00 87.25 305 GLN A C 1
ATOM 2476 O O . GLN A 1 305 ? -18.138 -23.720 0.591 1.00 87.25 305 GLN A O 1
ATOM 2481 N N . ASN A 1 306 ? -19.724 -24.797 -0.580 1.00 86.75 306 ASN A N 1
ATOM 2482 C CA . ASN A 1 306 ? -19.329 -26.144 -0.174 1.00 86.75 306 ASN A CA 1
ATOM 2483 C C . ASN A 1 306 ? -18.314 -26.798 -1.121 1.00 86.75 306 ASN A C 1
ATOM 2485 O O . ASN A 1 306 ? -17.789 -27.867 -0.793 1.00 86.75 306 ASN A O 1
ATOM 2489 N N . ALA A 1 307 ? -18.042 -26.198 -2.282 1.00 88.19 307 ALA A N 1
ATOM 2490 C CA . ALA A 1 307 ? -17.061 -26.704 -3.228 1.00 88.19 307 ALA A CA 1
ATOM 2491 C C . ALA A 1 307 ? -15.651 -26.664 -2.617 1.00 88.19 307 ALA A C 1
ATOM 2493 O O . ALA A 1 307 ? -15.146 -25.610 -2.240 1.00 88.19 307 ALA A O 1
ATOM 2494 N N . LYS A 1 308 ? -15.012 -27.835 -2.506 1.00 83.44 308 LYS A N 1
ATOM 2495 C CA . LYS A 1 308 ? -13.676 -27.977 -1.896 1.00 83.44 308 LYS A CA 1
ATOM 2496 C C . LYS A 1 308 ? -12.549 -28.041 -2.919 1.00 83.44 308 LYS A C 1
ATOM 2498 O O . LYS A 1 308 ? -11.404 -27.759 -2.576 1.00 83.44 308 LYS A O 1
ATOM 2503 N N . ARG A 1 309 ? -12.854 -28.483 -4.139 1.00 84.19 309 ARG A N 1
ATOM 2504 C CA . ARG A 1 309 ? -11.881 -28.601 -5.226 1.00 84.19 309 ARG A CA 1
ATOM 2505 C C . ARG A 1 309 ? -11.952 -27.360 -6.116 1.00 84.19 309 ARG A C 1
ATOM 2507 O O . ARG A 1 309 ? -13.062 -26.875 -6.345 1.00 84.19 309 ARG A O 1
ATOM 2514 N N . PRO A 1 310 ? -10.818 -26.865 -6.638 1.00 80.19 310 PRO A N 1
ATOM 2515 C CA . PRO A 1 310 ? -10.803 -25.707 -7.531 1.00 80.19 310 PRO A CA 1
ATOM 2516 C C . PRO A 1 310 ? -11.731 -25.855 -8.746 1.00 80.19 310 PRO A C 1
ATOM 2518 O O . PRO A 1 310 ? -12.394 -24.897 -9.135 1.00 80.19 310 PRO A O 1
ATOM 2521 N N . GLU A 1 311 ? -11.832 -27.056 -9.316 1.00 81.56 311 GLU A N 1
ATOM 2522 C CA . GLU A 1 311 ? -12.682 -27.343 -10.476 1.00 81.56 311 GLU A CA 1
ATOM 2523 C C . GLU A 1 311 ? -14.174 -27.263 -10.123 1.00 81.56 311 GLU A C 1
ATOM 2525 O O . GLU A 1 311 ? -14.962 -26.678 -10.866 1.00 81.56 311 GLU A O 1
ATOM 2530 N N . ASP A 1 312 ? -14.557 -27.791 -8.958 1.00 83.94 312 ASP A N 1
ATOM 2531 C CA . ASP A 1 312 ? -15.934 -27.726 -8.461 1.00 83.94 312 ASP A CA 1
ATOM 2532 C C . ASP A 1 312 ? -16.316 -26.279 -8.124 1.00 83.94 312 ASP A C 1
ATOM 2534 O O . ASP A 1 312 ? -17.422 -25.837 -8.422 1.00 83.94 312 ASP A O 1
ATOM 2538 N N . GLN A 1 313 ? -15.388 -25.512 -7.543 1.00 84.75 313 GLN A N 1
ATOM 2539 C CA . GLN A 1 313 ? -15.604 -24.105 -7.202 1.00 84.75 313 GLN A CA 1
ATOM 2540 C C . GLN A 1 313 ? -15.816 -23.261 -8.463 1.00 84.75 313 GLN A C 1
ATOM 2542 O O . GLN A 1 313 ? -16.735 -22.441 -8.521 1.00 84.75 313 GLN A O 1
ATOM 2547 N N . LEU A 1 314 ? -15.001 -23.510 -9.488 1.00 84.38 314 LEU A N 1
ATOM 2548 C CA . LEU A 1 314 ? -15.107 -22.895 -10.805 1.00 84.38 314 LEU A CA 1
ATOM 2549 C C . LEU A 1 314 ? -16.465 -23.186 -11.455 1.00 84.38 314 LEU A C 1
ATOM 2551 O O . LEU A 1 314 ? -17.162 -22.270 -11.897 1.00 84.38 314 LEU A O 1
ATOM 2555 N N . MET A 1 315 ? -16.866 -24.457 -11.466 1.00 87.06 315 MET A N 1
ATOM 2556 C CA . MET A 1 315 ? -18.140 -24.883 -12.037 1.00 87.06 315 MET A CA 1
ATOM 2557 C C . MET A 1 315 ? -19.342 -24.319 -11.285 1.00 87.06 315 MET A C 1
ATOM 2559 O O . MET A 1 315 ? -20.280 -23.825 -11.914 1.00 87.06 315 MET A O 1
ATOM 2563 N N . SER A 1 316 ? -19.311 -24.331 -9.953 1.00 90.31 316 SER A N 1
ATOM 2564 C CA . SER A 1 316 ? -20.364 -23.742 -9.126 1.00 90.31 316 SER A CA 1
ATOM 2565 C C . SER A 1 316 ? -20.470 -22.231 -9.329 1.00 90.31 316 SER A C 1
ATOM 2567 O O . SER A 1 316 ? -21.578 -21.699 -9.391 1.00 90.31 316 SER A O 1
ATOM 2569 N N . PHE A 1 317 ? -19.346 -21.528 -9.508 1.00 93.31 317 PHE A N 1
ATOM 2570 C CA . PHE A 1 317 ? -19.348 -20.099 -9.824 1.00 93.31 317 PHE A CA 1
ATOM 2571 C C . PHE A 1 317 ? -19.986 -19.817 -11.192 1.00 93.31 317 PHE A C 1
ATOM 2573 O O . PHE A 1 317 ? -20.808 -18.904 -11.315 1.00 93.31 317 PHE A O 1
ATOM 2580 N N . PHE A 1 318 ? -19.660 -20.610 -12.215 1.00 91.44 318 PHE A N 1
ATOM 2581 C CA . PHE A 1 318 ? -20.267 -20.481 -13.541 1.00 91.44 318 PHE A CA 1
ATOM 2582 C C . PHE A 1 318 ? -21.766 -20.777 -13.533 1.00 91.44 318 PHE A C 1
ATOM 2584 O O . PHE A 1 318 ? -22.541 -19.993 -14.084 1.00 91.44 318 PHE A O 1
ATOM 2591 N N . ASN A 1 319 ? -22.191 -21.845 -12.856 1.00 92.56 319 ASN A N 1
ATOM 2592 C CA . ASN A 1 319 ? -23.607 -22.177 -12.714 1.00 92.56 319 ASN A CA 1
ATOM 2593 C C . ASN A 1 319 ? -24.371 -21.079 -11.960 1.00 92.56 319 ASN A C 1
ATOM 2595 O O . ASN A 1 319 ? -25.439 -20.668 -12.407 1.00 92.56 319 ASN A O 1
ATOM 2599 N N . LEU A 1 320 ? -23.810 -20.546 -10.869 1.00 96.19 320 LEU A N 1
ATOM 2600 C CA . LEU A 1 320 ? -24.416 -19.433 -10.138 1.00 96.19 320 LEU A CA 1
ATOM 2601 C C . LEU A 1 320 ? -24.517 -18.171 -11.006 1.00 96.19 320 LEU A C 1
ATOM 2603 O O . LEU A 1 320 ? -25.555 -17.513 -11.011 1.00 96.19 320 LEU A O 1
ATOM 2607 N N . SER A 1 321 ? -23.465 -17.846 -11.761 1.00 95.81 321 SER A N 1
ATOM 2608 C CA . SER A 1 321 ? -23.455 -16.693 -12.670 1.00 95.81 321 SER A CA 1
ATOM 2609 C C . SER A 1 321 ? -24.549 -16.816 -13.730 1.00 95.81 321 SER A C 1
ATOM 2611 O O . SER A 1 321 ? -25.291 -15.860 -13.967 1.00 95.81 321 SER A O 1
ATOM 2613 N N . LEU A 1 322 ? -24.684 -18.004 -14.330 1.00 95.31 322 LEU A N 1
ATOM 2614 C CA . LEU A 1 322 ? -25.739 -18.314 -15.294 1.00 95.31 322 LEU A CA 1
ATOM 2615 C C . LEU A 1 322 ? -27.125 -18.195 -14.664 1.00 95.31 322 LEU A C 1
ATOM 2617 O O . LEU A 1 322 ? -27.982 -17.521 -15.224 1.00 95.31 322 LEU A O 1
ATOM 2621 N N . PHE A 1 323 ? -27.319 -18.745 -13.466 1.00 95.88 323 PHE A N 1
ATOM 2622 C CA . PHE A 1 323 ? -28.591 -18.665 -12.755 1.00 95.88 323 PHE A CA 1
ATOM 2623 C C . PHE A 1 323 ? -29.006 -17.210 -12.474 1.00 95.88 323 PHE A C 1
ATOM 2625 O O . PHE A 1 323 ? -30.145 -16.811 -12.730 1.00 95.88 323 PHE A O 1
ATOM 2632 N N . ILE A 1 324 ? -28.068 -16.388 -11.987 1.00 96.69 324 ILE A N 1
ATOM 2633 C CA . ILE A 1 324 ? -28.294 -14.956 -11.745 1.00 96.69 324 ILE A CA 1
ATOM 2634 C C . ILE A 1 324 ? -28.700 -14.257 -13.048 1.00 96.69 324 ILE A C 1
ATOM 2636 O O . ILE A 1 324 ? -29.658 -13.481 -13.056 1.00 96.69 324 ILE A O 1
ATOM 2640 N N . TYR A 1 325 ? -28.001 -14.526 -14.151 1.00 95.88 325 TYR A N 1
ATOM 2641 C CA . TYR A 1 325 ? -28.317 -13.954 -15.459 1.00 95.88 325 TYR A CA 1
ATOM 2642 C C . TYR A 1 325 ? -29.713 -14.375 -15.940 1.00 95.88 325 TYR A C 1
ATOM 2644 O O . TYR A 1 325 ? -30.567 -13.532 -16.224 1.00 95.88 325 TYR A O 1
ATOM 2652 N N . GLU A 1 326 ? -29.997 -15.673 -15.958 1.00 94.31 326 GLU A N 1
ATOM 2653 C CA . GLU A 1 326 ? -31.251 -16.208 -16.479 1.00 94.31 326 GLU A CA 1
ATOM 2654 C C . GLU A 1 326 ? -32.472 -15.720 -15.700 1.00 94.31 326 GLU A C 1
ATOM 2656 O O . GLU A 1 326 ? -33.526 -15.551 -16.305 1.00 94.31 326 GLU A O 1
ATOM 2661 N N . ALA A 1 327 ? -32.349 -15.365 -14.416 1.00 92.94 327 ALA A N 1
ATOM 2662 C CA . ALA A 1 327 ? -33.464 -14.859 -13.609 1.00 92.94 327 ALA A CA 1
ATOM 2663 C C . ALA A 1 327 ? -34.257 -13.700 -14.261 1.00 92.94 327 ALA A C 1
ATOM 2665 O O . ALA A 1 327 ? -35.454 -13.546 -13.992 1.00 92.94 327 ALA A O 1
ATOM 2666 N N . SER A 1 328 ? -33.625 -12.909 -15.140 1.00 92.81 328 SER A N 1
ATOM 2667 C CA . SER A 1 328 ? -34.298 -11.866 -15.935 1.00 92.81 328 SER A CA 1
ATOM 2668 C C . SER A 1 328 ? -34.194 -12.057 -17.451 1.00 92.81 328 SER A C 1
ATOM 2670 O O . SER A 1 328 ? -34.910 -11.371 -18.175 1.00 92.81 328 SER A O 1
ATOM 2672 N N . TYR A 1 329 ? -33.355 -12.966 -17.955 1.00 90.00 329 TYR A N 1
ATOM 2673 C CA . TYR A 1 329 ? -33.044 -13.099 -19.389 1.00 90.00 329 TYR A CA 1
ATOM 2674 C C . TYR A 1 329 ? -33.520 -14.414 -20.027 1.00 90.00 329 TYR A C 1
ATOM 2676 O O . TYR A 1 329 ? -33.062 -14.777 -21.108 1.00 90.00 329 TYR A O 1
ATOM 2684 N N . GLN A 1 330 ? -34.480 -15.110 -19.407 1.00 85.31 330 GLN A N 1
ATOM 2685 C CA . GLN A 1 330 ? -35.162 -16.239 -20.054 1.00 85.31 330 GLN A CA 1
ATOM 2686 C C . GLN A 1 330 ? -35.766 -15.834 -21.403 1.00 85.31 330 GLN A C 1
ATOM 2688 O O . GLN A 1 330 ? -36.153 -14.680 -21.622 1.00 85.31 330 GLN A O 1
ATOM 2693 N N . LYS A 1 331 ? -35.907 -16.821 -22.294 1.00 78.94 331 LYS A N 1
ATOM 2694 C CA . LYS A 1 331 ? -36.645 -16.652 -23.544 1.00 78.94 331 LYS A CA 1
ATOM 2695 C C . LYS A 1 331 ? -38.013 -16.038 -23.237 1.00 78.94 331 LYS A C 1
ATOM 2697 O O . LYS A 1 331 ? -38.694 -16.454 -22.305 1.00 78.94 331 LYS A O 1
ATOM 2702 N N . ASP A 1 332 ? -38.377 -15.021 -24.007 1.00 78.69 332 ASP A N 1
ATOM 2703 C CA . ASP A 1 332 ? -39.623 -14.272 -23.860 1.00 78.69 332 ASP A CA 1
ATOM 2704 C C . ASP A 1 332 ? -39.783 -13.409 -22.590 1.00 78.69 332 ASP A C 1
ATOM 2706 O O . ASP A 1 332 ? -40.878 -12.889 -22.347 1.00 78.69 332 ASP A O 1
ATOM 2710 N N . SER A 1 333 ? -38.723 -13.190 -21.803 1.00 84.19 333 SER A N 1
ATOM 2711 C CA . SER A 1 333 ? -38.805 -12.332 -20.618 1.00 84.19 333 SER A CA 1
ATOM 2712 C C . SER A 1 333 ? -39.133 -10.873 -20.960 1.00 84.19 333 SER A C 1
ATOM 2714 O O . SER A 1 333 ? -38.821 -10.362 -22.038 1.00 84.19 333 SER A O 1
ATOM 2716 N N . VAL A 1 334 ? -39.727 -10.163 -19.995 1.00 81.38 334 VAL A N 1
ATOM 2717 C CA . VAL A 1 334 ? -40.055 -8.732 -20.124 1.00 81.38 334 VAL A CA 1
ATOM 2718 C C . VAL A 1 334 ? -38.789 -7.894 -20.362 1.00 81.38 334 VAL A C 1
ATOM 2720 O O . VAL A 1 334 ? -38.813 -6.970 -21.171 1.00 81.38 334 VAL A O 1
ATOM 2723 N N . SER A 1 335 ? -37.665 -8.258 -19.733 1.00 85.44 335 SER A N 1
ATOM 2724 C CA . SER A 1 335 ? -36.379 -7.582 -19.938 1.00 85.44 335 SER A CA 1
ATOM 2725 C C . SER A 1 335 ? -35.840 -7.751 -21.353 1.00 85.44 335 SER A C 1
ATOM 2727 O O . SER A 1 335 ? -35.303 -6.791 -21.895 1.00 85.44 335 SER A O 1
ATOM 2729 N N . VAL A 1 336 ? -36.018 -8.918 -21.979 1.00 82.75 336 VAL A N 1
ATOM 2730 C CA . VAL A 1 336 ? -35.606 -9.132 -23.375 1.00 82.75 336 VAL A CA 1
ATOM 2731 C C . VAL A 1 336 ? -36.569 -8.439 -24.343 1.00 82.75 336 VAL A C 1
ATOM 2733 O O . VAL A 1 336 ? -36.122 -7.778 -25.274 1.00 82.75 336 VAL A O 1
ATOM 2736 N N . LYS A 1 337 ? -37.887 -8.546 -24.120 1.00 84.25 337 LYS A N 1
ATOM 2737 C CA . LYS A 1 337 ? -38.908 -7.993 -25.031 1.00 84.25 337 LYS A CA 1
ATOM 2738 C C . LYS A 1 337 ? -38.996 -6.471 -25.019 1.00 84.25 337 LYS A C 1
ATOM 2740 O O . LYS A 1 337 ? -39.240 -5.871 -26.058 1.00 84.25 337 LYS A O 1
ATOM 2745 N N . TYR A 1 338 ? -38.843 -5.860 -23.848 1.00 85.62 338 TYR A N 1
ATOM 2746 C CA . TYR A 1 338 ? -39.152 -4.443 -23.634 1.00 85.62 338 TYR A CA 1
ATOM 2747 C C . TYR A 1 338 ? -37.985 -3.654 -23.034 1.00 85.62 338 TYR A C 1
ATOM 2749 O O . TYR A 1 338 ? -38.185 -2.532 -22.576 1.00 85.62 338 TYR A O 1
ATOM 2757 N N . ALA A 1 339 ? -36.783 -4.240 -22.982 1.00 81.56 339 ALA A N 1
ATOM 2758 C CA . ALA A 1 339 ? -35.596 -3.624 -22.385 1.00 81.56 339 ALA A CA 1
ATOM 2759 C C . ALA A 1 339 ? -35.811 -3.136 -20.932 1.00 81.56 339 ALA A C 1
ATOM 2761 O O . ALA A 1 339 ? -35.197 -2.165 -20.488 1.00 81.56 339 ALA A O 1
ATOM 2762 N N . THR A 1 340 ? -36.693 -3.792 -20.163 1.00 86.88 340 THR A N 1
ATOM 2763 C CA . THR A 1 340 ? -36.948 -3.408 -18.767 1.00 86.88 340 THR A CA 1
ATOM 2764 C C . THR A 1 340 ? -35.790 -3.784 -17.853 1.00 86.88 340 THR A C 1
ATOM 2766 O O . THR A 1 340 ? -35.154 -4.825 -18.039 1.00 86.88 340 THR A O 1
ATOM 2769 N N . LEU A 1 341 ? -35.594 -2.995 -16.791 1.00 86.75 341 LEU A N 1
ATOM 2770 C CA . LEU A 1 341 ? -34.583 -3.247 -15.763 1.00 86.75 341 LEU A CA 1
ATOM 2771 C C . LEU A 1 341 ? -34.633 -4.717 -15.272 1.00 86.75 341 LEU A C 1
ATOM 2773 O O . LEU A 1 341 ? -35.702 -5.155 -14.832 1.00 86.75 341 LEU A O 1
ATOM 2777 N N . PRO A 1 342 ? -33.519 -5.476 -15.314 1.00 93.69 342 PRO A N 1
ATOM 2778 C CA . PRO A 1 342 ? -33.472 -6.895 -14.944 1.00 93.69 342 PRO A CA 1
ATOM 2779 C C . PRO A 1 342 ? -33.492 -7.084 -13.416 1.00 93.69 342 PRO A C 1
ATOM 2781 O O . PRO A 1 342 ? -32.509 -7.474 -12.787 1.00 93.69 342 PRO A O 1
ATOM 2784 N N . ARG A 1 343 ? -34.630 -6.751 -12.793 1.00 91.00 343 ARG A N 1
ATOM 2785 C CA . ARG A 1 343 ? -34.786 -6.625 -11.333 1.00 91.00 343 ARG A CA 1
ATOM 2786 C C . ARG A 1 343 ? -34.428 -7.895 -10.562 1.00 91.00 343 ARG A C 1
ATOM 2788 O O . ARG A 1 343 ? -33.831 -7.787 -9.494 1.00 91.00 343 ARG A O 1
ATOM 2795 N N . ALA A 1 344 ? -34.787 -9.074 -11.075 1.00 90.31 344 ALA A N 1
ATOM 2796 C CA . ALA A 1 344 ? -34.500 -10.340 -10.401 1.00 90.31 344 ALA A CA 1
ATOM 2797 C C . ALA A 1 344 ? -32.991 -10.622 -10.381 1.00 90.31 344 ALA A C 1
ATOM 2799 O O . ALA A 1 344 ? -32.435 -10.912 -9.325 1.00 90.31 344 ALA A O 1
ATOM 2800 N N . SER A 1 345 ? -32.323 -10.427 -11.517 1.00 96.00 345 SER A N 1
ATOM 2801 C CA . SER A 1 345 ? -30.878 -10.634 -11.657 1.00 96.00 345 SER A CA 1
ATOM 2802 C C . SER A 1 345 ? -30.080 -9.621 -10.836 1.00 96.00 345 SER A C 1
ATOM 2804 O O . SER A 1 345 ? -29.146 -10.001 -10.137 1.00 96.00 345 SER A O 1
ATOM 2806 N N . ILE A 1 346 ? -30.480 -8.341 -10.841 1.00 95.56 346 ILE A N 1
ATOM 2807 C CA . ILE A 1 346 ? -29.858 -7.299 -10.004 1.00 95.56 346 ILE A CA 1
ATOM 2808 C C . ILE A 1 346 ? -30.019 -7.628 -8.519 1.00 95.56 346 ILE A C 1
ATOM 2810 O O . ILE A 1 346 ? -29.061 -7.518 -7.758 1.00 95.56 346 ILE A O 1
ATOM 2814 N N . TRP A 1 347 ? -31.213 -8.050 -8.092 1.00 93.94 347 TRP A N 1
ATOM 2815 C CA . TRP A 1 347 ? -31.455 -8.405 -6.694 1.00 93.94 347 TRP A CA 1
ATOM 2816 C C . TRP A 1 347 ? -30.603 -9.600 -6.252 1.00 93.94 347 TRP A C 1
ATOM 2818 O O . TRP A 1 347 ? -29.989 -9.539 -5.191 1.00 93.94 347 TRP A O 1
ATOM 2828 N N . MET A 1 348 ? -30.506 -10.652 -7.070 1.00 94.25 348 MET A N 1
ATOM 2829 C CA . MET A 1 348 ? -29.675 -11.819 -6.750 1.00 94.25 348 MET A CA 1
ATOM 2830 C C . MET A 1 348 ? -28.186 -11.498 -6.748 1.00 94.25 348 MET A C 1
ATOM 2832 O O . MET A 1 348 ? -27.468 -11.974 -5.873 1.00 94.25 348 MET A O 1
ATOM 2836 N N . LEU A 1 349 ? -27.719 -10.682 -7.699 1.00 97.25 349 LEU A N 1
ATOM 2837 C CA . LEU A 1 349 ? -26.333 -10.226 -7.727 1.00 97.25 349 LEU A CA 1
ATOM 2838 C C . LEU A 1 349 ? -26.017 -9.389 -6.487 1.00 97.25 349 LEU A C 1
ATOM 2840 O O . LEU A 1 349 ? -24.995 -9.598 -5.844 1.00 97.25 349 LEU A O 1
ATOM 2844 N N . ARG A 1 350 ? -26.920 -8.492 -6.089 1.00 95.50 350 ARG A N 1
ATOM 2845 C CA . ARG A 1 350 ? -26.775 -7.735 -4.845 1.00 95.50 350 ARG A CA 1
ATOM 2846 C C . ARG A 1 350 ? -26.729 -8.650 -3.626 1.00 95.50 350 ARG A C 1
ATOM 2848 O O . ARG A 1 350 ? -25.816 -8.527 -2.819 1.00 95.50 350 ARG A O 1
ATOM 2855 N N . HIS A 1 351 ? -27.682 -9.572 -3.507 1.00 93.81 351 HIS A N 1
ATOM 2856 C CA . HIS A 1 351 ? -27.721 -10.523 -2.400 1.00 93.81 351 HIS A CA 1
ATOM 2857 C C . HIS A 1 351 ? -26.437 -11.361 -2.350 1.00 93.81 351 HIS A C 1
ATOM 2859 O O . HIS A 1 351 ? -25.878 -11.574 -1.280 1.00 93.81 351 HIS A O 1
ATOM 2865 N N . TYR A 1 352 ? -25.928 -11.776 -3.512 1.00 96.06 352 TYR A N 1
ATOM 2866 C CA . TYR A 1 352 ? -24.668 -12.496 -3.641 1.00 96.06 352 TYR A CA 1
ATOM 2867 C C . TYR A 1 352 ? -23.486 -11.674 -3.124 1.00 96.06 352 TYR A C 1
ATOM 2869 O O . TYR A 1 352 ? -22.694 -12.167 -2.324 1.00 96.06 352 TYR A O 1
ATOM 2877 N N . LEU A 1 353 ? -23.376 -10.415 -3.545 1.00 96.00 353 LEU A N 1
ATOM 2878 C CA . LEU A 1 353 ? -22.340 -9.499 -3.072 1.00 96.00 353 LEU A CA 1
ATOM 2879 C C . LEU A 1 353 ? -22.427 -9.267 -1.553 1.00 96.00 353 LEU A C 1
ATOM 2881 O O . LEU A 1 353 ? -21.403 -9.143 -0.891 1.00 96.00 353 LEU A O 1
ATOM 2885 N N . GLU A 1 354 ? -23.640 -9.232 -0.998 1.00 92.88 354 GLU A N 1
ATOM 2886 C CA . GLU A 1 354 ? -23.909 -9.017 0.428 1.00 92.88 354 GLU A CA 1
ATOM 2887 C C . GLU A 1 354 ? -23.734 -10.288 1.293 1.00 92.88 354 GLU A C 1
ATOM 2889 O O . GLU A 1 354 ? -23.846 -10.211 2.520 1.00 92.88 354 GLU A O 1
ATOM 2894 N N . LEU A 1 355 ? -23.408 -11.451 0.710 1.00 88.31 355 LEU A N 1
ATOM 2895 C CA . LEU A 1 355 ? -23.125 -12.665 1.485 1.00 88.31 355 LEU A CA 1
ATOM 2896 C C . LEU A 1 355 ? -21.937 -12.448 2.443 1.00 88.31 355 LEU A C 1
ATOM 2898 O O . LEU A 1 355 ? -20.959 -11.809 2.053 1.00 88.31 355 LEU A O 1
ATOM 2902 N N . PRO A 1 356 ? -21.946 -13.032 3.661 1.00 88.50 356 PRO A N 1
ATOM 2903 C CA . PRO A 1 356 ? -20.851 -12.875 4.624 1.00 88.50 356 PRO A CA 1
ATOM 2904 C C . PRO A 1 356 ? -19.468 -13.218 4.054 1.00 88.50 356 PRO A C 1
ATOM 2906 O O . PRO A 1 356 ? -18.511 -12.481 4.271 1.00 88.50 356 PRO A O 1
ATOM 2909 N N . ALA A 1 357 ? -19.380 -14.287 3.254 1.00 86.75 357 ALA A N 1
ATOM 2910 C CA . ALA A 1 357 ? -18.142 -14.714 2.598 1.00 86.75 357 ALA A CA 1
ATOM 2911 C C . ALA A 1 357 ? -17.615 -13.710 1.553 1.00 86.75 357 ALA A C 1
ATOM 2913 O O . ALA A 1 357 ? -16.436 -13.734 1.219 1.00 86.75 357 ALA A O 1
ATOM 2914 N N . ASN A 1 358 ? -18.474 -12.818 1.056 1.00 93.38 358 ASN A N 1
ATOM 2915 C CA . ASN A 1 358 ? -18.170 -11.868 -0.012 1.00 93.38 358 ASN A CA 1
ATOM 2916 C C . ASN A 1 358 ? -17.974 -10.435 0.510 1.00 93.38 358 ASN A C 1
ATOM 2918 O O . ASN A 1 358 ? -17.719 -9.529 -0.279 1.00 93.38 358 ASN A O 1
ATOM 2922 N N . GLN A 1 359 ? -18.055 -10.208 1.828 1.00 90.56 359 GLN A N 1
ATOM 2923 C CA . GLN A 1 359 ? -17.996 -8.863 2.414 1.00 90.56 359 GLN A CA 1
ATOM 2924 C C . GLN A 1 359 ? -16.669 -8.141 2.151 1.00 90.56 359 GLN A C 1
ATOM 2926 O O . GLN A 1 359 ? -16.679 -6.937 1.897 1.00 90.56 359 GLN A O 1
ATOM 2931 N N . ALA A 1 360 ? -15.544 -8.863 2.160 1.00 89.12 360 ALA A N 1
ATOM 2932 C CA . ALA A 1 360 ? -14.239 -8.295 1.822 1.00 89.12 360 ALA A CA 1
ATOM 2933 C C . ALA A 1 360 ? -14.207 -7.808 0.362 1.00 89.12 360 ALA A C 1
ATOM 2935 O O . ALA A 1 360 ? -13.967 -6.627 0.113 1.00 89.12 360 ALA A O 1
ATOM 2936 N N . MET A 1 361 ? -14.587 -8.677 -0.584 1.00 95.38 361 MET A N 1
ATOM 2937 C CA . MET A 1 361 ? -14.705 -8.334 -2.006 1.00 95.38 361 MET A CA 1
ATOM 2938 C C . MET A 1 361 ? -15.674 -7.161 -2.231 1.00 95.38 361 MET A C 1
ATOM 2940 O O . MET A 1 361 ? -15.368 -6.239 -2.982 1.00 95.38 361 MET A O 1
ATOM 2944 N N . LEU A 1 362 ? -16.835 -7.150 -1.568 1.00 93.81 362 LEU A N 1
ATOM 2945 C CA . LEU A 1 362 ? -17.812 -6.064 -1.674 1.00 93.81 362 LEU A CA 1
ATOM 2946 C C . LEU A 1 362 ? -17.246 -4.722 -1.183 1.00 93.81 362 LEU A C 1
ATOM 2948 O O . LEU A 1 362 ? -17.495 -3.684 -1.801 1.00 93.81 362 LEU A O 1
ATOM 2952 N N . ALA A 1 363 ? -16.505 -4.722 -0.074 1.00 90.50 363 ALA A N 1
ATOM 2953 C CA . ALA A 1 363 ? -15.869 -3.517 0.448 1.00 90.50 363 ALA A CA 1
ATOM 2954 C C . ALA A 1 363 ? -14.811 -2.973 -0.526 1.00 90.50 363 ALA A C 1
ATOM 2956 O O . ALA A 1 363 ? -14.808 -1.773 -0.813 1.00 90.50 363 ALA A O 1
ATOM 2957 N N . GLU A 1 364 ? -13.979 -3.853 -1.084 1.00 91.62 364 GLU A N 1
ATOM 2958 C CA . GLU A 1 364 ? -12.965 -3.493 -2.079 1.00 91.62 364 GLU A CA 1
ATOM 2959 C C . GLU A 1 364 ? -13.593 -2.972 -3.379 1.00 91.62 364 GLU A C 1
ATOM 2961 O O . GLU A 1 364 ? -13.166 -1.940 -3.896 1.00 91.62 364 GLU A O 1
ATOM 2966 N N . LEU A 1 365 ? -14.674 -3.597 -3.867 1.00 93.31 365 LEU A N 1
ATOM 2967 C CA . LEU A 1 365 ? -15.415 -3.121 -5.042 1.00 93.31 365 LEU A CA 1
ATOM 2968 C C . LEU A 1 365 ? -15.968 -1.711 -4.833 1.00 93.31 365 LEU A C 1
ATOM 2970 O O . LEU A 1 365 ? -15.812 -0.852 -5.699 1.00 93.31 365 LEU A O 1
ATOM 2974 N N . LYS A 1 366 ? -16.590 -1.448 -3.676 1.00 92.25 366 LYS A N 1
ATOM 2975 C CA . LYS A 1 366 ? -17.103 -0.111 -3.328 1.00 92.25 366 LYS A CA 1
ATOM 2976 C C . LYS A 1 366 ? -15.994 0.930 -3.317 1.00 92.25 366 LYS A C 1
ATOM 2978 O O . LYS A 1 366 ? -16.175 2.031 -3.835 1.00 92.25 366 LYS A O 1
ATOM 2983 N N . GLN A 1 367 ? -14.856 0.592 -2.717 1.00 87.62 367 GLN A N 1
ATOM 2984 C CA . GLN A 1 367 ? -13.714 1.492 -2.637 1.00 87.62 367 GLN A CA 1
ATOM 2985 C C . GLN A 1 367 ? -13.154 1.794 -4.029 1.00 87.62 367 GLN A C 1
ATOM 2987 O O . GLN A 1 367 ? -12.999 2.966 -4.380 1.00 87.62 367 GLN A O 1
ATOM 2992 N N . ALA A 1 368 ? -12.918 0.756 -4.833 1.00 87.62 368 ALA A N 1
ATOM 2993 C CA . ALA A 1 368 ? -12.350 0.897 -6.163 1.00 87.62 368 ALA A CA 1
ATOM 2994 C C . ALA A 1 368 ? -13.273 1.695 -7.097 1.00 87.62 368 ALA A C 1
ATOM 2996 O O . ALA A 1 368 ? -12.822 2.628 -7.759 1.00 87.62 368 ALA A O 1
ATOM 2997 N N . LEU A 1 369 ? -14.581 1.419 -7.079 1.00 88.19 369 LEU A N 1
ATOM 2998 C CA . LEU A 1 369 ? -15.560 2.144 -7.893 1.00 88.19 369 LEU A CA 1
ATOM 2999 C C . LEU A 1 369 ? -15.715 3.607 -7.481 1.00 88.19 369 LEU A C 1
ATOM 3001 O O . LEU A 1 369 ? -15.778 4.480 -8.344 1.00 88.19 369 LEU A O 1
ATOM 3005 N N . ASN A 1 370 ? -15.730 3.898 -6.180 1.00 84.50 370 ASN A N 1
ATOM 3006 C CA . ASN A 1 370 ? -15.786 5.272 -5.682 1.00 84.50 370 ASN A CA 1
ATOM 3007 C C . ASN A 1 370 ? -14.527 6.062 -6.075 1.00 84.50 370 ASN A C 1
ATOM 3009 O O . ASN A 1 370 ? -14.610 7.217 -6.494 1.00 84.50 370 ASN A O 1
ATOM 3013 N N . TRP A 1 371 ? -13.351 5.433 -6.000 1.00 82.94 371 TRP A N 1
ATOM 3014 C CA . TRP A 1 371 ? -12.112 6.042 -6.477 1.00 82.94 371 TRP A CA 1
ATOM 3015 C C . TRP A 1 371 ? -12.170 6.332 -7.982 1.00 82.94 371 TRP A C 1
ATOM 3017 O O . TRP A 1 371 ? -11.894 7.462 -8.401 1.00 82.94 371 TRP A O 1
ATOM 3027 N N . THR A 1 372 ? -12.614 5.360 -8.788 1.00 83.19 372 THR A N 1
ATOM 3028 C CA . THR A 1 372 ? -12.791 5.545 -10.232 1.00 83.19 372 THR A CA 1
ATOM 3029 C C . THR A 1 372 ? -13.817 6.625 -10.542 1.00 83.19 372 THR A C 1
ATOM 3031 O O . THR A 1 372 ? -13.596 7.402 -11.458 1.00 83.19 372 THR A O 1
ATOM 3034 N N . GLN A 1 373 ? -14.891 6.759 -9.768 1.00 78.19 373 GLN A N 1
ATOM 3035 C CA . GLN A 1 373 ? -15.854 7.842 -9.951 1.00 78.19 373 GLN A CA 1
ATOM 3036 C C . GLN A 1 373 ? -15.220 9.219 -9.684 1.00 78.19 373 GLN A C 1
ATOM 3038 O O . GLN A 1 373 ? -15.374 10.144 -10.478 1.00 78.19 373 GLN A O 1
ATOM 3043 N N . LYS A 1 374 ? -14.480 9.367 -8.577 1.00 76.19 374 LYS A N 1
ATOM 3044 C CA . LYS A 1 374 ? -13.863 10.647 -8.184 1.00 76.19 374 LYS A CA 1
ATOM 3045 C C . LYS A 1 374 ? -12.768 11.110 -9.142 1.00 76.19 374 LYS A C 1
ATOM 3047 O O . LYS A 1 374 ? -12.545 12.311 -9.279 1.00 76.19 374 LYS A O 1
ATOM 3052 N N . LYS A 1 375 ? -12.045 10.171 -9.752 1.00 75.38 375 LYS A N 1
ATOM 3053 C CA . LYS A 1 375 ? -10.896 10.461 -10.623 1.00 75.38 375 LYS A CA 1
ATOM 3054 C C . LYS A 1 375 ? -11.176 10.210 -12.106 1.00 75.38 375 LYS A C 1
ATOM 3056 O O . LYS A 1 375 ? -10.401 10.660 -12.943 1.00 75.38 375 LYS A O 1
ATOM 3061 N N . GLY A 1 376 ? -12.275 9.541 -12.444 1.00 66.62 376 GLY A N 1
ATOM 3062 C CA . GLY A 1 376 ? -12.582 9.050 -13.788 1.00 66.62 376 GLY A CA 1
ATOM 3063 C C . GLY A 1 376 ? -12.735 10.153 -14.824 1.00 66.62 376 GLY A C 1
ATOM 3064 O O . GLY A 1 376 ? -12.233 10.010 -15.932 1.00 66.62 376 GLY A O 1
ATOM 3065 N N . SER A 1 377 ? -13.305 11.302 -14.449 1.00 63.72 377 SER A N 1
ATOM 3066 C CA . SER A 1 377 ? -13.403 12.471 -15.337 1.00 63.72 377 SER A CA 1
ATOM 3067 C C . SER A 1 377 ? -12.049 13.112 -15.672 1.00 63.72 377 SER A C 1
ATOM 3069 O O . SER A 1 377 ? -11.971 13.939 -16.574 1.00 63.72 377 SER A O 1
ATOM 3071 N N . GLN A 1 378 ? -10.988 12.756 -14.939 1.00 68.12 378 GLN A N 1
ATOM 3072 C CA . GLN A 1 378 ? -9.614 13.220 -15.155 1.00 68.12 378 GLN A CA 1
ATOM 3073 C C . GLN A 1 378 ? -8.738 12.146 -15.824 1.00 68.12 378 GLN A C 1
ATOM 3075 O O . GLN A 1 378 ? -7.582 12.413 -16.149 1.00 68.12 378 GLN A O 1
ATOM 3080 N N . MET A 1 379 ? -9.260 10.931 -16.025 1.00 77.56 379 MET A N 1
ATOM 3081 C CA . MET A 1 379 ? -8.536 9.830 -16.655 1.00 77.56 379 MET A CA 1
ATOM 3082 C C . MET A 1 379 ? -8.744 9.847 -18.167 1.00 77.56 379 MET A C 1
ATOM 3084 O O . MET A 1 379 ? -9.870 9.894 -18.655 1.00 77.56 379 MET A O 1
ATOM 3088 N N . GLY A 1 380 ? -7.654 9.721 -18.926 1.00 77.62 380 GLY A N 1
ATOM 3089 C CA . GLY A 1 380 ? -7.755 9.366 -20.341 1.00 77.62 380 GLY A CA 1
ATOM 3090 C C . GLY A 1 380 ? -8.383 7.976 -20.520 1.00 77.62 380 GLY A C 1
ATOM 3091 O O . GLY A 1 380 ? -8.227 7.104 -19.661 1.00 77.62 380 GLY A O 1
ATOM 3092 N N . LEU A 1 381 ? -9.047 7.745 -21.658 1.00 81.38 381 LEU A N 1
ATOM 3093 C CA . LEU A 1 381 ? -9.808 6.515 -21.948 1.00 81.38 381 LEU A CA 1
ATOM 3094 C C . LEU A 1 381 ? -9.004 5.220 -21.739 1.00 81.38 381 LEU A C 1
ATOM 3096 O O . LEU A 1 381 ? -9.536 4.237 -21.228 1.00 81.38 381 LEU A O 1
ATOM 3100 N N . ILE A 1 382 ? -7.714 5.223 -22.093 1.00 79.31 382 ILE A N 1
ATOM 3101 C CA . ILE A 1 382 ? -6.824 4.063 -21.923 1.00 79.31 382 ILE A CA 1
ATOM 3102 C C . ILE A 1 382 ? -6.631 3.734 -20.437 1.00 79.31 382 ILE A C 1
ATOM 3104 O O . ILE A 1 382 ? -6.766 2.576 -20.043 1.00 79.31 382 ILE A O 1
ATOM 3108 N N . MET A 1 383 ? -6.367 4.745 -19.603 1.00 79.19 383 MET A N 1
ATOM 3109 C CA . MET A 1 383 ? -6.216 4.551 -18.157 1.00 79.19 383 MET A CA 1
ATOM 3110 C C . MET A 1 383 ? -7.532 4.132 -17.511 1.00 79.19 383 MET A C 1
ATOM 3112 O O . MET A 1 383 ? -7.534 3.235 -16.675 1.00 79.19 383 MET A O 1
ATOM 3116 N N . PHE A 1 384 ? -8.652 4.721 -17.937 1.00 85.00 384 PHE A N 1
ATOM 3117 C CA . PHE A 1 384 ? -9.971 4.314 -17.463 1.00 85.00 384 PHE A CA 1
ATOM 3118 C C . PHE A 1 384 ? -10.228 2.832 -17.761 1.00 85.00 384 PHE A C 1
ATOM 3120 O O . PHE A 1 384 ? -10.489 2.060 -16.843 1.00 85.00 384 PHE A O 1
ATOM 3127 N N . ARG A 1 385 ? -10.041 2.396 -19.013 1.00 86.12 385 ARG A N 1
ATOM 3128 C CA . ARG A 1 385 ? -10.170 0.984 -19.408 1.00 86.12 385 ARG A CA 1
ATOM 3129 C C . ARG A 1 385 ? -9.245 0.068 -18.602 1.00 86.12 385 ARG A C 1
ATOM 3131 O O . ARG A 1 385 ? -9.683 -0.999 -18.170 1.00 86.12 385 ARG A O 1
ATOM 3138 N N . SER A 1 386 ? -7.989 0.469 -18.402 1.00 84.31 386 SER A N 1
ATOM 3139 C CA . SER A 1 386 ? -7.015 -0.293 -17.611 1.00 84.31 386 SER A CA 1
ATOM 3140 C C . SER A 1 386 ? -7.475 -0.455 -16.161 1.00 84.31 386 SER A C 1
ATOM 3142 O O . SER A 1 386 ? -7.470 -1.566 -15.636 1.00 84.31 386 SER A O 1
ATOM 3144 N N . ASN A 1 387 ? -7.955 0.624 -15.541 1.00 87.62 387 ASN A N 1
ATOM 3145 C CA . ASN A 1 387 ? -8.457 0.606 -14.170 1.00 87.62 387 ASN A CA 1
ATOM 3146 C C . ASN A 1 387 ? -9.707 -0.266 -14.039 1.00 87.62 387 ASN A C 1
ATOM 3148 O O . ASN A 1 387 ? -9.748 -1.128 -13.169 1.00 87.62 387 ASN A O 1
ATOM 3152 N N . MET A 1 388 ? -10.685 -0.131 -14.938 1.00 89.88 388 MET A N 1
ATOM 3153 C CA . MET A 1 388 ? -11.880 -0.986 -14.922 1.00 89.88 388 MET A CA 1
ATOM 3154 C C . MET A 1 388 ? -11.515 -2.465 -15.083 1.00 89.88 388 MET A C 1
ATOM 3156 O O . MET A 1 388 ? -12.022 -3.319 -14.361 1.00 89.88 388 MET A O 1
ATOM 3160 N N . THR A 1 389 ? -10.579 -2.768 -15.985 1.00 90.56 389 THR A N 1
ATOM 3161 C CA . THR A 1 389 ? -10.072 -4.134 -16.182 1.00 90.56 389 THR A CA 1
ATOM 3162 C C . THR A 1 389 ? -9.346 -4.654 -14.936 1.00 90.56 389 THR A C 1
ATOM 3164 O O . THR A 1 389 ? -9.475 -5.831 -14.605 1.00 90.56 389 THR A O 1
ATOM 3167 N N . SER A 1 390 ? -8.616 -3.791 -14.223 1.00 89.88 390 SER A N 1
ATOM 3168 C CA . SER A 1 390 ? -7.974 -4.115 -12.945 1.00 89.88 390 SER A CA 1
ATOM 3169 C C . SER A 1 390 ? -8.995 -4.460 -11.863 1.00 89.88 390 SER A C 1
ATOM 3171 O O . SER A 1 390 ? -8.905 -5.532 -11.281 1.00 89.88 390 SER A O 1
ATOM 3173 N N . ILE A 1 391 ? -10.045 -3.651 -11.685 1.00 93.00 391 ILE A N 1
ATOM 3174 C CA . ILE A 1 391 ? -11.115 -3.925 -10.708 1.00 93.00 391 ILE A CA 1
ATOM 3175 C C . ILE A 1 391 ? -11.754 -5.297 -10.955 1.00 93.00 391 ILE A C 1
ATOM 3177 O O . ILE A 1 391 ? -11.981 -6.064 -10.020 1.00 93.00 391 ILE A O 1
ATOM 3181 N N . ILE A 1 392 ? -12.019 -5.629 -12.220 1.00 94.75 392 ILE A N 1
ATOM 3182 C CA . ILE A 1 392 ? -12.605 -6.922 -12.581 1.00 94.75 392 ILE A CA 1
ATOM 3183 C C . ILE A 1 392 ? -11.672 -8.070 -12.190 1.00 94.75 392 ILE A C 1
ATOM 3185 O O . ILE A 1 392 ? -12.113 -9.017 -11.543 1.00 94.75 392 ILE A O 1
ATOM 3189 N N . TRP A 1 393 ? -10.400 -7.997 -12.584 1.00 93.31 393 TRP A N 1
ATOM 3190 C CA . TRP A 1 393 ? -9.441 -9.074 -12.347 1.00 93.31 393 TRP A CA 1
ATOM 3191 C C . TRP A 1 393 ? -9.028 -9.194 -10.886 1.00 93.31 393 TRP A C 1
ATOM 3193 O O . TRP A 1 393 ? -9.100 -10.282 -10.323 1.00 93.31 393 TRP A O 1
ATOM 3203 N N . ASP A 1 394 ? -8.588 -8.090 -10.294 1.00 92.81 394 ASP A N 1
ATOM 3204 C CA . ASP A 1 394 ? -7.865 -8.083 -9.026 1.00 92.81 394 ASP A CA 1
ATOM 3205 C C . ASP A 1 394 ? -8.784 -8.080 -7.813 1.00 92.81 394 ASP A C 1
ATOM 3207 O O . ASP A 1 394 ? -8.358 -8.533 -6.754 1.00 92.81 394 ASP A O 1
ATOM 3211 N N . VAL A 1 395 ? -10.034 -7.634 -7.977 1.00 93.56 395 VAL A N 1
ATOM 3212 C CA . VAL A 1 395 ? -11.025 -7.611 -6.896 1.00 93.56 395 VAL A CA 1
ATOM 3213 C C . VAL A 1 395 ? -12.051 -8.724 -7.084 1.00 93.56 395 VAL A C 1
ATOM 3215 O O . VAL A 1 395 ? -12.113 -9.657 -6.287 1.00 93.56 395 VAL A O 1
ATOM 3218 N N . PHE A 1 396 ? -12.852 -8.663 -8.153 1.00 95.12 396 PHE A N 1
ATOM 3219 C CA . PHE A 1 396 ? -13.990 -9.575 -8.304 1.00 95.12 396 PHE A CA 1
ATOM 3220 C C . PHE A 1 396 ? -13.562 -11.001 -8.673 1.00 95.12 396 PHE A C 1
ATOM 3222 O O . PHE A 1 396 ? -13.919 -11.967 -8.005 1.00 95.12 396 PHE A O 1
ATOM 3229 N N . LEU A 1 397 ? -12.794 -11.158 -9.752 1.00 93.06 397 LEU A N 1
ATOM 3230 C CA . LEU A 1 397 ? -12.413 -12.475 -10.261 1.00 93.06 397 LEU A CA 1
ATOM 3231 C C . LEU A 1 397 ? -11.388 -13.166 -9.350 1.00 93.06 397 LEU A C 1
ATOM 3233 O O . LEU A 1 397 ? -11.483 -14.376 -9.138 1.00 93.06 397 LEU A O 1
ATOM 3237 N N . ARG A 1 398 ? -10.470 -12.407 -8.741 1.00 91.62 398 ARG A N 1
ATOM 3238 C CA . ARG A 1 398 ? -9.501 -12.933 -7.770 1.00 91.62 398 ARG A CA 1
ATOM 3239 C C . ARG A 1 398 ? -10.163 -13.579 -6.557 1.00 91.62 398 ARG A C 1
ATOM 3241 O O . ARG A 1 398 ? -9.702 -14.629 -6.115 1.00 91.62 398 ARG A O 1
ATOM 3248 N N . HIS A 1 399 ? -11.263 -13.006 -6.065 1.00 91.25 399 HIS A N 1
ATOM 3249 C CA . HIS A 1 399 ? -12.062 -13.592 -4.980 1.00 91.25 399 HIS A CA 1
ATOM 3250 C C . HIS A 1 399 ? -12.589 -14.996 -5.325 1.00 91.25 399 HIS A C 1
ATOM 3252 O O . HIS A 1 399 ? -12.740 -15.847 -4.453 1.00 91.25 399 HIS A O 1
ATOM 3258 N N . HIS A 1 400 ? -12.796 -15.276 -6.613 1.00 89.50 400 HIS A N 1
ATOM 3259 C CA . HIS A 1 400 ? -13.219 -16.582 -7.124 1.00 89.50 400 HIS A CA 1
ATOM 3260 C C . HIS A 1 400 ? -12.065 -17.471 -7.599 1.00 89.50 400 HIS A C 1
ATOM 3262 O O . HIS A 1 400 ? -12.300 -18.477 -8.263 1.00 89.50 400 HIS A O 1
ATOM 3268 N N . GLY A 1 401 ? -10.820 -17.121 -7.262 1.00 86.69 401 GLY A N 1
ATOM 3269 C CA . GLY A 1 401 ? -9.639 -17.913 -7.607 1.00 86.69 401 GLY A CA 1
ATOM 3270 C C . GLY A 1 401 ? -9.179 -17.761 -9.058 1.00 86.69 401 GLY A C 1
ATOM 3271 O O . GLY A 1 401 ? -8.277 -18.477 -9.491 1.00 86.69 401 GLY A O 1
ATOM 3272 N N . PHE A 1 402 ? -9.752 -16.825 -9.817 1.00 86.69 402 PHE A N 1
ATOM 3273 C CA . PHE A 1 402 ? -9.276 -16.521 -11.161 1.00 86.69 402 PHE A CA 1
ATOM 3274 C C . PHE A 1 402 ? -8.103 -15.546 -11.115 1.00 86.69 402 PHE A C 1
ATOM 3276 O O . PHE A 1 402 ? -8.041 -14.640 -10.288 1.00 86.69 402 PHE A O 1
ATOM 3283 N N . SER A 1 403 ? -7.184 -15.696 -12.062 1.00 84.19 403 SER A N 1
ATOM 3284 C CA . SER A 1 403 ? -6.073 -14.770 -12.255 1.00 84.19 403 SER A CA 1
ATOM 3285 C C . SER A 1 403 ? -5.772 -14.599 -13.741 1.00 84.19 403 SER A C 1
ATOM 3287 O O . SER A 1 403 ? -6.247 -15.360 -14.591 1.00 84.19 403 SER A O 1
ATOM 3289 N N . ARG A 1 404 ? -4.971 -13.581 -14.051 1.00 85.62 404 ARG A N 1
ATOM 3290 C CA . ARG A 1 404 ? -4.530 -13.273 -15.412 1.00 85.62 404 ARG A CA 1
ATOM 3291 C C . ARG A 1 404 ? -3.650 -14.394 -15.972 1.00 85.62 404 ARG A C 1
ATOM 3293 O O . ARG A 1 404 ? -2.951 -15.085 -15.237 1.00 85.62 404 ARG A O 1
ATOM 3300 N N . GLY A 1 405 ? -3.652 -14.534 -17.298 1.00 79.88 405 GLY A N 1
ATOM 3301 C CA . GLY A 1 405 ? -2.826 -15.516 -18.016 1.00 79.88 405 GLY A CA 1
ATOM 3302 C C . GLY A 1 405 ? -3.425 -16.926 -18.106 1.00 79.88 405 GLY A C 1
ATOM 3303 O O . GLY A 1 405 ? -2.781 -17.817 -18.658 1.00 79.88 405 GLY A O 1
ATOM 3304 N N . GLY A 1 406 ? -4.641 -17.128 -17.586 1.00 78.38 406 GLY A N 1
ATOM 3305 C CA . GLY A 1 406 ? -5.427 -18.350 -17.772 1.00 78.38 406 GLY A CA 1
ATOM 3306 C C . GLY A 1 406 ? -6.239 -18.368 -19.075 1.00 78.38 406 GLY A C 1
ATOM 3307 O O . GLY A 1 406 ? -6.107 -17.493 -19.927 1.00 78.38 406 GLY A O 1
ATOM 3308 N N . ALA A 1 407 ? -7.113 -19.370 -19.212 1.00 80.31 407 ALA A N 1
ATOM 3309 C CA . ALA A 1 407 ? -7.979 -19.546 -20.385 1.00 80.31 407 ALA A CA 1
ATOM 3310 C C . ALA A 1 407 ? -9.081 -18.477 -20.513 1.00 80.31 407 ALA A C 1
ATOM 3312 O O . ALA A 1 407 ? -9.591 -18.254 -21.612 1.00 80.31 407 ALA A O 1
ATOM 3313 N N . LEU A 1 408 ? -9.433 -17.814 -19.407 1.00 84.44 408 LEU A N 1
ATOM 3314 C CA . LEU A 1 408 ? -10.417 -16.737 -19.360 1.00 84.44 408 LEU A CA 1
ATOM 3315 C C . LEU A 1 408 ? -9.785 -15.417 -19.824 1.00 84.44 408 LEU A C 1
ATOM 3317 O O . LEU A 1 408 ? -8.847 -14.916 -19.205 1.00 84.44 408 LEU A O 1
ATOM 3321 N N . ASN A 1 409 ? -10.337 -14.829 -20.878 1.00 88.12 409 ASN A N 1
ATOM 3322 C CA . ASN A 1 409 ? -10.004 -13.495 -21.346 1.00 88.12 409 ASN A CA 1
ATOM 3323 C C . ASN A 1 409 ? -11.130 -12.521 -20.981 1.00 88.12 409 ASN A C 1
ATOM 3325 O O . ASN A 1 409 ? -12.308 -12.789 -21.221 1.00 88.12 409 ASN A O 1
ATOM 3329 N N . VAL A 1 410 ? -10.756 -11.379 -20.411 1.00 90.44 410 VAL A N 1
ATOM 3330 C CA . VAL A 1 410 ? -11.677 -10.345 -19.935 1.00 90.44 410 VAL A CA 1
ATOM 3331 C C . VAL A 1 410 ? -11.303 -9.038 -20.605 1.00 90.44 410 VAL A C 1
ATOM 3333 O O . VAL A 1 410 ? -10.184 -8.546 -20.450 1.00 90.44 410 VAL A O 1
ATOM 3336 N N . MET A 1 411 ? -12.256 -8.448 -21.315 1.00 89.06 411 MET A N 1
ATOM 3337 C CA . MET A 1 411 ? -12.055 -7.196 -22.030 1.00 89.06 411 MET A CA 1
ATOM 3338 C C . MET A 1 411 ? -13.137 -6.193 -21.644 1.00 89.06 411 MET A C 1
ATOM 3340 O O . MET A 1 411 ? -14.320 -6.417 -21.888 1.00 89.06 411 MET A O 1
ATOM 3344 N N . PHE A 1 412 ? -12.724 -5.069 -21.059 1.00 90.69 412 PHE A N 1
ATOM 3345 C CA . PHE A 1 412 ? -13.596 -3.915 -20.865 1.00 90.69 412 PHE A CA 1
ATOM 3346 C C . PHE A 1 412 ? -13.655 -3.096 -22.158 1.00 90.69 412 PHE A C 1
ATOM 3348 O O . PHE A 1 412 ? -12.615 -2.645 -22.654 1.00 90.69 412 PHE A O 1
ATOM 3355 N N . TYR A 1 413 ? -14.858 -2.921 -22.695 1.00 88.00 413 TYR A N 1
ATOM 3356 C CA . TYR A 1 413 ? -15.124 -2.196 -23.928 1.00 88.00 413 TYR A CA 1
ATOM 3357 C C . TYR A 1 413 ? -15.778 -0.846 -23.651 1.00 88.00 413 TYR A C 1
ATOM 3359 O O . TYR A 1 413 ? -16.649 -0.703 -22.791 1.00 88.00 413 TYR A O 1
ATOM 3367 N N . ILE A 1 414 ? -15.328 0.136 -24.425 1.00 82.75 414 ILE A N 1
ATOM 3368 C CA . ILE A 1 414 ? -15.878 1.483 -24.482 1.00 82.75 414 ILE A CA 1
ATOM 3369 C C . ILE A 1 414 ? -16.581 1.591 -25.836 1.00 82.75 414 ILE A C 1
ATOM 3371 O O . ILE A 1 414 ? -15.899 1.364 -26.840 1.00 82.75 414 ILE A O 1
ATOM 3375 N N . PRO A 1 415 ? -17.894 1.878 -25.881 1.00 78.81 415 PRO A N 1
ATOM 3376 C CA . PRO A 1 415 ? -18.611 1.990 -27.145 1.00 78.81 415 PRO A CA 1
ATOM 3377 C C . PRO A 1 415 ? -18.045 3.126 -27.994 1.00 78.81 415 PRO A C 1
ATOM 3379 O O . PRO A 1 415 ? -17.648 4.172 -27.472 1.00 78.81 415 PRO A O 1
ATOM 3382 N N . ASP A 1 416 ? -18.024 2.918 -29.306 1.00 73.81 416 ASP A N 1
ATOM 3383 C CA . ASP A 1 416 ? -17.845 3.990 -30.276 1.00 73.81 416 ASP A CA 1
ATOM 3384 C C . ASP A 1 416 ? -19.214 4.536 -30.729 1.00 73.81 416 ASP A C 1
ATOM 3386 O O . ASP A 1 416 ? -20.268 4.076 -30.294 1.00 73.81 416 ASP A O 1
ATOM 3390 N N . PHE A 1 417 ? -19.215 5.551 -31.597 1.00 64.88 417 PHE A N 1
ATOM 3391 C CA . PHE A 1 417 ? -20.452 6.162 -32.099 1.00 64.88 417 PHE A CA 1
ATOM 3392 C C . PHE A 1 417 ? -21.296 5.235 -32.994 1.00 64.88 417 PHE A C 1
ATOM 3394 O O . PHE A 1 417 ? -22.410 5.610 -33.355 1.00 64.88 417 PHE A O 1
ATOM 3401 N N . GLN A 1 418 ? -20.768 4.077 -33.397 1.00 69.69 418 GLN A N 1
ATOM 3402 C CA . GLN A 1 418 ? -21.432 3.129 -34.293 1.00 69.69 418 GLN A CA 1
ATOM 3403 C C . GLN A 1 418 ? -21.950 1.890 -33.552 1.00 69.69 418 GLN A C 1
ATOM 3405 O O . GLN A 1 418 ? -22.705 1.107 -34.133 1.00 69.69 418 GLN A O 1
ATOM 3410 N N . ASP A 1 419 ? -21.589 1.715 -32.279 1.00 70.56 419 ASP A N 1
ATOM 3411 C CA . ASP A 1 419 ? -22.053 0.595 -31.476 1.00 70.56 419 ASP A CA 1
ATOM 3412 C C . ASP A 1 419 ? -23.534 0.747 -31.096 1.00 70.56 419 ASP A C 1
ATOM 3414 O O . ASP A 1 419 ? -23.991 1.771 -30.584 1.00 70.56 419 ASP A O 1
ATOM 3418 N N . ILE A 1 420 ? -24.297 -0.328 -31.306 1.00 66.06 420 ILE A N 1
ATOM 3419 C CA . ILE A 1 420 ? -25.693 -0.440 -30.864 1.00 66.06 420 ILE A CA 1
ATOM 3420 C C . ILE A 1 420 ? -25.814 -0.393 -29.334 1.00 66.06 420 ILE A C 1
ATOM 3422 O O . ILE A 1 420 ? -26.891 -0.129 -28.796 1.00 66.06 420 ILE A O 1
ATOM 3426 N N . ARG A 1 421 ? -24.722 -0.684 -28.619 1.00 64.81 421 ARG A N 1
ATOM 3427 C CA . ARG A 1 421 ? -24.619 -0.588 -27.167 1.00 64.81 421 ARG A CA 1
ATOM 3428 C C . ARG A 1 421 ? -24.201 0.832 -26.813 1.00 64.81 421 ARG A C 1
ATOM 3430 O O . ARG A 1 421 ? -23.042 1.194 -26.912 1.00 64.81 421 ARG A O 1
ATOM 3437 N N . SER A 1 422 ? -25.145 1.638 -26.342 1.00 66.06 422 SER A N 1
ATOM 3438 C CA . SER A 1 422 ? -24.880 3.025 -25.929 1.00 66.06 422 SER A CA 1
ATOM 3439 C C . SER A 1 422 ? -24.173 3.161 -24.566 1.00 66.06 422 SER A C 1
ATOM 3441 O O . SER A 1 422 ? -24.153 4.253 -24.004 1.00 66.06 422 SER A O 1
ATOM 3443 N N . ASP A 1 423 ? -23.643 2.071 -23.998 1.00 77.44 423 ASP A N 1
ATOM 3444 C CA . ASP A 1 423 ? -23.009 2.042 -22.672 1.00 77.44 423 ASP A CA 1
ATOM 3445 C C . ASP A 1 423 ? -21.820 1.065 -22.647 1.00 77.44 423 ASP A C 1
ATOM 3447 O O . ASP A 1 423 ? -21.704 0.199 -23.515 1.00 77.44 423 ASP A O 1
ATOM 3451 N N . PHE A 1 424 ? -20.939 1.201 -21.655 1.00 84.62 424 PHE A N 1
ATOM 3452 C CA . PHE A 1 424 ? -19.791 0.314 -21.449 1.00 84.62 424 PHE A CA 1
ATOM 3453 C C . PHE A 1 424 ? -20.227 -1.133 -21.208 1.00 84.62 424 PHE A C 1
ATOM 3455 O O . PHE A 1 424 ? -21.259 -1.395 -20.587 1.00 84.62 424 PHE A O 1
ATOM 3462 N N . TRP A 1 425 ? -19.400 -2.094 -21.624 1.00 90.00 425 TRP A N 1
ATOM 3463 C CA . TRP A 1 425 ? -19.631 -3.498 -21.294 1.00 90.00 425 TRP A CA 1
ATOM 3464 C C . TRP A 1 425 ? -18.335 -4.272 -21.107 1.00 90.00 425 TRP A C 1
ATOM 3466 O O . TRP A 1 425 ? -17.267 -3.916 -21.603 1.00 90.00 425 TRP A O 1
ATOM 3476 N N . VAL A 1 426 ? -18.452 -5.381 -20.392 1.00 92.94 426 VAL A N 1
ATOM 3477 C CA . VAL A 1 426 ? -17.402 -6.381 -20.257 1.00 92.94 426 VAL A CA 1
ATOM 3478 C C . VAL A 1 426 ? -17.707 -7.509 -21.225 1.00 92.94 426 VAL A C 1
ATOM 3480 O O . VAL A 1 426 ? -18.829 -8.010 -21.267 1.00 92.94 426 VAL A O 1
ATOM 3483 N N . LYS A 1 427 ? -16.712 -7.916 -22.007 1.00 92.00 427 LYS A N 1
ATOM 3484 C CA . LYS A 1 427 ? -16.764 -9.133 -22.808 1.00 92.00 427 LYS A CA 1
ATOM 3485 C C . LYS A 1 427 ? -15.864 -10.182 -22.178 1.00 92.00 427 LYS A C 1
ATOM 3487 O O . LYS A 1 427 ? -14.702 -9.904 -21.871 1.00 92.00 427 LYS A O 1
ATOM 3492 N N . ILE A 1 428 ? -16.414 -11.376 -22.035 1.00 90.88 428 ILE A N 1
ATOM 3493 C CA . ILE A 1 428 ? -15.699 -12.566 -21.606 1.00 90.88 428 ILE A CA 1
ATOM 3494 C C . ILE A 1 428 ? -15.581 -13.516 -22.784 1.00 90.88 428 ILE A C 1
ATOM 3496 O O . ILE A 1 428 ? -16.583 -13.855 -23.409 1.00 90.88 428 ILE A O 1
ATOM 3500 N N . ASP A 1 429 ? -14.355 -13.949 -23.050 1.00 87.12 429 ASP A N 1
ATOM 3501 C CA . ASP A 1 429 ? -14.055 -15.013 -23.997 1.00 87.12 429 ASP A CA 1
ATOM 3502 C C . ASP A 1 429 ? -13.279 -16.107 -23.254 1.00 87.12 429 ASP A C 1
ATOM 3504 O O . ASP A 1 429 ? -12.361 -15.812 -22.489 1.00 87.12 429 ASP A O 1
ATOM 3508 N N . TYR A 1 430 ? -13.627 -17.373 -23.470 1.00 81.44 430 TYR A N 1
ATOM 3509 C CA . TYR A 1 430 ? -12.899 -18.509 -22.905 1.00 81.44 430 TYR A CA 1
ATOM 3510 C C . TYR A 1 430 ? -12.161 -19.232 -24.030 1.00 81.44 430 TYR A C 1
ATOM 3512 O O . TYR A 1 430 ? -12.771 -19.635 -25.018 1.00 81.44 430 TYR A O 1
ATOM 3520 N N . SER A 1 431 ? -10.841 -19.347 -23.911 1.00 71.69 431 SER A N 1
ATOM 3521 C CA . SER A 1 431 ? -9.989 -19.964 -24.929 1.00 71.69 431 SER A CA 1
ATOM 3522 C C . SER A 1 431 ? -9.738 -21.442 -24.621 1.00 71.69 431 SER A C 1
ATOM 3524 O O . SER A 1 431 ? -9.138 -21.790 -23.609 1.00 71.69 431 SER A O 1
ATOM 3526 N N . ASP A 1 432 ? -10.145 -22.325 -25.534 1.00 62.81 432 ASP A N 1
ATOM 3527 C CA . ASP A 1 432 ? -10.011 -23.787 -25.390 1.00 62.81 432 ASP A CA 1
ATOM 3528 C C . ASP A 1 432 ? -8.586 -24.326 -25.636 1.00 62.81 432 ASP A C 1
ATOM 3530 O O . ASP A 1 432 ? -8.343 -25.531 -25.571 1.00 62.81 432 ASP A O 1
ATOM 3534 N N . TYR A 1 433 ? -7.603 -23.450 -25.871 1.00 48.91 433 TYR A N 1
ATOM 3535 C CA . TYR A 1 433 ? -6.271 -23.796 -26.397 1.00 48.91 433 TYR A CA 1
ATOM 3536 C C . TYR A 1 433 ? -5.403 -24.692 -25.482 1.00 48.91 433 TYR A C 1
ATOM 3538 O O . TYR A 1 433 ? -4.298 -25.072 -25.868 1.00 48.91 433 TYR A O 1
ATOM 3546 N N . ARG A 1 434 ? -5.864 -25.028 -24.267 1.00 50.91 434 ARG A N 1
ATOM 3547 C CA . ARG A 1 434 ? -5.173 -25.917 -23.309 1.00 50.91 434 ARG A CA 1
ATOM 3548 C C . ARG A 1 434 ? -6.096 -26.932 -22.613 1.00 50.91 434 ARG A C 1
ATOM 3550 O O . ARG A 1 434 ? -5.871 -27.254 -21.452 1.00 50.91 434 ARG A O 1
ATOM 3557 N N . GLY A 1 435 ? -7.112 -27.443 -23.311 1.00 52.66 435 GLY A N 1
ATOM 3558 C CA . GLY A 1 435 ? -7.915 -28.584 -22.839 1.00 52.66 435 GLY A CA 1
ATOM 3559 C C . GLY A 1 435 ? -9.332 -28.267 -22.355 1.00 52.66 435 GLY A C 1
ATOM 3560 O O . GLY A 1 435 ? -10.017 -29.191 -21.929 1.00 52.66 435 GLY A O 1
ATOM 3561 N N . GLY A 1 436 ? -9.782 -27.013 -22.479 1.00 54.88 436 GLY A N 1
ATOM 3562 C CA . GLY A 1 436 ? -11.154 -26.576 -22.195 1.00 54.88 436 GLY A CA 1
ATOM 3563 C C . GLY A 1 436 ? -11.684 -26.922 -20.799 1.00 54.88 436 GLY A C 1
ATOM 3564 O O . GLY A 1 436 ? -11.005 -27.506 -19.962 1.00 54.88 436 GLY A O 1
ATOM 3565 N N . LEU A 1 437 ? -12.937 -26.562 -20.527 1.00 57.94 437 LEU A N 1
ATOM 3566 C CA . LEU A 1 437 ? -13.639 -27.016 -19.315 1.00 57.94 437 LEU A CA 1
ATOM 3567 C C . LEU A 1 437 ? -14.239 -28.427 -19.479 1.00 57.94 437 LEU A C 1
ATOM 3569 O O . LEU A 1 437 ? -14.919 -28.918 -18.582 1.00 57.94 437 LEU A O 1
ATOM 3573 N N . GLY A 1 438 ? -14.080 -29.053 -20.652 1.00 59.50 438 GLY A N 1
ATOM 3574 C CA . GLY A 1 438 ? -14.825 -30.261 -21.033 1.00 59.50 438 GLY A CA 1
ATOM 3575 C C . GLY A 1 438 ? -16.338 -30.031 -21.186 1.00 59.50 438 GLY A C 1
ATOM 3576 O O . GLY A 1 438 ? -17.107 -30.980 -21.315 1.00 59.50 438 GLY A O 1
ATOM 3577 N N . LEU A 1 439 ? -16.777 -28.771 -21.165 1.00 57.62 439 LEU A N 1
ATOM 3578 C CA . LEU A 1 439 ? -18.158 -28.339 -21.346 1.00 57.62 439 LEU A CA 1
ATOM 3579 C C . LEU A 1 439 ? -18.296 -27.981 -22.825 1.00 57.62 439 LEU A C 1
ATOM 3581 O O . LEU A 1 439 ? -17.588 -27.098 -23.295 1.00 57.62 439 LEU A O 1
ATOM 3585 N N . GLY A 1 440 ? -19.137 -28.686 -23.582 1.00 59.62 440 GLY A N 1
ATOM 3586 C CA . GLY A 1 440 ? -19.289 -28.432 -25.021 1.00 59.62 440 GLY A CA 1
ATOM 3587 C C . GLY A 1 440 ? -19.518 -26.949 -25.367 1.00 59.62 440 GLY A C 1
ATOM 3588 O O . GLY A 1 440 ? -20.028 -26.180 -24.551 1.00 59.62 440 GLY A O 1
ATOM 3589 N N . GLU A 1 441 ? -19.174 -26.565 -26.599 1.00 61.94 441 GLU A N 1
ATOM 3590 C CA . GLU A 1 441 ? -19.090 -25.176 -27.095 1.00 61.94 441 GLU A CA 1
ATOM 3591 C C . GLU A 1 441 ? -20.285 -24.279 -26.708 1.00 61.94 441 GLU A C 1
ATOM 3593 O O . GLU A 1 441 ? -20.106 -23.143 -26.263 1.00 61.94 441 GLU A O 1
ATOM 3598 N N . TYR A 1 442 ? -21.510 -24.807 -26.796 1.00 58.16 442 TYR A N 1
ATOM 3599 C CA . TYR A 1 442 ? -22.736 -24.082 -26.445 1.00 58.16 442 TYR A CA 1
ATOM 3600 C C . TYR A 1 442 ? -22.793 -23.667 -24.970 1.00 58.16 442 TYR A C 1
ATOM 3602 O O . TYR A 1 442 ? -23.122 -22.524 -24.663 1.00 58.16 442 TYR A O 1
ATOM 3610 N N . ARG A 1 443 ? -22.411 -24.560 -24.052 1.00 75.31 443 ARG A N 1
ATOM 3611 C CA . ARG A 1 443 ? -22.486 -24.293 -22.610 1.00 75.31 443 ARG A CA 1
ATOM 3612 C C . ARG A 1 443 ? -21.431 -23.271 -22.181 1.00 75.31 443 ARG A C 1
ATOM 3614 O O . ARG A 1 443 ? -21.699 -22.414 -21.344 1.00 75.31 443 ARG A O 1
ATOM 3621 N N . THR A 1 444 ? -20.256 -23.314 -22.806 1.00 80.12 444 THR A N 1
ATOM 3622 C CA . THR A 1 444 ? -19.193 -22.317 -22.608 1.00 80.12 444 THR A CA 1
ATOM 3623 C C . THR A 1 444 ? -19.648 -20.923 -23.038 1.00 80.12 444 THR A C 1
ATOM 3625 O O . THR A 1 444 ? -19.384 -19.946 -22.336 1.00 80.12 444 THR A O 1
ATOM 3628 N N . LYS A 1 445 ? -20.396 -20.814 -24.144 1.00 85.56 445 LYS A N 1
ATOM 3629 C CA . LYS A 1 445 ? -20.942 -19.534 -24.613 1.00 85.56 445 LYS A CA 1
ATOM 3630 C C . LYS A 1 445 ? -21.926 -18.921 -23.615 1.00 85.56 445 LYS A C 1
ATOM 3632 O O . LYS A 1 445 ? -21.813 -17.730 -23.326 1.00 85.56 445 LYS A O 1
ATOM 3637 N N . ASP A 1 446 ? -22.842 -19.716 -23.070 1.00 88.94 446 ASP A N 1
ATOM 3638 C CA . ASP A 1 446 ? -23.834 -19.232 -22.103 1.00 88.94 446 ASP A CA 1
ATOM 3639 C C . ASP A 1 446 ? -23.168 -18.743 -20.809 1.00 88.94 446 ASP A C 1
ATOM 3641 O O . ASP A 1 446 ? -23.508 -17.672 -20.300 1.00 88.94 446 ASP A O 1
ATOM 3645 N N . PHE A 1 447 ? -22.135 -19.445 -20.329 1.00 90.56 447 PHE A N 1
ATOM 3646 C CA . PHE A 1 447 ? -21.339 -18.976 -19.192 1.00 90.56 447 PHE A CA 1
ATOM 3647 C C . PHE A 1 447 ? -20.610 -17.667 -19.485 1.00 90.56 447 PHE A C 1
ATOM 3649 O O . PHE A 1 447 ? -20.670 -16.740 -18.675 1.00 90.56 447 PHE A O 1
ATOM 3656 N N . CYS A 1 448 ? -19.967 -17.546 -20.648 1.00 91.06 448 CYS A N 1
ATOM 3657 C CA . CYS A 1 448 ? -19.323 -16.298 -21.050 1.00 91.06 448 CYS A CA 1
ATOM 3658 C C . CYS A 1 448 ? -20.324 -15.136 -21.090 1.00 91.06 448 CYS A C 1
ATOM 3660 O O . CYS A 1 448 ? -20.012 -14.050 -20.599 1.00 91.06 448 CYS A O 1
ATOM 3662 N N . VAL A 1 449 ? -21.536 -15.352 -21.615 1.00 92.94 449 VAL A N 1
ATOM 3663 C CA . VAL A 1 449 ? -22.601 -14.334 -21.640 1.00 92.94 449 VAL A CA 1
ATOM 3664 C C . VAL A 1 449 ? -23.026 -13.946 -20.225 1.00 92.94 449 VAL A C 1
ATOM 3666 O O . VAL A 1 449 ? -23.085 -12.756 -19.912 1.00 92.94 449 VAL A O 1
ATOM 3669 N N . ALA A 1 450 ? -23.265 -14.926 -19.357 1.00 95.00 450 ALA A N 1
ATOM 3670 C CA . ALA A 1 450 ? -23.711 -14.687 -17.992 1.00 95.00 450 ALA A CA 1
ATOM 3671 C C . ALA A 1 450 ? -22.680 -13.910 -17.161 1.00 95.00 450 ALA A C 1
ATOM 3673 O O . ALA A 1 450 ? -23.017 -12.923 -16.505 1.00 95.00 450 ALA A O 1
ATOM 3674 N N . ILE A 1 451 ? -21.405 -14.296 -17.235 1.00 94.38 451 ILE A N 1
ATOM 3675 C CA . ILE A 1 451 ? -20.319 -13.600 -16.532 1.00 94.38 451 ILE A CA 1
ATOM 3676 C C . ILE A 1 451 ? -20.090 -12.214 -17.138 1.00 94.38 451 ILE A C 1
ATOM 3678 O O . ILE A 1 451 ? -19.927 -11.250 -16.393 1.00 94.38 451 ILE A O 1
ATOM 3682 N N . SER A 1 452 ? -20.136 -12.079 -18.471 1.00 95.12 452 SER A N 1
ATOM 3683 C CA . SER A 1 452 ? -20.077 -10.768 -19.137 1.00 95.12 452 SER A CA 1
ATOM 3684 C C . SER A 1 452 ? -21.154 -9.834 -18.594 1.00 95.12 452 SER A C 1
ATOM 3686 O O . SER A 1 452 ? -20.863 -8.686 -18.253 1.00 95.12 452 SER A O 1
ATOM 3688 N N . TRP A 1 453 ? -22.389 -10.329 -18.469 1.00 95.50 453 TRP A N 1
ATOM 3689 C CA . TRP A 1 453 ? -23.497 -9.561 -17.912 1.00 95.50 453 TRP A CA 1
ATOM 3690 C C . TRP A 1 453 ? -23.255 -9.207 -16.448 1.00 95.50 453 TRP A C 1
ATOM 3692 O O . TRP A 1 453 ? -23.397 -8.045 -16.080 1.00 95.50 453 TRP A O 1
ATOM 3702 N N . MET A 1 454 ? -22.842 -10.172 -15.626 1.00 95.75 454 MET A N 1
ATOM 3703 C CA . MET A 1 454 ? -22.610 -9.959 -14.199 1.00 95.75 454 MET A CA 1
ATOM 3704 C C . MET A 1 454 ? -21.538 -8.891 -13.957 1.00 95.75 454 MET A C 1
ATOM 3706 O O . MET A 1 454 ? -21.760 -7.958 -13.187 1.00 95.75 454 MET A O 1
ATOM 3710 N N . LEU A 1 455 ? -20.410 -8.983 -14.667 1.00 96.25 455 LEU A N 1
ATOM 3711 C CA . LEU A 1 455 ? -19.307 -8.028 -14.568 1.00 96.25 455 LEU A CA 1
ATOM 3712 C C . LEU A 1 455 ? -19.681 -6.655 -15.126 1.00 96.25 455 LEU A C 1
ATOM 3714 O O . LEU A 1 455 ? -19.335 -5.644 -14.526 1.00 96.25 455 LEU A O 1
ATOM 3718 N N . THR A 1 456 ? -20.430 -6.603 -16.229 1.00 94.62 456 THR A N 1
ATOM 3719 C CA . THR A 1 456 ? -21.000 -5.341 -16.733 1.00 94.62 456 THR A CA 1
ATOM 3720 C C . THR A 1 456 ? -21.939 -4.722 -15.695 1.00 94.62 456 THR A C 1
ATOM 3722 O O . THR A 1 456 ? -21.882 -3.523 -15.428 1.00 94.62 456 THR A O 1
ATOM 3725 N N . GLY A 1 457 ? -22.757 -5.553 -15.045 1.00 93.81 457 GLY A N 1
ATOM 3726 C CA . GLY A 1 457 ? -23.732 -5.152 -14.042 1.00 93.81 457 GLY A CA 1
ATOM 3727 C C . GLY A 1 457 ? -23.118 -4.478 -12.817 1.00 93.81 457 GLY A C 1
ATOM 3728 O O . GLY A 1 457 ? -23.729 -3.547 -12.296 1.00 93.81 457 GLY A O 1
ATOM 3729 N N . LEU A 1 458 ? -21.897 -4.857 -12.413 1.00 94.38 458 LEU A N 1
ATOM 3730 C CA . LEU A 1 458 ? -21.157 -4.181 -11.333 1.00 94.38 458 LEU A CA 1
ATOM 3731 C C . LEU A 1 458 ? -21.014 -2.672 -11.576 1.00 94.38 458 LEU A C 1
ATOM 3733 O O . LEU A 1 458 ? -20.975 -1.888 -10.629 1.00 94.38 458 LEU A O 1
ATOM 3737 N N . PHE A 1 459 ? -20.958 -2.268 -12.845 1.00 90.69 459 PHE A N 1
ATOM 3738 C CA . PHE A 1 459 ? -20.761 -0.884 -13.251 1.00 90.69 459 PHE A CA 1
ATOM 3739 C C . PHE A 1 459 ? -22.069 -0.224 -13.685 1.00 90.69 459 PHE A C 1
ATOM 3741 O O . PHE A 1 459 ? -22.404 0.860 -13.209 1.00 90.69 459 PHE A O 1
ATOM 3748 N N . SER A 1 460 ? -22.838 -0.886 -14.552 1.00 89.25 460 SER A N 1
ATOM 3749 C CA . SER A 1 460 ? -24.082 -0.337 -15.102 1.00 89.25 460 SER A CA 1
ATOM 3750 C C . SER A 1 460 ? -25.213 -0.272 -14.072 1.00 89.25 460 SER A C 1
ATOM 3752 O O . SER A 1 460 ? -26.081 0.593 -14.179 1.00 89.25 460 SER A O 1
ATOM 3754 N N . TYR A 1 461 ? -25.194 -1.139 -13.055 1.00 92.31 461 TYR A N 1
ATOM 3755 C CA . TYR A 1 461 ? -26.189 -1.184 -11.976 1.00 92.31 461 TYR A CA 1
ATOM 3756 C C . TYR A 1 461 ? -25.568 -0.896 -10.604 1.00 92.31 461 TYR A C 1
ATOM 3758 O O . TYR A 1 461 ? -26.038 -1.390 -9.579 1.00 92.31 461 TYR A O 1
ATOM 3766 N N . SER A 1 462 ? -24.479 -0.120 -10.565 1.00 90.62 462 SER A N 1
ATOM 3767 C CA . SER A 1 462 ? -23.728 0.141 -9.333 1.00 90.62 462 SER A CA 1
ATOM 3768 C C . SER A 1 462 ? -24.602 0.733 -8.217 1.00 90.62 462 SER A C 1
ATOM 3770 O O . SER A 1 462 ? -24.429 0.388 -7.049 1.00 90.62 462 SER A O 1
ATOM 3772 N N . GLU A 1 463 ? -25.566 1.595 -8.562 1.00 88.94 463 GLU A N 1
ATOM 3773 C CA . GLU A 1 463 ? -26.474 2.228 -7.599 1.00 88.94 463 GLU A CA 1
ATOM 3774 C C . GLU A 1 463 ? -27.427 1.183 -7.000 1.00 88.94 463 GLU A C 1
ATOM 3776 O O . GLU A 1 463 ? -27.568 1.079 -5.779 1.00 88.94 463 GLU A O 1
ATOM 3781 N N . GLU A 1 464 ? -28.028 0.349 -7.847 1.00 91.06 464 GLU A N 1
ATOM 3782 C CA . GLU A 1 464 ? -28.977 -0.692 -7.460 1.00 91.06 464 GLU A CA 1
ATOM 3783 C C . GLU A 1 464 ? -28.314 -1.819 -6.652 1.00 91.06 464 GLU A C 1
ATOM 3785 O O . GLU A 1 464 ? -28.913 -2.341 -5.702 1.00 91.06 464 GLU A O 1
ATOM 3790 N N . LEU A 1 465 ? -27.060 -2.144 -6.983 1.00 92.81 465 LEU A N 1
ATOM 3791 C CA . LEU A 1 465 ? -26.207 -3.090 -6.259 1.00 92.81 465 LEU A CA 1
ATOM 3792 C C . LEU A 1 465 ? -25.646 -2.510 -4.949 1.00 92.81 465 LEU A C 1
ATOM 3794 O O . LEU A 1 465 ? -25.036 -3.234 -4.164 1.00 92.81 465 LEU A O 1
ATOM 3798 N N . GLY A 1 466 ? -25.845 -1.214 -4.685 1.00 89.12 466 GLY A N 1
ATOM 3799 C CA . GLY A 1 466 ? -25.332 -0.543 -3.491 1.00 89.12 466 GLY A CA 1
ATOM 3800 C C . GLY A 1 466 ? -23.815 -0.331 -3.499 1.00 89.12 466 GLY A C 1
ATOM 3801 O O . GLY A 1 466 ? -23.225 -0.162 -2.431 1.00 89.12 466 GLY A O 1
ATOM 3802 N N . LEU A 1 467 ? -23.190 -0.352 -4.679 1.00 87.75 467 LEU A N 1
ATOM 3803 C CA . LEU A 1 467 ? -21.758 -0.144 -4.907 1.00 87.75 467 LEU A CA 1
ATOM 3804 C C . LEU A 1 467 ? -21.364 1.340 -4.988 1.00 87.75 467 LEU A C 1
ATOM 3806 O O . LEU A 1 467 ? -20.198 1.672 -4.793 1.00 87.75 467 LEU A O 1
ATOM 3810 N N . GLY A 1 468 ? -22.328 2.229 -5.236 1.00 83.06 468 GLY A N 1
ATOM 3811 C CA . GLY A 1 468 ? -22.111 3.669 -5.398 1.00 83.06 468 GLY A CA 1
ATOM 3812 C C . GLY A 1 468 ? -22.710 4.190 -6.702 1.00 83.06 468 GLY A C 1
ATOM 3813 O O . GLY A 1 468 ? -23.399 3.461 -7.414 1.00 83.06 468 GLY A O 1
ATOM 3814 N N . GLN A 1 469 ? -22.473 5.462 -7.023 1.00 77.88 469 GLN A N 1
ATOM 3815 C CA . GLN A 1 469 ? -22.906 6.020 -8.308 1.00 77.88 469 GLN A CA 1
ATOM 3816 C C . GLN A 1 469 ? -22.096 5.430 -9.466 1.00 77.88 469 GLN A C 1
ATOM 3818 O O . GLN A 1 469 ? -20.969 4.969 -9.281 1.00 77.88 469 GLN A O 1
ATOM 3823 N N . ARG A 1 470 ? -22.675 5.461 -10.672 1.00 74.88 470 ARG A N 1
ATOM 3824 C CA . ARG A 1 470 ? -21.995 4.957 -11.873 1.00 74.88 470 ARG A CA 1
ATOM 3825 C C . ARG A 1 470 ? -20.707 5.753 -12.123 1.00 74.88 470 ARG A C 1
ATOM 3827 O O . ARG A 1 470 ? -20.757 6.986 -12.071 1.00 74.88 470 ARG A O 1
ATOM 3834 N N . PRO A 1 471 ? -19.580 5.098 -12.458 1.00 63.22 471 PRO A N 1
ATOM 3835 C CA . PRO A 1 471 ? -18.280 5.768 -12.528 1.00 63.22 471 PRO A CA 1
ATOM 3836 C C . PRO A 1 471 ? -18.162 6.818 -13.648 1.00 63.22 471 PRO A C 1
ATOM 3838 O O . PRO A 1 471 ? -17.255 7.642 -13.609 1.00 63.22 471 PRO A O 1
ATOM 3841 N N . TRP A 1 472 ? -19.084 6.828 -14.615 1.00 70.50 472 TRP A N 1
ATOM 3842 C CA . TRP A 1 472 ? -19.146 7.794 -15.723 1.00 70.50 472 TRP A CA 1
ATOM 3843 C C . TRP A 1 472 ? -20.278 8.827 -15.607 1.00 70.50 472 TRP A C 1
ATOM 3845 O O . TRP A 1 472 ? -20.469 9.635 -16.516 1.00 70.50 472 TRP A O 1
ATOM 3855 N N . LYS A 1 473 ? -21.051 8.835 -14.512 1.00 63.00 473 LYS A N 1
ATOM 3856 C CA . LYS A 1 473 ? -22.085 9.857 -14.298 1.00 63.00 473 LYS A CA 1
ATOM 3857 C C . LYS A 1 473 ? -21.397 11.166 -13.906 1.00 63.00 473 LYS A C 1
ATOM 3859 O O . LYS A 1 473 ? -20.795 11.253 -12.838 1.00 63.00 473 LYS A O 1
ATOM 3864 N N . VAL A 1 474 ? -21.462 12.171 -14.784 1.00 52.56 474 VAL A N 1
ATOM 3865 C CA . VAL A 1 474 ? -20.898 13.504 -14.528 1.00 52.56 474 VAL A CA 1
ATOM 3866 C C . VAL A 1 474 ? -21.525 14.062 -13.253 1.00 52.56 474 VAL A C 1
ATOM 3868 O O . VAL A 1 474 ? -22.744 14.197 -13.156 1.00 52.56 474 VAL A O 1
ATOM 3871 N N . VAL A 1 475 ? -20.690 14.375 -12.262 1.00 50.41 475 VAL A N 1
ATOM 3872 C CA . VAL A 1 475 ? -21.131 15.108 -11.076 1.00 50.41 475 VAL A CA 1
ATOM 3873 C C . VAL A 1 475 ? -21.456 16.525 -11.538 1.00 50.41 475 VAL A C 1
ATOM 3875 O O . VAL A 1 475 ? -20.551 17.303 -11.835 1.00 50.41 475 VAL A O 1
ATOM 3878 N N . GLU A 1 476 ? -22.743 16.861 -11.642 1.00 41.34 476 GLU A N 1
ATOM 3879 C CA . GLU A 1 476 ? -23.166 18.249 -11.818 1.00 41.34 476 GLU A CA 1
ATOM 3880 C C . GLU A 1 476 ? -22.670 19.054 -10.614 1.00 41.34 476 GLU A C 1
ATOM 3882 O O . GLU A 1 476 ? -23.231 19.012 -9.514 1.00 41.34 476 GLU A O 1
ATOM 3887 N N . ASN A 1 477 ? -21.571 19.778 -10.807 1.00 38.25 477 ASN A N 1
ATOM 3888 C CA . ASN A 1 477 ? -21.102 20.735 -9.826 1.00 38.25 477 ASN A CA 1
ATOM 3889 C C . ASN A 1 477 ? -22.199 21.788 -9.638 1.00 38.25 477 ASN A C 1
ATOM 3891 O O . ASN A 1 477 ? -22.553 22.500 -10.577 1.00 38.25 477 ASN A O 1
ATOM 3895 N N . LYS A 1 478 ? -22.719 21.907 -8.411 1.00 39.97 478 LYS A N 1
ATOM 3896 C CA . LYS A 1 478 ? -23.596 23.003 -7.974 1.00 39.97 478 LYS A CA 1
ATOM 3897 C C . LYS A 1 478 ? -22.840 24.337 -8.030 1.00 39.97 478 LYS A C 1
ATOM 3899 O O . LYS A 1 478 ? -22.483 24.905 -7.003 1.00 39.97 478 LYS A O 1
ATOM 3904 N N . VAL A 1 479 ? -22.617 24.863 -9.226 1.00 41.78 479 VAL A N 1
ATOM 3905 C CA . VAL A 1 479 ? -22.150 26.228 -9.470 1.00 41.78 479 VAL A CA 1
ATOM 3906 C C . VAL A 1 479 ? -23.293 26.963 -10.154 1.00 41.78 479 VAL A C 1
ATOM 3908 O O . VAL A 1 479 ? -23.412 26.931 -11.369 1.00 41.78 479 VAL A O 1
ATOM 3911 N N . ASN A 1 480 ? -24.189 27.533 -9.339 1.00 39.69 480 ASN A N 1
ATOM 3912 C CA . ASN A 1 480 ? -24.944 28.775 -9.586 1.00 39.69 480 ASN A CA 1
ATOM 3913 C C . ASN A 1 480 ? -26.103 28.908 -8.584 1.00 39.69 480 ASN A C 1
ATOM 3915 O O . ASN A 1 480 ? -27.264 28.654 -8.887 1.00 39.69 480 ASN A O 1
ATOM 3919 N N . LYS A 1 481 ? -25.788 29.338 -7.357 1.00 39.19 481 LYS A N 1
ATOM 3920 C CA . LYS A 1 481 ? -26.769 29.954 -6.441 1.00 39.19 481 LYS A CA 1
ATOM 3921 C C . LYS A 1 481 ? -26.132 31.062 -5.591 1.00 39.19 481 LYS A C 1
ATOM 3923 O O . LYS A 1 481 ? -26.405 31.191 -4.407 1.00 39.19 481 LYS A O 1
ATOM 3928 N N . LYS A 1 482 ? -25.246 31.858 -6.200 1.00 40.78 482 LYS A N 1
ATOM 3929 C CA . LYS A 1 482 ? -24.757 33.142 -5.661 1.00 40.78 482 LYS A CA 1
ATOM 3930 C C . LYS A 1 482 ? -24.501 34.145 -6.794 1.00 40.78 482 LYS A C 1
ATOM 3932 O O . LYS A 1 482 ? -23.408 34.666 -6.942 1.00 40.78 482 LYS A O 1
ATOM 3937 N N . ARG A 1 483 ? -25.518 34.406 -7.613 1.00 45.03 483 ARG A N 1
ATOM 3938 C CA . ARG A 1 483 ? -25.664 35.666 -8.359 1.00 45.03 483 ARG A CA 1
ATOM 3939 C C . ARG A 1 483 ? -27.154 35.973 -8.406 1.00 45.03 483 ARG A C 1
ATOM 3941 O O . ARG A 1 483 ? -27.904 35.273 -9.071 1.00 45.03 483 ARG A O 1
ATOM 3948 N N . GLY A 1 484 ? -27.571 36.935 -7.592 1.00 43.06 484 GLY A N 1
ATOM 3949 C CA . GLY A 1 484 ? -28.971 37.312 -7.423 1.00 43.06 484 GLY A CA 1
ATOM 3950 C C . GLY A 1 484 ? -29.274 37.754 -5.997 1.00 43.06 484 GLY A C 1
ATOM 3951 O O . GLY A 1 484 ? -30.014 37.064 -5.302 1.00 43.06 484 GLY A O 1
ATOM 3952 N N . LYS A 1 485 ? -28.629 38.843 -5.562 1.00 41.88 485 LYS A N 1
ATOM 3953 C CA . LYS A 1 485 ? -29.101 39.863 -4.605 1.00 41.88 485 LYS A CA 1
ATOM 3954 C C . LYS A 1 485 ? -27.919 40.776 -4.271 1.00 41.88 485 LYS A C 1
ATOM 3956 O O . LYS A 1 485 ? -26.917 40.295 -3.746 1.00 41.88 485 LYS A O 1
ATOM 3961 N N . GLY A 1 486 ? -28.067 42.052 -4.605 1.00 37.41 486 GLY A N 1
ATOM 3962 C CA . GLY A 1 486 ? -27.049 43.096 -4.541 1.00 37.41 486 GLY A CA 1
ATOM 3963 C C . GLY A 1 486 ? -27.035 43.824 -5.863 1.00 37.41 486 GLY A C 1
ATOM 3964 O O . GLY A 1 486 ? -26.117 43.513 -6.649 1.00 37.41 486 GLY A O 1
#

Foldseek 3Di:
DVVVVVVLVVLLVVVLVVCVVPVLLLQLLLLCLQQQKAFLLSSCLRSVDDSVSSVVSLVCLQPPPDPHDRQWPWDFQDFPPDDDGGGIMTGGDQSNQSSNCVSPVPRPDHTDDPDPNVVVNQSVLLNVLVSLCVVVVWDKHAQDWDADPVRPDIATAGMWTDDPVDIEGEHEDEADDLVCLVVLLVNLVSQQVVCVRVVAAYEYEYEYRYHPVRVVVRLVSNLQSVLLNVLVHDRSYWYFYDYSVLCVVDRNVVRVVPTHTRHHDHDPNVNNPDPCLVPPPPLPPQDPLQVVCVVVLVVLVVQCVPDPDLLSNVVSVLVNLLSLQCSQVPVPHCCVPPVDDSVNSLSSLLVSCSDSLNVQLLVLLLVLLVVLLVCVVVDDPVVNQVSLQCNCAVRPVVSSVDHPPAQKDKGWDDDDPPDPPPGIWIFIDGHCPPPPSPDPPVSNVSSRVSVRCSSRCCQVVVVSSVSDDRSPPDDPPPPDDPDDDD

Mean predicted aligned error: 17.01 Å